Protein AF-A0AAV6RUL5-F1 (afdb_monomer)

Structure (mmCIF, N/CA/C/O backbone):
data_AF-A0AAV6RUL5-F1
#
_entry.id   AF-A0AAV6RUL5-F1
#
loop_
_atom_site.group_PDB
_atom_site.id
_atom_site.type_symbol
_atom_site.label_atom_id
_atom_site.label_alt_id
_atom_site.label_comp_id
_atom_site.label_asym_id
_atom_site.label_entity_id
_atom_site.label_seq_id
_atom_site.pdbx_PDB_ins_code
_atom_site.Cartn_x
_atom_site.Cartn_y
_atom_site.Cartn_z
_atom_site.occupancy
_atom_site.B_iso_or_equiv
_atom_site.auth_seq_id
_atom_site.auth_comp_id
_atom_site.auth_asym_id
_atom_site.auth_atom_id
_atom_site.pdbx_PDB_model_num
ATOM 1 N N . MET A 1 1 ? 2.932 -11.099 20.649 1.00 45.25 1 MET A N 1
ATOM 2 C CA . MET A 1 1 ? 2.915 -11.189 19.176 1.00 45.25 1 MET A CA 1
ATOM 3 C C . MET A 1 1 ? 3.217 -9.806 18.632 1.00 45.25 1 MET A C 1
ATOM 5 O O . MET A 1 1 ? 2.725 -8.839 19.204 1.00 45.25 1 MET A O 1
ATOM 9 N N . SER A 1 2 ? 4.103 -9.696 17.643 1.00 60.34 2 SER A N 1
ATOM 10 C CA . SER A 1 2 ? 4.484 -8.410 17.052 1.00 60.34 2 SER A CA 1
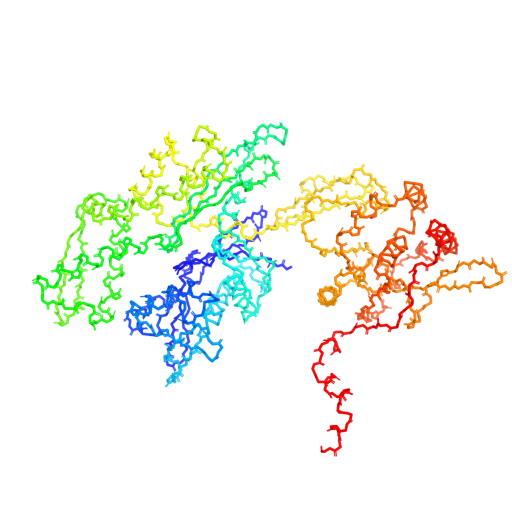ATOM 11 C C . SER A 1 2 ? 3.800 -8.279 15.699 1.00 60.34 2 SER A C 1
ATOM 13 O O . SER A 1 2 ? 4.115 -9.041 14.792 1.00 60.34 2 SER A O 1
ATOM 15 N N . VAL A 1 3 ? 2.865 -7.334 15.589 1.00 73.94 3 VAL A N 1
ATOM 16 C CA . VAL A 1 3 ? 2.258 -6.954 14.308 1.00 73.94 3 VAL A CA 1
ATOM 17 C C . VAL A 1 3 ? 3.235 -6.050 13.564 1.00 73.94 3 VAL A C 1
ATOM 19 O O . VAL A 1 3 ? 3.760 -5.101 14.154 1.00 73.94 3 VAL A O 1
ATOM 22 N N . VAL A 1 4 ? 3.469 -6.336 12.286 1.00 89.44 4 VAL A N 1
ATOM 23 C CA . VAL A 1 4 ? 4.373 -5.557 11.426 1.00 89.44 4 VAL A CA 1
ATOM 24 C C . VAL A 1 4 ? 3.606 -4.861 10.304 1.00 89.44 4 VAL A C 1
ATOM 26 O O . VAL A 1 4 ? 2.610 -5.380 9.800 1.00 89.44 4 VAL A O 1
ATOM 29 N N . GLY A 1 5 ? 4.058 -3.670 9.924 1.00 92.69 5 GLY A N 1
ATOM 30 C CA . GLY A 1 5 ? 3.529 -2.930 8.783 1.00 92.69 5 GLY A CA 1
ATOM 31 C C . GLY A 1 5 ? 4.402 -3.153 7.558 1.00 92.69 5 GLY A C 1
ATOM 32 O O . GLY A 1 5 ? 5.600 -2.876 7.608 1.00 92.69 5 GLY A O 1
ATOM 33 N N . PHE A 1 6 ? 3.817 -3.620 6.461 1.00 95.94 6 PHE A N 1
ATOM 34 C CA . PHE A 1 6 ? 4.504 -3.745 5.181 1.00 95.94 6 PHE A CA 1
ATOM 35 C C . PHE A 1 6 ? 3.978 -2.712 4.201 1.00 95.94 6 PHE A C 1
ATOM 37 O O . PHE A 1 6 ? 2.799 -2.723 3.855 1.00 95.94 6 PHE A O 1
ATOM 44 N N . ASP A 1 7 ? 4.877 -1.857 3.723 1.00 95.56 7 ASP A N 1
ATOM 45 C CA . ASP A 1 7 ? 4.656 -1.142 2.480 1.00 95.56 7 ASP A CA 1
ATOM 46 C C . ASP A 1 7 ? 5.213 -1.962 1.318 1.00 95.56 7 ASP A C 1
ATOM 48 O O . ASP A 1 7 ? 6.429 -2.133 1.207 1.00 95.56 7 ASP A O 1
ATOM 52 N N . VAL A 1 8 ? 4.337 -2.493 0.468 1.00 94.00 8 VAL A N 1
ATOM 53 C CA . VAL A 1 8 ? 4.733 -3.294 -0.698 1.00 94.00 8 VAL A CA 1
ATOM 54 C C . VAL A 1 8 ? 4.629 -2.418 -1.938 1.00 94.00 8 VAL A C 1
ATOM 56 O O . VAL A 1 8 ? 3.669 -2.518 -2.692 1.00 94.00 8 VAL A O 1
ATOM 59 N N . GLY A 1 9 ? 5.583 -1.514 -2.154 1.00 90.62 9 GLY A N 1
ATOM 60 C CA . GLY A 1 9 ? 5.601 -0.641 -3.332 1.00 90.62 9 GLY A CA 1
ATOM 61 C C . GLY A 1 9 ? 5.964 -1.365 -4.639 1.00 90.62 9 GLY A C 1
ATOM 62 O O . GLY A 1 9 ? 6.379 -2.520 -4.656 1.00 90.62 9 GLY A O 1
ATOM 63 N N . PHE A 1 10 ? 5.823 -0.668 -5.774 1.00 89.94 10 PHE A N 1
ATOM 64 C CA . PHE A 1 10 ? 6.104 -1.236 -7.108 1.00 89.94 10 PHE A CA 1
ATOM 65 C C . PHE A 1 10 ? 7.587 -1.543 -7.364 1.00 89.94 10 PHE A C 1
ATOM 67 O O . PHE A 1 10 ? 7.893 -2.460 -8.120 1.00 89.94 10 PHE A O 1
ATOM 74 N N . MET A 1 11 ? 8.486 -0.759 -6.763 1.00 90.50 11 MET A N 1
ATOM 75 C CA . MET A 1 11 ? 9.943 -0.903 -6.909 1.00 90.50 11 MET A CA 1
ATOM 76 C C . MET A 1 11 ? 10.653 -1.160 -5.591 1.00 90.50 11 MET A C 1
ATOM 78 O O . MET A 1 11 ? 11.703 -1.793 -5.577 1.00 90.50 11 MET A O 1
ATOM 82 N N . ASN A 1 12 ? 10.090 -0.654 -4.500 1.00 94.00 12 ASN A N 1
ATOM 83 C CA . ASN A 1 12 ? 10.698 -0.613 -3.184 1.00 94.00 12 ASN A CA 1
ATOM 84 C C . ASN A 1 12 ? 9.645 -1.009 -2.160 1.00 94.00 12 ASN A C 1
ATOM 86 O O . ASN A 1 12 ? 8.477 -0.652 -2.303 1.00 94.00 12 ASN A O 1
ATOM 90 N N . CYS A 1 13 ? 10.080 -1.707 -1.127 1.00 96.31 13 CYS A N 1
ATOM 91 C CA . CYS A 1 13 ? 9.267 -2.103 -0.001 1.00 96.31 13 CYS A CA 1
ATOM 92 C C . CYS A 1 13 ? 9.918 -1.634 1.290 1.00 96.31 13 CYS A C 1
ATOM 94 O O . CYS A 1 13 ? 11.147 -1.620 1.409 1.00 96.31 13 CYS A O 1
ATOM 96 N N . TYR A 1 14 ? 9.081 -1.312 2.265 1.00 96.56 14 TYR A N 1
ATOM 97 C CA . TYR A 1 14 ? 9.510 -0.863 3.580 1.00 96.56 14 TYR A CA 1
ATOM 98 C C . TYR A 1 14 ? 8.801 -1.683 4.645 1.00 96.56 14 TYR A C 1
ATOM 100 O O . TYR A 1 14 ? 7.623 -2.021 4.525 1.00 96.56 14 TYR A O 1
ATOM 108 N N . VAL A 1 15 ? 9.532 -1.998 5.706 1.00 95.81 15 VAL A N 1
ATOM 109 C CA . VAL A 1 15 ? 9.002 -2.729 6.851 1.00 95.81 15 VAL A CA 1
ATOM 110 C C . VAL A 1 15 ? 9.033 -1.803 8.046 1.00 95.81 15 VAL A C 1
ATOM 112 O O . VAL A 1 15 ? 10.095 -1.300 8.404 1.00 95.81 15 VAL A O 1
ATOM 115 N N . ALA A 1 16 ? 7.883 -1.597 8.672 1.00 92.50 16 ALA A N 1
ATOM 116 C CA . ALA A 1 16 ? 7.775 -0.895 9.935 1.00 92.50 16 ALA A CA 1
ATOM 117 C C . ALA A 1 16 ? 7.453 -1.868 11.058 1.00 92.50 16 ALA A C 1
ATOM 119 O O . ALA A 1 16 ? 6.581 -2.734 10.947 1.00 92.50 16 ALA A O 1
ATOM 120 N N . VAL A 1 17 ? 8.149 -1.681 12.168 1.00 87.69 17 VAL A N 1
ATOM 121 C CA . VAL A 1 17 ? 7.896 -2.394 13.402 1.00 87.69 17 VAL A CA 1
ATOM 122 C C . VAL A 1 17 ? 7.606 -1.403 14.506 1.00 87.69 17 VAL A C 1
ATOM 124 O O . VAL A 1 17 ? 8.022 -0.247 14.526 1.00 87.69 17 VAL A O 1
ATOM 127 N N . ALA A 1 18 ? 6.850 -1.913 15.444 1.00 75.62 18 ALA A N 1
ATOM 128 C CA . ALA A 1 18 ? 6.358 -1.211 16.587 1.00 75.62 18 ALA A CA 1
ATOM 129 C C . ALA A 1 18 ? 7.342 -1.573 17.739 1.00 75.62 18 ALA A C 1
ATOM 131 O O . ALA A 1 18 ? 7.456 -2.752 18.097 1.00 75.62 18 ALA A O 1
ATOM 132 N N . ARG A 1 19 ? 8.108 -0.616 18.291 1.00 69.50 19 ARG A N 1
ATOM 133 C CA . ARG A 1 19 ? 9.130 -0.860 19.341 1.00 69.50 19 ARG A CA 1
ATOM 134 C C . ARG A 1 19 ? 9.376 0.389 20.204 1.00 69.50 19 ARG A C 1
ATOM 136 O O . ARG A 1 19 ? 9.326 1.507 19.713 1.00 69.50 19 ARG A O 1
ATOM 143 N N . ALA A 1 20 ? 9.660 0.185 21.498 1.00 62.25 20 ALA A N 1
ATOM 144 C CA . ALA A 1 20 ? 10.117 1.223 22.439 1.00 62.25 20 ALA A CA 1
ATOM 145 C C . ALA A 1 20 ? 9.233 2.492 22.500 1.00 62.25 20 ALA A C 1
ATOM 147 O O . ALA A 1 20 ? 9.738 3.607 22.578 1.00 62.25 20 ALA A O 1
ATOM 148 N N . GLY A 1 21 ? 7.905 2.323 22.464 1.00 59.00 21 GLY A N 1
ATOM 149 C CA . GLY A 1 21 ? 6.952 3.439 22.515 1.00 59.00 21 GLY A CA 1
ATOM 150 C C . GLY A 1 21 ? 6.794 4.219 21.203 1.00 59.00 21 GLY A C 1
ATOM 151 O O . GLY A 1 21 ? 6.170 5.277 21.207 1.00 59.00 21 GLY A O 1
ATOM 152 N N . GLY A 1 22 ? 7.329 3.713 20.085 1.00 66.69 22 GLY A N 1
ATOM 153 C CA . GLY A 1 22 ? 7.189 4.317 18.764 1.00 66.69 22 GLY A CA 1
ATOM 154 C C . GLY A 1 22 ? 7.139 3.299 17.623 1.00 66.69 22 GLY A C 1
ATOM 155 O O . GLY A 1 22 ? 7.131 2.083 17.823 1.00 66.69 22 GLY A O 1
ATOM 156 N N . ILE A 1 23 ? 7.101 3.829 16.402 1.00 83.31 23 ILE A N 1
ATOM 157 C CA . ILE A 1 23 ? 7.154 3.060 15.158 1.00 83.31 23 ILE A CA 1
ATOM 158 C C . ILE A 1 23 ? 8.451 3.416 14.455 1.00 83.31 23 ILE A C 1
ATOM 160 O O . ILE A 1 23 ? 8.739 4.597 14.231 1.00 83.31 23 ILE A O 1
ATOM 164 N N . GLU A 1 24 ? 9.196 2.402 14.052 1.00 85.69 24 GLU A N 1
ATOM 165 C CA . GLU A 1 24 ? 10.420 2.567 13.288 1.00 85.69 24 GLU A CA 1
ATOM 166 C C . GLU A 1 24 ? 10.413 1.650 12.073 1.00 85.69 24 GLU A C 1
ATOM 168 O O . GLU A 1 24 ? 9.888 0.537 12.110 1.00 85.69 24 GLU A O 1
ATOM 173 N N . THR A 1 25 ? 10.999 2.114 10.976 1.00 91.62 25 THR A N 1
ATOM 174 C CA . THR A 1 25 ? 11.289 1.248 9.835 1.00 91.62 25 THR A CA 1
ATOM 175 C C . THR A 1 25 ? 12.598 0.513 10.048 1.00 91.62 25 THR A C 1
ATOM 177 O O . THR A 1 25 ? 13.586 1.114 10.479 1.00 91.62 25 THR A O 1
ATOM 180 N N . VAL A 1 26 ? 12.622 -0.769 9.708 1.00 93.50 26 VAL A N 1
ATOM 181 C CA . VAL A 1 26 ? 13.778 -1.641 9.929 1.00 93.50 26 VAL A CA 1
ATOM 182 C C . VAL A 1 26 ? 14.628 -1.770 8.672 1.00 93.50 26 VAL A C 1
ATOM 184 O O . VAL A 1 26 ? 14.120 -1.729 7.553 1.00 93.50 26 VAL A O 1
ATOM 187 N N . ALA A 1 27 ? 15.936 -1.920 8.870 1.00 94.19 27 ALA A N 1
ATOM 188 C CA . ALA A 1 27 ? 16.874 -2.185 7.791 1.00 94.19 27 ALA A CA 1
ATOM 189 C C . ALA A 1 27 ? 16.899 -3.677 7.422 1.00 94.19 27 ALA A C 1
ATOM 191 O O . ALA A 1 27 ? 16.731 -4.542 8.283 1.00 94.19 27 ALA A O 1
ATOM 192 N N . ASN A 1 28 ? 17.130 -3.964 6.144 1.00 93.12 28 ASN A N 1
ATOM 193 C CA . ASN A 1 28 ? 17.386 -5.300 5.620 1.00 93.12 28 ASN A CA 1
ATOM 194 C C . ASN A 1 28 ? 18.831 -5.754 5.899 1.00 93.12 28 ASN A C 1
ATOM 196 O O . ASN A 1 28 ? 19.616 -5.061 6.547 1.00 93.12 28 ASN A O 1
ATOM 200 N N . GLU A 1 29 ? 19.202 -6.931 5.397 1.00 92.06 29 GLU A N 1
ATOM 201 C CA . GLU A 1 29 ? 20.530 -7.525 5.589 1.00 92.06 29 GLU A CA 1
ATOM 202 C C . GLU A 1 29 ? 21.691 -6.719 4.975 1.00 92.06 29 GLU A C 1
ATOM 204 O O . GLU A 1 29 ? 22.847 -6.981 5.294 1.00 92.06 29 GLU A O 1
ATOM 209 N N . TYR A 1 30 ? 21.395 -5.724 4.134 1.00 91.69 30 TYR A N 1
ATOM 210 C CA . TYR A 1 30 ? 22.367 -4.799 3.546 1.00 91.69 30 TYR A CA 1
ATOM 211 C C . TYR A 1 30 ? 22.425 -3.454 4.286 1.00 91.69 30 TYR A C 1
ATOM 213 O O . TYR A 1 30 ? 23.042 -2.511 3.799 1.00 91.69 30 TYR A O 1
ATOM 221 N N . SER A 1 31 ? 21.802 -3.353 5.466 1.00 93.12 31 SER A N 1
ATOM 222 C CA . SER A 1 31 ? 21.653 -2.110 6.240 1.00 93.12 31 SER A CA 1
ATOM 223 C C . SER A 1 31 ? 20.840 -1.015 5.537 1.00 93.12 31 SER A C 1
ATOM 225 O O . SER A 1 31 ? 20.868 0.139 5.962 1.00 93.12 31 SER A O 1
ATOM 227 N N . ASP A 1 32 ? 20.076 -1.363 4.498 1.00 93.44 32 ASP A N 1
ATOM 228 C CA . ASP A 1 32 ? 19.178 -0.435 3.815 1.00 93.44 32 ASP A CA 1
ATOM 229 C C . ASP A 1 32 ? 17.752 -0.590 4.363 1.00 93.44 32 ASP A C 1
ATOM 231 O O . ASP A 1 32 ? 17.260 -1.702 4.546 1.00 93.44 32 ASP A O 1
ATOM 235 N N . ARG A 1 33 ? 17.057 0.520 4.626 1.00 93.25 33 ARG A N 1
ATOM 236 C CA . ARG A 1 33 ? 15.641 0.500 5.048 1.00 93.25 33 ARG A CA 1
ATOM 237 C C . ARG A 1 33 ? 14.696 0.147 3.906 1.00 93.25 33 ARG A C 1
ATOM 239 O O . ARG A 1 33 ? 13.544 -0.207 4.143 1.00 93.25 33 ARG A O 1
ATOM 246 N N . CYS A 1 34 ? 15.189 0.255 2.679 1.00 94.19 34 CYS A N 1
ATOM 247 C CA . CYS A 1 34 ? 14.477 -0.089 1.468 1.00 94.19 34 CYS A CA 1
ATOM 248 C C . CYS A 1 34 ? 14.844 -1.504 1.008 1.00 94.19 34 CYS A C 1
ATOM 250 O O . CYS A 1 34 ? 16.014 -1.827 0.801 1.00 94.19 34 CYS A O 1
ATOM 252 N N . THR A 1 35 ? 13.837 -2.344 0.774 1.00 96.81 35 THR A N 1
ATOM 253 C CA . THR A 1 35 ? 14.009 -3.640 0.108 1.00 96.81 35 THR A CA 1
ATOM 254 C C . THR A 1 35 ? 13.432 -3.570 -1.305 1.00 96.81 35 THR A C 1
ATOM 256 O O . THR A 1 35 ? 12.230 -3.370 -1.444 1.00 96.81 35 THR A O 1
ATOM 259 N N . PRO A 1 36 ? 14.233 -3.738 -2.371 1.00 96.75 36 PRO A N 1
ATOM 260 C CA . PRO A 1 36 ? 13.713 -3.713 -3.737 1.00 96.75 36 PRO A CA 1
ATOM 261 C C . PRO A 1 36 ? 12.646 -4.792 -3.998 1.00 96.75 36 PRO A C 1
ATOM 263 O O . PRO A 1 36 ? 12.827 -5.949 -3.631 1.00 96.75 36 PRO A O 1
ATOM 266 N N . ALA A 1 37 ? 11.569 -4.451 -4.703 1.00 96.62 37 ALA A N 1
ATOM 267 C CA . ALA A 1 37 ? 10.494 -5.366 -5.095 1.00 96.62 37 ALA A CA 1
ATOM 268 C C . ALA A 1 37 ? 10.888 -6.231 -6.313 1.00 96.62 37 ALA A C 1
ATOM 270 O O . ALA A 1 37 ? 10.292 -6.144 -7.387 1.00 96.62 37 ALA A O 1
ATOM 271 N N . PHE A 1 38 ? 11.944 -7.034 -6.153 1.00 97.19 38 PHE A N 1
ATOM 272 C CA . PHE A 1 38 ? 12.536 -7.864 -7.204 1.00 97.19 38 PHE A CA 1
ATOM 273 C C . PHE A 1 38 ? 12.590 -9.329 -6.775 1.00 97.19 38 PHE A C 1
ATOM 275 O O . PHE A 1 38 ? 12.963 -9.634 -5.638 1.00 97.19 38 PHE A O 1
ATOM 282 N N . VAL A 1 39 ? 12.305 -10.230 -7.715 1.00 97.69 39 VAL A N 1
ATOM 283 C CA . VAL A 1 39 ? 12.488 -11.679 -7.551 1.00 97.69 39 VAL A CA 1
ATOM 284 C C . VAL A 1 39 ? 13.240 -12.220 -8.765 1.00 97.69 39 VAL A C 1
ATOM 286 O O . VAL A 1 39 ? 12.765 -12.103 -9.889 1.00 97.69 39 VAL A O 1
ATOM 289 N N . SER A 1 40 ? 14.425 -12.789 -8.546 1.00 97.75 40 SER A N 1
ATOM 290 C CA . SER A 1 40 ? 15.260 -13.410 -9.581 1.00 97.75 40 SER A CA 1
ATOM 291 C C . SER A 1 40 ? 15.257 -14.922 -9.416 1.00 97.75 40 SER A C 1
ATOM 293 O O . SER A 1 40 ? 15.473 -15.432 -8.314 1.00 97.75 40 SER A O 1
ATOM 295 N N . TYR A 1 41 ? 15.054 -15.640 -10.514 1.00 97.69 41 TYR A N 1
ATOM 296 C CA . TYR A 1 41 ? 15.057 -17.095 -10.565 1.00 97.69 41 TYR A CA 1
ATOM 297 C C . TYR A 1 41 ? 16.331 -17.578 -11.252 1.00 97.69 41 TYR A C 1
ATOM 299 O O . TYR A 1 41 ? 16.603 -17.230 -12.401 1.00 97.69 41 TYR A O 1
ATOM 307 N N . GLY A 1 42 ? 17.137 -18.344 -10.521 1.00 94.12 42 GLY A N 1
ATOM 308 C CA . GLY A 1 42 ? 18.393 -18.901 -11.003 1.00 94.12 42 GLY A CA 1
ATOM 309 C C . GLY A 1 42 ? 18.345 -20.422 -11.190 1.00 94.12 42 GLY A C 1
ATOM 310 O O . GLY A 1 42 ? 17.336 -21.073 -10.900 1.00 94.12 42 GLY A O 1
ATOM 311 N N . PRO A 1 43 ? 19.468 -21.019 -11.624 1.00 93.00 43 PRO A N 1
ATOM 312 C CA . PRO A 1 43 ? 19.572 -22.461 -11.860 1.00 93.00 43 PRO A CA 1
ATOM 313 C C . PRO A 1 43 ? 19.579 -23.293 -10.569 1.00 93.00 43 PRO A C 1
ATOM 315 O O . PRO A 1 43 ? 19.290 -24.480 -10.606 1.00 93.00 43 PRO A O 1
ATOM 318 N N . ARG A 1 44 ? 19.907 -22.699 -9.413 1.00 91.62 44 ARG A N 1
ATOM 319 C CA . ARG A 1 44 ? 19.995 -23.422 -8.125 1.00 91.62 44 ARG A CA 1
ATOM 320 C C . ARG A 1 44 ? 19.106 -22.841 -7.038 1.00 91.62 44 ARG A C 1
ATOM 322 O O . ARG A 1 44 ? 18.608 -23.562 -6.183 1.00 91.62 44 ARG A O 1
ATOM 329 N N . ASN A 1 45 ? 18.928 -21.529 -7.043 1.00 92.94 45 ASN A N 1
ATOM 330 C CA . ASN A 1 45 ? 18.195 -20.806 -6.021 1.00 92.94 45 ASN A CA 1
ATOM 331 C C . ASN A 1 45 ? 17.420 -19.643 -6.640 1.00 92.94 45 ASN A C 1
ATOM 333 O O . ASN A 1 45 ? 17.611 -19.271 -7.797 1.00 92.94 45 ASN A O 1
ATOM 337 N N . ARG A 1 46 ? 16.520 -19.078 -5.841 1.00 94.94 46 ARG A N 1
ATOM 338 C CA . ARG A 1 46 ? 15.905 -17.782 -6.112 1.00 94.94 46 ARG A CA 1
ATOM 339 C C . ARG A 1 46 ? 16.583 -16.728 -5.246 1.00 94.94 46 ARG A C 1
ATOM 341 O O . ARG A 1 46 ? 16.989 -17.021 -4.124 1.00 94.94 46 ARG A O 1
ATOM 348 N N . SER A 1 47 ? 16.701 -15.519 -5.771 1.00 96.75 47 SER A N 1
ATOM 349 C CA . SER A 1 47 ? 17.165 -14.336 -5.045 1.00 96.75 47 SER A CA 1
ATOM 350 C C . SER A 1 47 ? 16.001 -13.356 -4.941 1.00 96.75 47 SER A C 1
ATOM 352 O O . SER A 1 47 ? 15.197 -13.263 -5.865 1.00 96.75 47 SER A O 1
ATOM 354 N N . ILE A 1 48 ? 15.884 -12.636 -3.828 1.00 97.44 48 ILE A N 1
ATOM 355 C CA . ILE A 1 48 ? 14.788 -11.688 -3.568 1.00 97.44 48 ILE A CA 1
ATOM 356 C C . ILE A 1 48 ? 15.405 -10.389 -3.041 1.00 97.44 48 ILE A C 1
ATOM 358 O O . ILE A 1 48 ? 16.455 -10.421 -2.397 1.00 97.44 48 ILE A O 1
ATOM 362 N N . GLY A 1 49 ? 14.792 -9.239 -3.315 1.00 96.38 49 GLY A N 1
ATOM 363 C CA . GLY A 1 49 ? 15.270 -7.971 -2.767 1.00 96.38 49 GLY A CA 1
ATOM 364 C C . GLY A 1 49 ? 16.508 -7.436 -3.485 1.00 96.38 49 GLY A C 1
ATOM 365 O O . GLY A 1 49 ? 16.625 -7.496 -4.712 1.00 96.38 49 GLY A O 1
ATOM 366 N N . ALA A 1 50 ? 17.465 -6.920 -2.714 1.00 95.38 50 ALA A N 1
ATOM 367 C CA . ALA A 1 50 ? 18.701 -6.349 -3.250 1.00 95.38 50 ALA A CA 1
ATOM 368 C C . ALA A 1 50 ? 19.534 -7.375 -4.043 1.00 95.38 50 ALA A C 1
ATOM 370 O O . ALA A 1 50 ? 20.071 -7.040 -5.100 1.00 95.38 50 ALA A O 1
ATOM 371 N N . ALA A 1 51 ? 19.559 -8.637 -3.599 1.00 94.81 51 ALA A N 1
ATOM 372 C CA . ALA A 1 51 ? 20.233 -9.726 -4.307 1.00 94.81 51 ALA A CA 1
ATOM 373 C C . ALA A 1 51 ? 19.596 -10.040 -5.673 1.00 94.81 51 ALA A C 1
ATOM 375 O O . ALA A 1 51 ? 20.295 -10.413 -6.609 1.00 94.81 51 ALA A O 1
ATOM 376 N N . ALA A 1 52 ? 18.276 -9.879 -5.812 1.00 96.56 52 ALA A N 1
ATOM 377 C CA . ALA A 1 52 ? 17.605 -10.012 -7.105 1.00 96.56 52 ALA A CA 1
ATOM 378 C C . ALA A 1 52 ? 17.882 -8.804 -8.005 1.00 96.56 52 ALA A C 1
ATOM 380 O O . ALA A 1 52 ? 18.175 -8.960 -9.189 1.00 96.56 52 ALA A O 1
ATOM 381 N N . LYS A 1 53 ? 17.845 -7.593 -7.436 1.00 95.19 53 LYS A N 1
ATOM 382 C CA . LYS A 1 53 ? 18.108 -6.349 -8.167 1.00 95.19 53 LYS A CA 1
ATOM 383 C C . LYS A 1 53 ? 19.501 -6.328 -8.801 1.00 95.19 53 LYS A C 1
ATOM 385 O O . LYS A 1 53 ? 19.636 -5.841 -9.918 1.00 95.19 53 LYS A O 1
ATOM 390 N N . SER A 1 54 ? 20.527 -6.870 -8.142 1.00 94.25 54 SER A N 1
ATOM 391 C CA . SER A 1 54 ? 21.881 -6.940 -8.717 1.00 94.25 54 SER A CA 1
ATOM 392 C C . SER A 1 54 ? 21.982 -7.870 -9.935 1.00 94.25 54 SER A C 1
ATOM 394 O O . SER A 1 54 ? 22.873 -7.702 -10.763 1.00 94.25 54 SER A O 1
ATOM 396 N N . GLN A 1 55 ? 21.043 -8.810 -10.087 1.00 94.50 55 GLN A N 1
ATOM 397 C CA . GLN A 1 55 ? 21.004 -9.781 -11.183 1.00 94.50 55 GLN A CA 1
ATOM 398 C C . GLN A 1 55 ? 20.145 -9.325 -12.370 1.00 94.50 55 GLN A C 1
ATOM 400 O O . GLN A 1 55 ? 20.157 -9.984 -13.404 1.00 94.50 55 GLN A O 1
ATOM 405 N N . ILE A 1 56 ? 19.433 -8.193 -12.282 1.00 93.44 56 ILE A N 1
ATOM 406 C CA . ILE A 1 56 ? 18.483 -7.755 -13.324 1.00 93.44 56 ILE A CA 1
ATOM 407 C C . ILE A 1 56 ? 19.125 -7.601 -14.711 1.00 93.44 56 ILE A C 1
ATOM 409 O O . ILE A 1 56 ? 18.466 -7.832 -15.715 1.00 93.44 56 ILE A O 1
ATOM 413 N N . VAL A 1 57 ? 20.413 -7.249 -14.796 1.00 91.88 57 VAL A N 1
ATOM 414 C CA . VAL A 1 57 ? 21.121 -7.114 -16.081 1.00 91.88 57 VAL A CA 1
ATOM 415 C C . VAL A 1 57 ? 21.584 -8.473 -16.610 1.00 91.88 57 VAL A C 1
ATOM 417 O O . VAL A 1 57 ? 21.447 -8.757 -17.799 1.00 91.88 57 VAL A O 1
ATOM 420 N N . THR A 1 58 ? 22.156 -9.315 -15.750 1.00 92.56 58 THR A N 1
ATOM 421 C CA . THR A 1 58 ? 22.745 -10.607 -16.142 1.00 92.56 58 THR A CA 1
ATOM 422 C C . THR A 1 58 ? 21.694 -11.700 -16.326 1.00 92.56 58 THR A C 1
ATOM 424 O O . THR A 1 58 ? 21.861 -12.558 -17.186 1.00 92.56 58 THR A O 1
ATOM 427 N N . ASN A 1 59 ? 20.586 -11.629 -15.587 1.00 94.62 59 ASN A N 1
ATOM 428 C CA . ASN A 1 59 ? 19.475 -12.578 -15.584 1.00 94.62 59 ASN A CA 1
ATOM 429 C C . ASN A 1 59 ? 18.134 -11.892 -15.916 1.00 94.62 59 ASN A C 1
ATOM 431 O O . ASN A 1 59 ? 17.109 -12.153 -15.287 1.00 94.62 59 ASN A O 1
ATOM 435 N N . CYS A 1 60 ? 18.135 -10.977 -16.890 1.00 92.19 60 CYS A N 1
ATOM 436 C CA . CYS A 1 60 ? 16.999 -10.092 -17.181 1.00 92.19 60 CYS A CA 1
ATOM 437 C C . CYS A 1 60 ? 15.670 -10.812 -17.468 1.00 92.19 60 CYS A C 1
ATOM 439 O O . CYS A 1 60 ? 14.631 -10.374 -16.984 1.00 92.19 60 CYS A O 1
ATOM 441 N N . LYS A 1 61 ? 15.692 -11.940 -18.189 1.00 93.38 61 LYS A N 1
ATOM 442 C CA . LYS A 1 61 ? 14.480 -12.712 -18.525 1.00 93.38 61 LYS A CA 1
ATOM 443 C C . LYS A 1 61 ? 13.845 -13.420 -17.326 1.00 93.38 61 LYS A C 1
ATOM 445 O O . LYS A 1 61 ? 12.646 -13.660 -17.334 1.00 93.38 61 LYS A O 1
ATOM 450 N N . ASN A 1 62 ? 14.640 -13.740 -16.305 1.00 96.38 62 ASN A N 1
ATOM 451 C CA . ASN A 1 62 ? 14.180 -14.451 -15.110 1.00 96.38 62 ASN A CA 1
ATOM 452 C C . ASN A 1 62 ? 14.258 -13.574 -13.854 1.00 96.38 62 ASN A C 1
ATOM 454 O O . ASN A 1 62 ? 14.179 -14.090 -12.744 1.00 96.38 62 ASN A O 1
ATOM 458 N N . THR A 1 63 ? 14.434 -12.259 -14.005 1.00 96.25 63 THR A N 1
ATOM 459 C CA . THR A 1 63 ? 14.373 -11.307 -12.895 1.00 96.25 63 THR A CA 1
ATOM 460 C C . THR A 1 63 ? 13.153 -10.424 -13.071 1.00 96.25 63 THR A C 1
ATOM 462 O O . THR A 1 63 ? 13.062 -9.617 -13.993 1.00 96.25 63 THR A O 1
ATOM 465 N N . VAL A 1 64 ? 12.204 -10.593 -12.164 1.00 95.12 64 VAL A N 1
ATOM 466 C CA . VAL A 1 64 ? 10.870 -10.019 -12.240 1.00 95.12 64 VAL A CA 1
ATOM 467 C C . VAL A 1 64 ? 10.792 -8.792 -11.335 1.00 95.12 64 VAL A C 1
ATOM 469 O O . VAL A 1 64 ? 11.165 -8.844 -10.163 1.00 95.12 64 VAL A O 1
ATOM 472 N N . GLN A 1 65 ? 10.267 -7.701 -11.888 1.00 93.38 65 GLN A N 1
ATOM 473 C CA . GLN A 1 65 ? 9.939 -6.445 -11.205 1.00 93.38 65 GLN A CA 1
ATOM 474 C C . GLN A 1 65 ? 8.593 -5.915 -11.717 1.00 93.38 65 GLN A C 1
ATOM 476 O O . GLN A 1 65 ? 8.112 -6.361 -12.761 1.00 93.38 65 GLN A O 1
ATOM 481 N N . GLY A 1 66 ? 7.979 -4.959 -11.016 1.00 90.69 66 GLY A N 1
ATOM 482 C CA . GLY A 1 66 ? 6.739 -4.312 -11.475 1.00 90.69 66 GLY A CA 1
ATOM 483 C C . GLY A 1 66 ? 5.507 -5.228 -11.504 1.00 90.69 66 GLY A C 1
ATOM 484 O O . GLY A 1 66 ? 4.460 -4.843 -12.018 1.00 90.69 66 GLY A O 1
ATOM 485 N N . PHE A 1 67 ? 5.598 -6.426 -10.919 1.00 92.94 67 PHE A N 1
ATOM 486 C CA . PHE A 1 67 ? 4.540 -7.438 -10.959 1.00 92.94 67 PHE A CA 1
ATOM 487 C C . PHE A 1 67 ? 3.300 -7.070 -10.131 1.00 92.94 67 PHE A C 1
ATOM 489 O O . PHE A 1 67 ? 2.218 -7.598 -10.377 1.00 92.94 67 PHE A O 1
ATOM 496 N N . LYS A 1 68 ? 3.420 -6.106 -9.206 1.00 92.56 68 LYS A N 1
ATOM 497 C CA . LYS A 1 68 ? 2.313 -5.601 -8.375 1.00 92.56 68 LYS A CA 1
ATOM 498 C C . LYS A 1 68 ? 1.097 -5.145 -9.207 1.00 92.56 68 LYS A C 1
ATOM 500 O O . LYS A 1 68 ? -0.030 -5.234 -8.734 1.00 92.56 68 LYS A O 1
ATOM 505 N N . ARG A 1 69 ? 1.269 -4.688 -10.457 1.00 90.81 69 ARG A N 1
ATOM 506 C CA . ARG A 1 69 ? 0.139 -4.271 -11.322 1.00 90.81 69 ARG A CA 1
ATOM 507 C C . ARG A 1 69 ? -0.721 -5.436 -11.826 1.00 90.81 69 ARG A C 1
ATOM 509 O O . ARG A 1 69 ? -1.816 -5.185 -12.320 1.00 90.81 69 ARG A O 1
ATOM 516 N N . PHE A 1 70 ? -0.244 -6.674 -11.718 1.00 95.06 70 PHE A N 1
ATOM 517 C CA . PHE A 1 70 ? -0.916 -7.857 -12.262 1.00 95.06 70 PHE A CA 1
ATOM 518 C C . PHE A 1 70 ? -1.754 -8.625 -11.231 1.00 95.06 70 PHE A C 1
ATOM 520 O O . PHE A 1 70 ? -2.409 -9.596 -11.603 1.00 95.06 70 PHE A O 1
ATOM 527 N N . HIS A 1 71 ? -1.763 -8.197 -9.961 1.00 95.44 71 HIS A N 1
ATOM 528 C CA . HIS A 1 71 ? -2.576 -8.817 -8.909 1.00 95.44 71 HIS A CA 1
ATOM 529 C C . HIS A 1 71 ? -4.039 -8.955 -9.342 1.00 95.44 71 HIS A C 1
ATOM 531 O O . HIS A 1 71 ? -4.612 -8.012 -9.874 1.00 95.44 71 HIS A O 1
ATOM 537 N N . GLY A 1 72 ? -4.644 -10.127 -9.137 1.00 91.44 72 GLY A N 1
ATOM 538 C CA . GLY A 1 72 ? -6.066 -10.374 -9.404 1.00 91.44 72 GLY A CA 1
ATOM 539 C C . GLY A 1 72 ? -6.542 -10.158 -10.851 1.00 91.44 72 GLY A C 1
ATOM 540 O O . GLY A 1 72 ? -7.745 -10.240 -11.099 1.00 91.44 72 GLY A O 1
ATOM 541 N N . ARG A 1 73 ? -5.647 -9.880 -11.813 1.00 94.81 73 ARG A N 1
ATOM 542 C CA . ARG A 1 73 ? -6.023 -9.608 -13.206 1.00 94.81 73 ARG A CA 1
ATOM 543 C C . ARG A 1 73 ? -6.116 -10.890 -14.021 1.00 94.81 73 ARG A C 1
ATOM 545 O O . ARG A 1 73 ? -5.253 -11.771 -13.964 1.00 94.81 73 ARG A O 1
ATOM 552 N N . ALA A 1 74 ? -7.152 -10.955 -14.851 1.00 95.44 74 ALA A N 1
ATOM 553 C CA . ALA A 1 74 ? -7.235 -11.946 -15.911 1.00 95.44 74 ALA A CA 1
ATOM 554 C C . ALA A 1 74 ? -6.119 -11.706 -16.935 1.00 95.44 74 ALA A C 1
ATOM 556 O O . ALA A 1 74 ? -5.753 -10.562 -17.206 1.00 95.44 74 ALA A O 1
ATOM 557 N N . PHE A 1 75 ? -5.618 -12.766 -17.568 1.00 96.69 75 PHE A N 1
ATOM 558 C CA . PHE A 1 75 ? -4.659 -12.602 -18.661 1.00 96.69 75 PHE A CA 1
ATOM 559 C C . PHE A 1 75 ? -5.251 -11.762 -19.802 1.00 96.69 75 PHE A C 1
ATOM 561 O O . PHE A 1 75 ? -4.544 -10.969 -20.413 1.00 96.69 75 PHE A O 1
ATOM 568 N N . SER A 1 76 ? -6.557 -11.876 -20.052 1.00 96.38 76 SER A N 1
ATOM 569 C CA . SER A 1 76 ? -7.290 -11.118 -21.072 1.00 96.38 76 SER A CA 1
ATOM 570 C C . SER A 1 76 ? -7.529 -9.639 -20.737 1.00 96.38 76 SER A C 1
ATOM 572 O O . SER A 1 76 ? -8.116 -8.933 -21.553 1.00 96.38 76 SER A O 1
ATOM 574 N N . ASP A 1 77 ? -7.121 -9.157 -19.559 1.00 95.31 77 ASP A N 1
ATOM 575 C CA . ASP A 1 77 ? -7.290 -7.757 -19.165 1.00 95.31 77 ASP A CA 1
ATOM 576 C C . ASP A 1 77 ? -6.587 -6.815 -20.177 1.00 95.31 77 ASP A C 1
ATOM 578 O O . ASP A 1 77 ? -5.420 -7.048 -20.519 1.00 95.31 77 ASP A O 1
ATOM 582 N N . PRO A 1 78 ? -7.250 -5.741 -20.661 1.00 94.38 78 PRO A N 1
ATOM 583 C CA . PRO A 1 78 ? -6.663 -4.807 -21.625 1.00 94.38 78 PRO A CA 1
ATOM 584 C C . PRO A 1 78 ? -5.328 -4.198 -21.180 1.00 94.38 78 PRO A C 1
ATOM 586 O O . PRO A 1 78 ? -4.455 -3.940 -22.011 1.00 94.38 78 PRO A O 1
ATOM 589 N N . TYR A 1 79 ? -5.147 -3.976 -19.877 1.00 91.50 79 TYR A N 1
ATOM 590 C CA . TYR A 1 79 ? -3.889 -3.511 -19.303 1.00 91.50 79 TYR A CA 1
ATOM 591 C C . TYR A 1 79 ? -2.784 -4.563 -19.473 1.00 91.50 79 TYR A C 1
ATOM 593 O O . TYR A 1 79 ? -1.698 -4.244 -19.959 1.00 91.50 79 TYR A O 1
ATOM 601 N N . VAL A 1 80 ? -3.072 -5.827 -19.140 1.00 94.88 80 VAL A N 1
ATOM 602 C CA . VAL A 1 80 ? -2.117 -6.943 -19.277 1.00 94.88 80 VAL A CA 1
ATOM 603 C C . VAL A 1 80 ? -1.719 -7.121 -20.740 1.00 94.88 80 VAL A C 1
ATOM 605 O O . VAL A 1 80 ? -0.532 -7.192 -21.052 1.00 94.88 80 VAL A O 1
ATOM 608 N N . GLN A 1 81 ? -2.692 -7.119 -21.654 1.00 95.81 81 GLN A N 1
ATOM 609 C CA . GLN A 1 81 ? -2.433 -7.284 -23.087 1.00 95.81 81 GLN A CA 1
ATOM 610 C C . GLN A 1 81 ? -1.600 -6.143 -23.681 1.00 95.81 81 GLN A C 1
ATOM 612 O O . GLN A 1 81 ? -0.763 -6.394 -24.547 1.00 95.81 81 GLN A O 1
ATOM 617 N N . ARG A 1 82 ? -1.790 -4.908 -23.201 1.00 93.56 82 ARG A N 1
ATOM 618 C CA . ARG A 1 82 ? -1.011 -3.743 -23.639 1.00 93.56 82 ARG A CA 1
ATOM 619 C C . ARG A 1 82 ? 0.439 -3.799 -23.155 1.00 93.56 82 ARG A C 1
ATOM 621 O O . ARG A 1 82 ? 1.343 -3.478 -23.920 1.00 93.56 82 ARG A O 1
ATOM 628 N N . VAL A 1 83 ? 0.661 -4.201 -21.902 1.00 90.19 83 VAL A N 1
ATOM 629 C CA . VAL A 1 83 ? 1.983 -4.137 -21.253 1.00 90.19 83 VAL A CA 1
ATOM 630 C C . VAL A 1 83 ? 2.826 -5.393 -21.493 1.00 90.19 83 VAL A C 1
ATOM 632 O O . VAL A 1 83 ? 4.046 -5.299 -21.501 1.00 90.19 83 VAL A O 1
ATOM 635 N N . LYS A 1 84 ? 2.233 -6.567 -21.753 1.00 90.69 84 LYS A N 1
ATOM 636 C CA . LYS A 1 84 ? 2.996 -7.830 -21.865 1.00 90.69 84 LYS A CA 1
ATOM 637 C C . LYS A 1 84 ? 4.161 -7.780 -22.868 1.00 90.69 84 LYS A C 1
ATOM 639 O O . LYS A 1 84 ? 5.185 -8.399 -22.624 1.00 90.69 84 LYS A O 1
ATOM 644 N N . ASN A 1 85 ? 4.023 -7.024 -23.963 1.00 87.00 85 ASN A N 1
ATOM 645 C CA . ASN A 1 85 ? 5.040 -6.931 -25.018 1.00 87.00 85 ASN A CA 1
ATOM 646 C C . ASN A 1 85 ? 6.181 -5.955 -24.685 1.00 87.00 85 ASN A C 1
ATOM 648 O O . ASN A 1 85 ? 7.198 -5.963 -25.373 1.00 87.00 85 ASN A O 1
ATOM 652 N N . SER A 1 86 ? 6.015 -5.088 -23.680 1.00 85.12 86 SER A N 1
ATOM 653 C CA . SER A 1 86 ? 7.071 -4.172 -23.228 1.00 85.12 86 SER A CA 1
ATOM 654 C C . SER A 1 86 ? 7.897 -4.736 -22.070 1.00 85.12 86 SER A C 1
ATOM 656 O O . SER A 1 86 ? 8.931 -4.165 -21.720 1.00 85.12 86 SER A O 1
ATOM 658 N N . LEU A 1 87 ? 7.469 -5.854 -21.477 1.00 89.62 87 LEU A N 1
ATOM 659 C CA . LEU A 1 87 ? 8.195 -6.533 -20.410 1.00 89.62 87 LEU A CA 1
ATOM 660 C C . LEU A 1 87 ? 9.346 -7.370 -20.970 1.00 89.62 87 LEU A C 1
ATOM 662 O O . LEU A 1 87 ? 9.297 -7.889 -22.081 1.00 89.62 87 LEU A O 1
ATOM 666 N N . VAL A 1 88 ? 10.389 -7.523 -20.158 1.00 90.00 88 VAL A N 1
ATOM 667 C CA . VAL A 1 88 ? 11.544 -8.372 -20.489 1.00 90.00 88 VAL A CA 1
ATOM 668 C C . VAL A 1 88 ? 11.286 -9.848 -20.165 1.00 90.00 88 VAL A C 1
ATOM 670 O O . VAL A 1 88 ? 11.897 -10.727 -20.772 1.00 90.00 88 VAL A O 1
ATOM 673 N N . TYR A 1 89 ? 10.404 -10.110 -19.201 1.00 92.12 89 TYR A N 1
ATOM 674 C CA . TYR A 1 89 ? 9.965 -11.445 -18.806 1.00 92.12 89 TYR A CA 1
ATOM 675 C C . TYR A 1 89 ? 8.586 -11.759 -19.395 1.00 92.12 89 TYR A C 1
ATOM 677 O O . TYR A 1 89 ? 7.804 -10.855 -19.695 1.00 92.12 89 TYR A O 1
ATOM 685 N N . ASP A 1 90 ? 8.273 -13.047 -19.505 1.00 93.88 90 ASP A N 1
ATOM 686 C CA . ASP A 1 90 ? 7.055 -13.517 -20.157 1.00 93.88 90 ASP A CA 1
ATOM 687 C C . ASP A 1 90 ? 5.867 -13.546 -19.182 1.00 93.88 90 ASP A C 1
ATOM 689 O O . ASP A 1 90 ? 5.902 -14.210 -18.142 1.00 93.88 90 ASP A O 1
ATOM 693 N N . ILE A 1 91 ? 4.777 -12.868 -19.553 1.00 95.88 91 ILE A N 1
ATOM 694 C CA . ILE A 1 91 ? 3.460 -13.021 -18.921 1.00 95.88 91 ILE A CA 1
ATOM 695 C C . ILE A 1 91 ? 2.638 -14.014 -19.747 1.00 95.88 91 ILE A C 1
ATOM 697 O O . ILE A 1 91 ? 2.496 -13.855 -20.960 1.00 95.88 91 ILE A O 1
ATOM 701 N N . VAL A 1 92 ? 2.058 -15.016 -19.088 1.00 96.62 92 VAL A N 1
ATOM 702 C CA . VAL A 1 92 ? 1.270 -16.088 -19.711 1.00 96.62 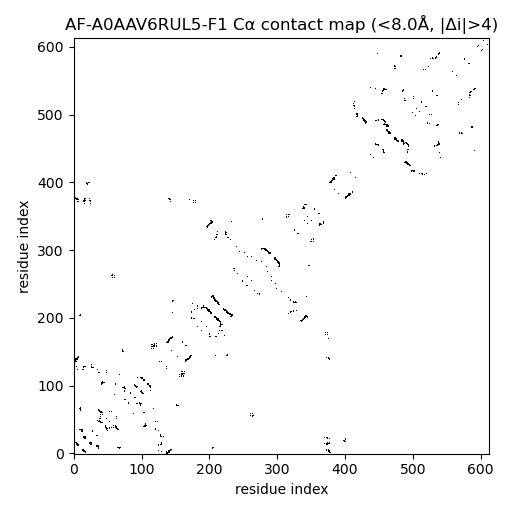92 VAL A CA 1
ATOM 703 C C . VAL A 1 92 ? -0.082 -16.274 -19.031 1.00 96.62 92 VAL A C 1
ATOM 705 O O . VAL A 1 92 ? -0.294 -15.841 -17.899 1.00 96.62 92 VAL A O 1
ATOM 708 N N . GLN A 1 93 ? -1.011 -16.925 -19.728 1.00 97.38 93 GLN A N 1
ATOM 709 C CA . GLN A 1 93 ? -2.298 -17.309 -19.161 1.00 97.38 93 GLN A CA 1
ATOM 710 C C . GLN A 1 93 ? -2.143 -18.560 -18.299 1.00 97.38 93 GLN A C 1
ATOM 712 O O . GLN A 1 93 ? -1.662 -19.590 -18.768 1.00 97.38 93 GLN A O 1
ATOM 717 N N . MET A 1 94 ? -2.577 -18.483 -17.045 1.00 95.06 94 MET A N 1
ATOM 718 C CA . MET A 1 94 ? -2.677 -19.650 -16.173 1.00 95.06 94 MET A CA 1
ATOM 719 C C . MET A 1 94 ? -3.926 -20.483 -16.508 1.00 95.06 94 MET A C 1
ATOM 721 O O . MET A 1 94 ? -4.878 -19.946 -17.078 1.00 95.06 94 MET A O 1
ATOM 725 N N . PRO A 1 95 ? -3.995 -21.766 -16.097 1.00 92.81 95 PRO A N 1
ATOM 726 C CA . PRO A 1 95 ? -5.198 -22.592 -16.270 1.00 92.81 95 PRO A CA 1
ATOM 727 C C . PRO A 1 95 ? -6.467 -21.976 -15.661 1.00 92.81 95 PRO A C 1
ATOM 729 O O . PRO A 1 95 ? -7.572 -22.200 -16.142 1.00 92.81 95 PRO A O 1
ATOM 732 N N . THR A 1 96 ? -6.301 -21.158 -14.624 1.00 89.81 96 THR A N 1
ATOM 733 C CA . THR A 1 96 ? -7.347 -20.370 -13.957 1.00 89.81 96 THR A CA 1
ATOM 734 C C . THR A 1 96 ? -7.853 -19.180 -14.784 1.00 89.81 96 THR A C 1
ATOM 736 O O . THR A 1 96 ? -8.817 -18.534 -14.389 1.00 89.81 96 THR A O 1
ATOM 739 N N . GLY A 1 97 ? -7.199 -18.844 -15.900 1.00 92.88 97 GLY A N 1
ATOM 740 C CA . GLY A 1 97 ? -7.466 -17.649 -16.709 1.00 92.88 97 GLY A CA 1
ATOM 741 C C . GLY A 1 97 ? -6.782 -16.368 -16.211 1.00 92.88 97 GLY A C 1
ATOM 742 O O . GLY A 1 97 ? -6.817 -15.347 -16.903 1.00 92.88 97 GLY A O 1
ATOM 743 N N . THR A 1 98 ? -6.128 -16.406 -15.048 1.00 94.56 98 THR A N 1
ATOM 744 C CA . THR A 1 98 ? -5.363 -15.280 -14.490 1.00 94.56 98 THR A CA 1
ATOM 745 C C . THR A 1 98 ? -4.004 -15.116 -15.170 1.00 94.56 98 THR A C 1
ATOM 747 O O . THR A 1 98 ? -3.516 -16.022 -15.853 1.00 94.56 98 THR A O 1
ATOM 750 N N . ALA A 1 99 ? -3.394 -13.940 -15.021 1.00 95.88 99 ALA A N 1
ATOM 751 C CA . ALA A 1 99 ? -2.026 -13.709 -15.475 1.00 95.88 99 ALA A CA 1
ATOM 752 C C . ALA A 1 99 ? -1.016 -14.444 -14.573 1.00 95.88 99 ALA A C 1
ATOM 754 O O . ALA A 1 99 ? -1.112 -14.396 -13.348 1.00 95.88 99 ALA A O 1
ATOM 755 N N . GLY A 1 100 ? -0.032 -15.099 -15.184 1.00 96.75 100 GLY A N 1
ATOM 756 C CA . GLY A 1 100 ? 1.107 -15.726 -14.517 1.00 96.75 100 GLY A CA 1
ATOM 757 C C . GLY A 1 100 ? 2.422 -15.305 -15.163 1.00 96.75 100 GLY A C 1
ATOM 758 O O . GLY A 1 100 ? 2.443 -14.811 -16.289 1.00 96.75 100 GLY A O 1
ATOM 759 N N . ILE A 1 101 ? 3.526 -15.493 -14.449 1.00 97.31 101 ILE A N 1
ATOM 760 C CA . ILE A 1 101 ? 4.871 -15.121 -14.887 1.00 97.31 101 ILE A CA 1
ATOM 761 C C . ILE A 1 101 ? 5.659 -16.390 -15.175 1.00 97.31 101 ILE A C 1
ATOM 763 O O . ILE A 1 101 ? 5.813 -17.242 -14.298 1.00 97.31 101 ILE A O 1
ATOM 767 N N . LYS A 1 102 ? 6.149 -16.509 -16.407 1.00 97.19 102 LYS A N 1
ATOM 768 C CA . LYS A 1 102 ? 6.919 -17.656 -16.880 1.00 97.19 102 LYS A CA 1
ATOM 769 C C . LYS A 1 102 ? 8.411 -17.351 -16.812 1.00 97.19 102 LYS A C 1
ATOM 771 O O . LYS A 1 102 ? 8.870 -16.352 -17.358 1.00 97.19 102 LYS A O 1
ATOM 776 N N . VAL A 1 103 ? 9.159 -18.216 -16.138 1.00 97.06 103 VAL A N 1
ATOM 777 C CA . VAL A 1 103 ? 10.602 -18.072 -15.900 1.00 97.06 103 VAL A CA 1
ATOM 778 C C . VAL A 1 103 ? 11.297 -19.426 -15.983 1.00 97.06 103 VAL A C 1
ATOM 780 O O . VAL A 1 103 ? 10.686 -20.463 -15.732 1.00 97.06 103 VAL A O 1
ATOM 783 N N . MET A 1 104 ? 12.594 -19.418 -16.278 1.00 97.00 104 MET A N 1
ATOM 784 C CA . MET A 1 104 ? 13.451 -20.587 -16.094 1.00 97.00 104 MET A CA 1
ATOM 785 C C . MET A 1 104 ? 13.921 -20.635 -14.641 1.00 97.00 104 MET A C 1
ATOM 787 O O . MET A 1 104 ? 14.677 -19.770 -14.195 1.00 97.00 104 MET A O 1
ATOM 791 N N . TYR A 1 105 ? 13.484 -21.645 -13.894 1.00 96.62 105 TYR A N 1
ATOM 792 C CA . TYR A 1 105 ? 13.854 -21.840 -12.497 1.00 96.62 105 TYR A CA 1
ATOM 793 C C . TYR A 1 105 ? 14.240 -23.293 -12.245 1.00 96.62 105 TYR A C 1
ATOM 795 O O . TYR A 1 105 ? 13.463 -24.201 -12.528 1.00 96.62 105 TYR A O 1
ATOM 803 N N . MET A 1 106 ? 15.427 -23.506 -11.667 1.00 94.44 106 MET A N 1
ATOM 804 C CA . MET A 1 106 ? 16.006 -24.847 -11.501 1.00 94.44 106 MET A CA 1
ATOM 805 C C . MET A 1 106 ? 16.127 -25.610 -12.827 1.00 94.44 106 MET A C 1
ATOM 807 O O . MET A 1 106 ? 15.798 -26.785 -12.896 1.00 94.44 106 MET A O 1
ATOM 811 N N . GLU A 1 107 ? 16.558 -24.908 -13.880 1.00 92.94 107 GLU A N 1
ATOM 812 C CA . GLU A 1 107 ? 16.735 -25.452 -15.241 1.00 92.94 107 GLU A CA 1
ATOM 813 C C . GLU A 1 107 ? 15.437 -25.931 -15.921 1.00 92.94 107 GLU A C 1
ATOM 815 O O . GLU A 1 107 ? 15.473 -26.454 -17.031 1.00 92.94 107 GLU A O 1
ATOM 820 N N . GLU A 1 108 ? 14.280 -25.648 -15.321 1.00 95.88 108 GLU A N 1
ATOM 821 C CA . GLU A 1 108 ? 12.957 -25.984 -15.843 1.00 95.88 108 GLU A CA 1
ATOM 822 C C . GLU A 1 108 ? 12.124 -24.722 -16.091 1.00 95.88 108 GLU A C 1
ATOM 824 O O . GLU A 1 108 ? 12.221 -23.733 -15.357 1.00 95.88 108 GLU A O 1
ATOM 829 N N . GLU A 1 109 ? 11.261 -24.761 -17.106 1.00 96.75 109 GLU A N 1
ATOM 830 C CA . GLU A 1 109 ? 10.267 -23.711 -17.317 1.00 96.75 109 GLU A CA 1
ATOM 831 C C . GLU A 1 109 ? 9.175 -23.818 -16.244 1.00 96.75 109 GLU A C 1
ATOM 833 O O . GLU A 1 109 ? 8.517 -24.850 -16.102 1.00 96.75 109 GLU A O 1
ATOM 838 N N . LYS A 1 110 ? 8.982 -22.746 -15.469 1.00 96.81 110 LYS A N 1
ATOM 839 C CA . LYS A 1 110 ? 7.968 -22.671 -14.413 1.00 96.81 110 LYS A CA 1
ATOM 840 C C . LYS A 1 110 ? 7.119 -21.426 -14.572 1.00 96.81 110 LYS A C 1
ATOM 842 O O . LYS A 1 110 ? 7.612 -20.352 -14.911 1.00 96.81 110 LYS A O 1
ATOM 847 N N . VAL A 1 111 ? 5.831 -21.584 -14.289 1.00 97.38 111 VAL A N 1
ATOM 848 C CA . VAL A 1 111 ? 4.859 -20.493 -14.270 1.00 97.38 111 VAL A CA 1
ATOM 849 C C . VAL A 1 111 ? 4.445 -20.251 -12.828 1.00 97.38 111 VAL A C 1
ATOM 851 O O . VAL A 1 111 ? 3.932 -21.152 -12.167 1.00 97.38 111 VAL A O 1
ATOM 854 N N . PHE A 1 112 ? 4.665 -19.032 -12.350 1.00 97.50 112 PHE A N 1
ATOM 855 C CA . PHE A 1 112 ? 4.238 -18.591 -11.028 1.00 97.50 112 PHE A CA 1
ATOM 856 C C . PHE A 1 112 ? 3.062 -17.630 -11.149 1.00 97.50 112 PHE A C 1
ATOM 858 O O . PHE A 1 112 ? 3.065 -16.723 -11.980 1.00 97.50 112 PHE A O 1
ATOM 865 N N . SER A 1 113 ? 2.066 -17.810 -10.290 1.00 97.31 113 SER A N 1
ATOM 866 C CA . SER A 1 113 ? 1.021 -16.804 -10.080 1.00 97.31 113 SER A CA 1
ATOM 867 C C . SER A 1 113 ? 1.608 -15.523 -9.484 1.00 97.31 113 SER A C 1
ATOM 869 O O . SER A 1 113 ? 2.659 -15.551 -8.835 1.00 97.31 113 SER A O 1
ATOM 871 N N . ILE A 1 114 ? 0.925 -14.393 -9.671 1.00 97.19 114 ILE A N 1
ATOM 872 C CA . ILE A 1 114 ? 1.358 -13.111 -9.097 1.00 97.19 114 ILE A CA 1
ATOM 873 C C . ILE A 1 114 ? 1.376 -13.190 -7.569 1.00 97.19 114 ILE A C 1
ATOM 875 O O . ILE A 1 114 ? 2.299 -12.692 -6.931 1.00 97.19 114 ILE A O 1
ATOM 879 N N . GLU A 1 115 ? 0.411 -13.902 -6.994 1.00 97.31 115 GLU A N 1
ATOM 880 C CA . GLU A 1 115 ? 0.300 -14.203 -5.573 1.00 97.31 115 GLU A CA 1
ATOM 881 C C . GLU A 1 115 ? 1.547 -14.927 -5.060 1.00 97.31 115 GLU A C 1
ATOM 883 O O . GLU A 1 115 ? 2.109 -14.529 -4.043 1.00 97.31 115 GLU A O 1
ATOM 888 N N . GLN A 1 116 ? 2.039 -15.938 -5.786 1.00 97.81 116 GLN A N 1
ATOM 889 C CA . GLN A 1 116 ? 3.271 -16.646 -5.425 1.00 97.81 116 GLN A CA 1
ATOM 890 C C . GLN A 1 116 ? 4.506 -15.742 -5.508 1.00 97.81 116 GLN A C 1
ATOM 892 O O . GLN A 1 116 ? 5.347 -15.797 -4.611 1.00 97.81 116 GLN A O 1
ATOM 897 N N . VAL A 1 117 ? 4.630 -14.900 -6.541 1.00 97.81 117 VAL A N 1
ATOM 898 C CA . VAL A 1 117 ? 5.770 -13.969 -6.661 1.00 97.81 117 VAL A CA 1
ATOM 899 C C . VAL A 1 117 ? 5.751 -12.937 -5.528 1.00 97.81 117 VAL A C 1
ATOM 901 O O . VAL A 1 117 ? 6.774 -12.709 -4.878 1.00 97.81 117 VAL A O 1
ATOM 904 N N . THR A 1 118 ? 4.585 -12.369 -5.220 1.00 97.62 118 THR A N 1
ATOM 905 C CA . THR A 1 118 ? 4.412 -11.451 -4.087 1.00 97.62 118 THR A CA 1
ATOM 906 C C . THR A 1 118 ? 4.648 -12.155 -2.750 1.00 97.62 118 THR A C 1
ATOM 908 O O . THR A 1 118 ? 5.280 -11.576 -1.871 1.00 97.62 118 THR A O 1
ATOM 911 N N . ALA A 1 119 ? 4.244 -13.417 -2.592 1.00 97.94 119 ALA A N 1
ATOM 912 C CA . ALA A 1 119 ? 4.506 -14.197 -1.384 1.00 97.94 119 ALA A CA 1
ATOM 913 C C . ALA A 1 119 ? 6.005 -14.430 -1.147 1.00 97.94 119 ALA A C 1
ATOM 915 O O . ALA A 1 119 ? 6.467 -14.379 -0.005 1.00 97.94 119 ALA A O 1
ATOM 916 N N . MET A 1 120 ? 6.794 -14.631 -2.210 1.00 97.88 120 MET A N 1
ATOM 917 C CA . MET A 1 120 ? 8.256 -14.696 -2.098 1.00 97.88 120 MET A CA 1
ATOM 918 C C . MET A 1 120 ? 8.819 -13.379 -1.553 1.00 97.88 120 MET A C 1
ATOM 920 O O . MET A 1 120 ? 9.637 -13.393 -0.634 1.00 97.88 120 MET A O 1
ATOM 924 N N . LEU A 1 121 ? 8.338 -12.240 -2.060 1.00 97.75 121 LEU A N 1
ATOM 925 C CA . LEU A 1 121 ? 8.726 -10.923 -1.555 1.00 97.75 121 LEU A CA 1
ATOM 926 C C . LEU A 1 121 ? 8.295 -10.716 -0.093 1.00 97.75 121 LEU A C 1
ATOM 928 O O . LEU A 1 121 ? 9.114 -10.313 0.728 1.00 97.75 121 LEU A O 1
ATOM 932 N N . LEU A 1 122 ? 7.055 -11.056 0.266 1.00 97.56 122 LEU A N 1
ATOM 933 C CA . LEU A 1 122 ? 6.546 -10.961 1.639 1.00 97.56 122 LEU A CA 1
ATOM 934 C C . LEU A 1 122 ? 7.314 -11.859 2.614 1.00 97.56 122 LEU A C 1
ATOM 936 O O . LEU A 1 122 ? 7.568 -11.446 3.742 1.00 97.56 122 LEU A O 1
ATOM 940 N N . THR A 1 123 ? 7.744 -13.046 2.176 1.00 97.06 123 THR A N 1
ATOM 941 C CA . THR A 1 123 ? 8.614 -13.929 2.969 1.00 97.06 123 THR A CA 1
ATOM 942 C C . THR A 1 123 ? 9.927 -13.222 3.300 1.00 97.06 123 THR A C 1
ATOM 944 O O . THR A 1 123 ? 10.362 -13.234 4.447 1.00 97.06 123 THR A O 1
ATOM 947 N N . LYS A 1 124 ? 10.516 -12.511 2.331 1.00 96.88 124 LYS A N 1
ATOM 948 C CA . LYS A 1 124 ? 11.726 -11.721 2.570 1.00 96.88 124 LYS A CA 1
ATOM 949 C C . LYS A 1 124 ? 11.490 -10.569 3.553 1.00 96.88 124 LYS A C 1
ATOM 951 O O . LYS A 1 124 ? 12.297 -10.362 4.454 1.00 96.88 124 LYS A O 1
ATOM 956 N N . LEU A 1 125 ? 10.377 -9.845 3.421 1.00 97.00 125 LEU A N 1
ATOM 957 C CA . LEU A 1 125 ? 10.023 -8.764 4.353 1.00 97.00 125 LEU A CA 1
ATOM 958 C C . LEU A 1 125 ? 9.762 -9.289 5.773 1.00 97.00 125 LEU A C 1
ATOM 960 O O . LEU A 1 125 ? 10.160 -8.653 6.751 1.00 97.00 125 LEU A O 1
ATOM 964 N N . LYS A 1 126 ? 9.148 -10.472 5.888 1.00 96.00 126 LYS A N 1
ATOM 965 C CA . LYS A 1 126 ? 8.980 -11.203 7.147 1.00 96.00 126 LYS A CA 1
ATOM 966 C C . LYS A 1 126 ? 10.329 -11.541 7.773 1.00 96.00 126 LYS A C 1
ATOM 968 O O . LYS A 1 126 ? 10.541 -11.177 8.923 1.00 96.00 126 LYS A O 1
ATOM 973 N N . GLU A 1 127 ? 11.257 -12.142 7.029 1.00 95.38 127 GLU A N 1
ATOM 974 C CA . GLU A 1 127 ? 12.612 -12.451 7.518 1.00 95.38 127 GLU A CA 1
ATOM 975 C C . GLU A 1 127 ? 13.342 -11.193 8.018 1.00 95.38 127 GLU A C 1
ATOM 977 O O . GLU A 1 127 ? 13.975 -11.208 9.077 1.00 95.38 127 GLU A O 1
ATOM 982 N N . THR A 1 128 ? 13.227 -10.075 7.289 1.00 95.44 128 THR A N 1
ATOM 983 C CA . THR A 1 128 ? 13.779 -8.781 7.713 1.00 95.44 128 THR A CA 1
ATOM 984 C C . THR A 1 128 ? 13.174 -8.323 9.042 1.00 95.44 128 THR A C 1
ATOM 986 O O . THR A 1 128 ? 13.906 -7.934 9.957 1.00 95.44 128 THR A O 1
ATOM 989 N N . ALA A 1 129 ? 11.850 -8.415 9.189 1.00 93.94 129 ALA A N 1
ATOM 990 C CA . ALA A 1 129 ? 11.163 -8.062 10.425 1.00 93.94 129 ALA A CA 1
ATOM 991 C C . ALA A 1 129 ? 11.561 -8.973 11.599 1.00 93.94 129 ALA A C 1
ATOM 993 O O . ALA A 1 129 ? 11.846 -8.484 12.693 1.00 93.94 129 ALA A O 1
ATOM 994 N N . GLU A 1 130 ? 11.628 -10.287 11.375 1.00 93.19 130 GLU A N 1
ATOM 995 C CA . GLU A 1 130 ? 12.020 -11.288 12.374 1.00 93.19 130 GLU A CA 1
ATOM 996 C C . GLU A 1 130 ? 13.463 -11.082 12.835 1.00 93.19 130 GLU A C 1
ATOM 998 O O . GLU A 1 130 ? 13.749 -11.123 14.035 1.00 93.19 130 GLU A O 1
ATOM 1003 N N . SER A 1 131 ? 14.370 -10.771 11.905 1.00 93.00 131 SER A N 1
ATOM 1004 C CA . SER A 1 131 ? 15.761 -10.451 12.222 1.00 93.00 131 SER A CA 1
ATOM 1005 C C . SER A 1 131 ? 15.882 -9.178 13.061 1.00 93.00 131 SER A C 1
ATOM 1007 O O . SER A 1 131 ? 16.669 -9.149 14.012 1.00 93.00 131 SER A O 1
ATOM 1009 N N . ALA A 1 132 ? 15.091 -8.142 12.769 1.00 90.25 132 ALA A N 1
ATOM 1010 C CA . ALA A 1 132 ? 15.093 -6.900 13.539 1.00 90.25 132 ALA A CA 1
ATOM 1011 C C . ALA A 1 132 ? 14.464 -7.071 14.936 1.00 90.25 132 ALA A C 1
ATOM 1013 O O . ALA A 1 132 ? 14.965 -6.533 15.933 1.00 90.25 132 ALA A O 1
ATOM 1014 N N . LEU A 1 133 ? 13.379 -7.846 15.031 1.00 86.81 133 LEU A N 1
ATOM 1015 C CA . LEU A 1 133 ? 12.634 -8.079 16.270 1.00 86.81 133 LEU A CA 1
ATOM 1016 C C . LEU A 1 133 ? 13.236 -9.174 17.157 1.00 86.81 133 LEU A C 1
ATOM 1018 O O . LEU A 1 133 ? 12.948 -9.185 18.356 1.00 86.81 133 LEU A O 1
ATOM 1022 N N . LYS A 1 134 ? 14.066 -10.059 16.587 1.00 89.19 134 LYS A N 1
ATOM 1023 C CA . LYS A 1 134 ? 14.580 -11.294 17.211 1.00 89.19 134 LYS A CA 1
ATOM 1024 C C . LYS A 1 134 ? 13.454 -12.198 17.730 1.00 89.19 134 LYS A C 1
ATOM 1026 O O . LYS A 1 134 ? 13.590 -12.850 18.763 1.00 89.19 134 LYS A O 1
ATOM 1031 N N . LYS A 1 135 ? 12.314 -12.186 17.034 1.00 83.81 135 LYS A N 1
ATOM 1032 C CA . LYS A 1 135 ? 11.077 -12.905 17.373 1.00 83.81 135 LYS A CA 1
ATOM 1033 C C . LYS A 1 135 ? 10.348 -13.303 16.089 1.00 83.81 135 LYS A C 1
ATOM 1035 O O . LYS A 1 135 ? 10.458 -12.557 15.118 1.00 83.81 135 LYS A O 1
ATOM 1040 N N . PRO A 1 136 ? 9.583 -14.408 16.093 1.00 83.12 136 PRO A N 1
ATOM 1041 C CA . PRO A 1 136 ? 8.769 -14.788 14.945 1.00 83.12 136 PRO A CA 1
ATOM 1042 C C . PRO A 1 136 ? 7.677 -13.747 14.673 1.00 83.12 136 PRO A C 1
ATOM 1044 O O . PRO A 1 136 ? 7.108 -13.167 15.608 1.00 83.12 136 PRO A O 1
ATOM 1047 N N . VAL A 1 137 ? 7.371 -13.541 13.394 1.00 85.69 137 VAL A N 1
ATOM 1048 C CA . VAL A 1 137 ? 6.342 -12.609 12.921 1.00 85.69 137 VAL A CA 1
ATOM 1049 C C . VAL A 1 137 ? 5.244 -13.408 12.233 1.00 85.69 137 VAL A C 1
ATOM 1051 O O . VAL A 1 137 ? 5.459 -14.029 11.195 1.00 85.69 137 VAL A O 1
ATOM 1054 N N . ALA A 1 138 ? 4.056 -13.397 12.832 1.00 80.94 138 ALA A N 1
ATOM 1055 C CA . ALA A 1 138 ? 2.882 -14.082 12.297 1.00 80.94 138 ALA A CA 1
ATOM 1056 C C . ALA A 1 138 ? 1.883 -13.106 11.671 1.00 80.94 138 ALA A C 1
ATOM 1058 O O . ALA A 1 138 ? 1.282 -13.431 10.657 1.00 80.94 138 ALA A O 1
ATOM 1059 N N . ASP A 1 139 ? 1.742 -11.905 12.235 1.00 82.06 139 ASP A N 1
ATOM 1060 C CA . ASP A 1 139 ? 0.693 -10.959 11.865 1.00 82.06 139 ASP A CA 1
ATOM 1061 C C . ASP A 1 139 ? 1.254 -9.744 11.127 1.00 82.06 139 ASP A C 1
ATOM 1063 O O . ASP A 1 139 ? 2.244 -9.139 11.553 1.00 82.06 139 ASP A O 1
ATOM 1067 N N . CYS A 1 140 ? 0.578 -9.335 10.055 1.00 87.81 140 CYS A N 1
ATOM 1068 C CA . CYS A 1 140 ? 0.953 -8.152 9.291 1.00 87.81 140 CYS A CA 1
ATOM 1069 C C . CYS A 1 140 ? -0.248 -7.313 8.851 1.00 87.81 140 CYS A C 1
ATOM 1071 O O . CYS A 1 140 ? -1.374 -7.795 8.713 1.00 87.81 140 CYS A O 1
ATOM 1073 N N . VAL A 1 141 ? 0.025 -6.040 8.593 1.00 88.69 141 VAL A N 1
ATOM 1074 C CA . VAL A 1 141 ? -0.839 -5.139 7.831 1.00 88.69 141 VAL A CA 1
ATOM 1075 C C . VAL A 1 141 ? -0.091 -4.785 6.557 1.00 88.69 141 VAL A C 1
ATOM 1077 O O . VAL A 1 141 ? 1.073 -4.385 6.622 1.00 88.69 141 VAL A O 1
ATOM 1080 N N . VAL A 1 142 ? -0.745 -4.934 5.410 1.00 94.56 142 VAL A N 1
ATOM 1081 C CA . VAL A 1 142 ? -0.119 -4.731 4.096 1.00 94.56 142 VAL A CA 1
ATOM 1082 C C . VAL A 1 142 ? -0.737 -3.512 3.418 1.00 94.56 142 VAL A C 1
ATOM 1084 O O . VAL A 1 142 ? -1.964 -3.386 3.361 1.00 94.56 142 VAL A O 1
ATOM 1087 N N . SER A 1 143 ? 0.104 -2.606 2.918 1.00 93.06 143 SER A N 1
ATOM 1088 C CA . SER A 1 143 ? -0.339 -1.458 2.128 1.00 93.06 143 SER A CA 1
ATOM 1089 C C . SER A 1 143 ? -0.815 -1.896 0.737 1.00 93.06 143 SER A C 1
ATOM 1091 O O . SER A 1 143 ? -0.250 -2.797 0.114 1.00 93.06 143 SER A O 1
ATOM 1093 N N . VAL A 1 144 ? -1.866 -1.253 0.235 1.00 92.31 144 VAL A N 1
ATOM 1094 C CA . VAL A 1 144 ? -2.346 -1.404 -1.143 1.00 92.31 144 VAL A CA 1
ATOM 1095 C C . VAL A 1 144 ? -2.756 -0.045 -1.716 1.00 92.31 144 VAL A C 1
ATOM 1097 O O . VAL A 1 144 ? -3.217 0.819 -0.962 1.00 92.31 144 VAL A O 1
ATOM 1100 N N . PRO A 1 145 ? -2.655 0.165 -3.038 1.00 91.31 145 PRO A N 1
ATOM 1101 C CA . PRO A 1 145 ? -3.142 1.387 -3.661 1.00 91.31 145 PRO A CA 1
ATOM 1102 C C . PRO A 1 145 ? -4.637 1.581 -3.412 1.00 91.31 145 PRO A C 1
ATOM 1104 O O . PRO A 1 145 ? -5.414 0.621 -3.389 1.00 91.31 145 PRO A O 1
ATOM 1107 N N . CYS A 1 146 ? -5.072 2.831 -3.258 1.00 85.56 146 CYS A N 1
ATOM 1108 C CA . CYS A 1 146 ? -6.476 3.125 -2.963 1.00 85.56 146 CYS A CA 1
ATOM 1109 C C . CYS A 1 146 ? -7.450 2.614 -4.044 1.00 85.56 146 CYS A C 1
ATOM 1111 O O . CYS A 1 146 ? -8.578 2.243 -3.720 1.00 85.56 146 CYS A O 1
ATOM 1113 N N . TYR A 1 147 ? -6.993 2.537 -5.295 1.00 86.75 147 TYR A N 1
ATOM 1114 C CA . TYR A 1 147 ? -7.763 2.117 -6.468 1.00 86.75 147 TYR A CA 1
ATOM 1115 C C . TYR A 1 147 ? -7.799 0.602 -6.701 1.00 86.75 147 TYR A C 1
ATOM 1117 O O . TYR A 1 147 ? -8.387 0.163 -7.687 1.00 86.75 147 TYR A O 1
ATOM 1125 N N . TYR A 1 148 ? -7.172 -0.204 -5.838 1.00 88.62 148 TYR A N 1
ATOM 1126 C CA . TYR A 1 148 ? -7.259 -1.657 -5.957 1.00 88.62 148 TYR A CA 1
ATOM 1127 C C . TYR A 1 148 ? -8.700 -2.150 -5.806 1.00 88.62 148 TYR A C 1
ATOM 1129 O O . TYR A 1 148 ? -9.376 -1.856 -4.811 1.00 88.62 148 TYR A O 1
ATOM 1137 N N . THR A 1 149 ? -9.118 -2.957 -6.776 1.00 84.81 149 THR A N 1
ATOM 1138 C CA . THR A 1 149 ? -10.376 -3.702 -6.813 1.00 84.81 149 THR A CA 1
ATOM 1139 C C . THR A 1 149 ? -10.414 -4.805 -5.753 1.00 84.81 149 THR A C 1
ATOM 1141 O O . THR A 1 149 ? -9.400 -5.168 -5.157 1.00 84.81 149 THR A O 1
ATOM 1144 N N . ASP A 1 150 ? -11.595 -5.375 -5.516 1.00 77.06 150 ASP A N 1
ATOM 1145 C CA . ASP A 1 150 ? -11.758 -6.512 -4.602 1.00 77.06 150 ASP A CA 1
ATOM 1146 C C . ASP A 1 150 ? -10.918 -7.732 -5.032 1.00 77.06 150 ASP A C 1
ATOM 1148 O O . ASP A 1 150 ? -10.262 -8.342 -4.191 1.00 77.06 150 ASP A O 1
ATOM 1152 N N . ALA A 1 151 ? -10.833 -8.02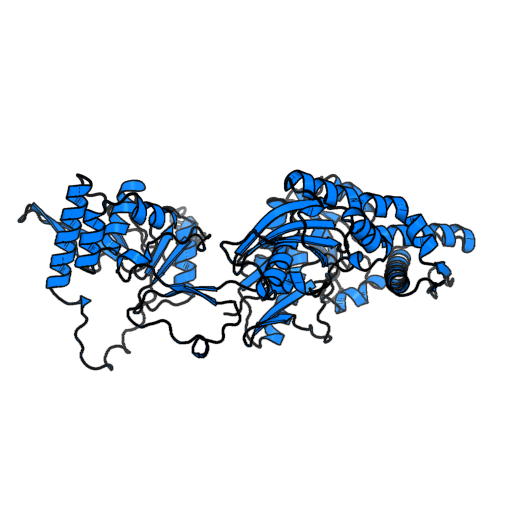3 -6.336 1.00 85.44 151 ALA A N 1
ATOM 1153 C CA . ALA A 1 151 ? -9.993 -9.103 -6.860 1.00 85.44 151 ALA A CA 1
ATOM 1154 C C . ALA A 1 151 ? -8.494 -8.855 -6.605 1.00 85.44 151 ALA A C 1
ATOM 1156 O O . ALA A 1 151 ? -7.796 -9.739 -6.106 1.00 85.44 151 ALA A O 1
ATOM 1157 N N . GLU A 1 152 ? -8.004 -7.640 -6.878 1.00 92.69 152 GLU A N 1
ATOM 1158 C CA . GLU A 1 152 ? -6.620 -7.235 -6.585 1.00 92.69 152 GLU A CA 1
ATOM 1159 C C . GLU A 1 152 ? -6.311 -7.319 -5.080 1.00 92.69 152 GLU A C 1
ATOM 1161 O O . GLU A 1 152 ? -5.241 -7.777 -4.687 1.00 92.69 152 GLU A O 1
ATOM 1166 N N . ARG A 1 153 ? -7.257 -6.927 -4.218 1.00 87.38 153 ARG A N 1
ATOM 1167 C CA . ARG A 1 153 ? -7.111 -7.012 -2.756 1.00 87.38 153 ARG A CA 1
ATOM 1168 C C . ARG A 1 153 ? -7.046 -8.455 -2.266 1.00 87.38 153 ARG A C 1
ATOM 1170 O O . ARG A 1 153 ? -6.141 -8.782 -1.505 1.00 87.38 153 ARG A O 1
ATOM 1177 N N . ARG A 1 154 ? -7.954 -9.326 -2.713 1.00 88.25 154 ARG A N 1
ATOM 1178 C CA . ARG A 1 154 ? -7.939 -10.755 -2.343 1.00 88.25 154 ARG A CA 1
ATOM 1179 C C . ARG A 1 154 ? -6.631 -11.423 -2.749 1.00 88.25 154 ARG A C 1
ATOM 1181 O O . ARG A 1 154 ? -6.015 -12.078 -1.922 1.00 88.25 154 ARG A O 1
ATOM 1188 N N . SER A 1 155 ? -6.144 -11.118 -3.949 1.00 95.94 155 SER A N 1
ATOM 1189 C CA . SER A 1 155 ? -4.846 -11.577 -4.450 1.00 95.94 155 SER A CA 1
ATOM 1190 C C . SER A 1 155 ? -3.674 -11.209 -3.512 1.00 95.94 155 SER A C 1
ATOM 1192 O O . SER A 1 155 ? -2.771 -12.014 -3.286 1.00 95.94 155 SER A O 1
ATOM 1194 N N . VAL A 1 156 ? -3.685 -10.026 -2.881 1.00 95.75 156 VAL A N 1
ATOM 1195 C CA . VAL A 1 156 ? -2.665 -9.650 -1.876 1.00 95.75 156 VAL A CA 1
ATOM 1196 C C . VAL A 1 156 ? -2.831 -10.425 -0.560 1.00 95.75 156 VAL A C 1
ATOM 1198 O O . VAL A 1 156 ? -1.830 -10.806 0.048 1.00 95.75 156 VAL A O 1
ATOM 1201 N N . VAL A 1 157 ? -4.067 -10.689 -0.118 1.00 91.69 157 VAL A N 1
ATOM 1202 C CA . VAL A 1 157 ? -4.329 -11.524 1.073 1.00 91.69 157 VAL A CA 1
ATOM 1203 C C . VAL A 1 157 ? -3.852 -12.957 0.843 1.00 91.69 157 VAL A C 1
ATOM 1205 O O . VAL A 1 157 ? -3.166 -13.510 1.701 1.00 91.69 157 VAL A O 1
ATOM 1208 N N . ASP A 1 158 ? -4.132 -13.522 -0.331 1.00 94.75 158 ASP A N 1
ATOM 1209 C CA . ASP A 1 158 ? -3.679 -14.857 -0.723 1.00 94.75 158 ASP A CA 1
ATOM 1210 C C . ASP A 1 158 ? -2.143 -14.924 -0.751 1.00 94.75 158 ASP A C 1
ATOM 1212 O O . ASP A 1 158 ? -1.546 -15.865 -0.227 1.00 94.75 158 ASP A O 1
ATOM 1216 N N . ALA A 1 159 ? -1.475 -13.884 -1.269 1.00 97.50 159 ALA A N 1
ATOM 1217 C CA . ALA A 1 159 ? -0.016 -13.777 -1.227 1.00 97.50 159 ALA A CA 1
ATOM 1218 C C . ALA A 1 159 ? 0.535 -13.766 0.213 1.00 97.50 159 ALA A C 1
ATOM 1220 O O . ALA A 1 159 ? 1.533 -14.432 0.503 1.00 97.50 159 ALA A O 1
ATOM 1221 N N . ALA A 1 160 ? -0.112 -13.040 1.131 1.00 94.25 160 ALA A N 1
ATOM 1222 C CA . ALA A 1 160 ? 0.264 -13.038 2.545 1.00 94.25 160 ALA A CA 1
ATOM 1223 C C . ALA A 1 160 ? 0.073 -14.423 3.183 1.00 94.25 160 ALA A C 1
ATOM 1225 O O . ALA A 1 160 ? 0.967 -14.906 3.882 1.00 94.25 160 ALA A O 1
ATOM 1226 N N . GLN A 1 161 ? -1.029 -15.105 2.866 1.00 93.38 161 GLN A N 1
ATOM 1227 C CA . GLN A 1 161 ? -1.294 -16.457 3.346 1.00 93.38 161 GLN A CA 1
ATOM 1228 C C . GLN A 1 161 ? -0.240 -17.460 2.851 1.00 93.38 161 GLN A C 1
ATOM 1230 O O . GLN A 1 161 ? 0.269 -18.248 3.650 1.00 93.38 161 GLN A O 1
ATOM 1235 N N . ILE A 1 162 ? 0.148 -17.403 1.570 1.00 97.19 162 ILE A N 1
ATOM 1236 C CA . ILE A 1 162 ? 1.219 -18.243 1.000 1.00 97.19 162 ILE A CA 1
ATOM 1237 C C . ILE A 1 162 ? 2.559 -17.988 1.712 1.00 97.19 162 ILE A C 1
ATOM 1239 O O . ILE A 1 162 ? 3.320 -18.926 1.942 1.00 97.19 162 ILE A O 1
ATOM 1243 N N . ALA A 1 163 ? 2.841 -16.743 2.109 1.00 95.88 163 ALA A N 1
ATOM 1244 C CA . ALA A 1 163 ? 4.041 -16.373 2.868 1.00 95.88 163 ALA A CA 1
ATOM 1245 C C . ALA A 1 163 ? 3.993 -16.778 4.361 1.00 95.88 163 ALA A C 1
ATOM 1247 O O . ALA A 1 163 ? 4.927 -16.495 5.120 1.00 95.88 163 ALA A O 1
ATOM 1248 N N . GLY A 1 164 ? 2.913 -17.426 4.815 1.00 91.06 164 GLY A N 1
ATOM 1249 C CA . GLY A 1 164 ? 2.721 -17.785 6.219 1.00 91.06 164 GLY A CA 1
ATOM 1250 C C . GLY A 1 164 ? 2.568 -16.557 7.118 1.00 91.06 164 GLY A C 1
ATOM 1251 O O . GLY A 1 164 ? 3.123 -16.529 8.222 1.00 91.06 164 GLY A O 1
ATOM 1252 N N . LEU A 1 165 ? 1.885 -15.528 6.611 1.00 88.81 165 LEU A N 1
ATOM 1253 C CA . LEU A 1 165 ? 1.516 -14.315 7.326 1.00 88.81 165 LEU A CA 1
ATOM 1254 C C . LEU A 1 165 ? -0.008 -14.214 7.412 1.00 88.81 165 LEU A C 1
ATOM 1256 O O . LEU A 1 165 ? -0.721 -14.335 6.418 1.00 88.81 165 LEU A O 1
ATOM 1260 N N . ASN A 1 166 ? -0.504 -13.922 8.603 1.00 81.94 166 ASN A N 1
ATOM 1261 C CA . ASN A 1 166 ? -1.879 -13.527 8.830 1.00 81.94 166 ASN A CA 1
ATOM 1262 C C . ASN A 1 166 ? -2.034 -12.040 8.478 1.00 81.94 166 ASN A C 1
ATOM 1264 O O . ASN A 1 166 ? -1.504 -11.159 9.164 1.00 81.94 166 ASN A O 1
ATOM 1268 N N . CYS A 1 167 ? -2.721 -11.749 7.373 1.00 84.94 167 CYS A N 1
ATOM 1269 C CA . CYS A 1 167 ? -3.012 -10.378 6.967 1.00 84.94 167 CYS A CA 1
ATOM 1270 C C . CYS A 1 167 ? -4.191 -9.840 7.788 1.00 84.94 167 CYS A C 1
ATOM 1272 O O . CYS A 1 167 ? -5.352 -10.053 7.443 1.00 84.94 167 CYS A O 1
ATOM 1274 N N . LEU A 1 168 ? -3.896 -9.121 8.873 1.00 78.44 168 LEU A N 1
ATOM 1275 C CA . LEU A 1 168 ? -4.915 -8.549 9.760 1.00 78.44 168 LEU A CA 1
ATOM 1276 C C . LEU A 1 168 ? -5.770 -7.496 9.051 1.00 78.44 168 LEU A C 1
ATOM 1278 O O . LEU A 1 168 ? -6.946 -7.310 9.369 1.00 78.44 168 LEU A O 1
ATOM 1282 N N . ARG A 1 169 ? -5.153 -6.749 8.130 1.00 78.38 169 ARG A N 1
ATOM 1283 C CA . ARG A 1 169 ? -5.801 -5.682 7.372 1.00 78.38 169 ARG A CA 1
ATOM 1284 C C . ARG A 1 169 ? -4.992 -5.345 6.124 1.00 78.38 169 ARG A C 1
ATOM 1286 O O . ARG A 1 169 ? -3.773 -5.210 6.185 1.00 78.38 169 ARG A O 1
ATOM 1293 N N . LEU A 1 170 ? -5.698 -5.104 5.023 1.00 81.88 170 LEU A N 1
ATOM 1294 C CA . LEU A 1 170 ? -5.169 -4.323 3.910 1.00 81.88 170 LEU A CA 1
ATOM 1295 C C . LEU A 1 170 ? -5.459 -2.850 4.153 1.00 81.88 170 LEU A C 1
ATOM 1297 O O . LEU A 1 170 ? -6.604 -2.485 4.433 1.00 81.88 170 LEU A O 1
ATOM 1301 N N . MET A 1 171 ? -4.445 -2.004 4.031 1.00 82.88 171 MET A N 1
ATOM 1302 C CA . MET A 1 171 ? -4.606 -0.573 4.232 1.00 82.88 171 MET A CA 1
ATOM 1303 C C . MET A 1 171 ? -4.294 0.211 2.972 1.00 82.88 171 MET A C 1
ATOM 1305 O O . MET A 1 171 ? -3.278 -0.010 2.327 1.00 82.88 171 MET A O 1
ATOM 1309 N N . ASN A 1 172 ? -5.154 1.171 2.649 1.00 85.56 172 ASN A N 1
ATOM 1310 C CA . ASN A 1 172 ? -4.876 2.100 1.564 1.00 85.56 172 ASN A CA 1
ATOM 1311 C C . ASN A 1 172 ? -3.619 2.917 1.887 1.00 85.56 172 ASN A C 1
ATOM 1313 O O . ASN A 1 172 ? -3.532 3.498 2.970 1.00 85.56 172 ASN A O 1
ATOM 1317 N N . GLU A 1 173 ? -2.690 2.998 0.939 1.00 89.75 173 GLU A N 1
ATOM 1318 C CA . GLU A 1 173 ? -1.404 3.698 1.080 1.00 89.75 173 GLU A CA 1
ATOM 1319 C C . GLU A 1 173 ? -1.590 5.148 1.567 1.00 89.75 173 GLU A C 1
ATOM 1321 O O . GLU A 1 173 ? -1.028 5.539 2.590 1.00 89.75 173 GLU A O 1
ATOM 1326 N N . THR A 1 174 ? -2.491 5.916 0.943 1.00 86.56 174 THR A N 1
ATOM 1327 C CA . THR A 1 174 ? -2.809 7.295 1.367 1.00 86.56 174 THR A CA 1
ATOM 1328 C C . THR A 1 174 ? -3.415 7.387 2.768 1.00 86.56 174 THR A C 1
ATOM 1330 O O . THR A 1 174 ? -3.156 8.342 3.497 1.00 86.56 174 THR A O 1
ATOM 1333 N N . THR A 1 175 ? -4.195 6.384 3.183 1.00 82.94 175 THR A N 1
ATOM 1334 C CA . THR A 1 175 ? -4.753 6.322 4.543 1.00 82.94 175 THR A CA 1
ATOM 1335 C C . THR A 1 175 ? -3.666 6.008 5.566 1.00 82.94 175 THR A C 1
ATOM 1337 O O . THR A 1 175 ? -3.666 6.603 6.639 1.00 82.94 175 THR A O 1
ATOM 1340 N N . ALA A 1 176 ? -2.711 5.135 5.233 1.00 86.06 176 ALA A N 1
ATOM 1341 C CA . ALA A 1 176 ? -1.558 4.860 6.083 1.00 86.06 176 ALA A CA 1
ATOM 1342 C C . ALA A 1 176 ? -0.707 6.124 6.295 1.00 86.06 176 ALA A C 1
ATOM 1344 O O . ALA A 1 176 ? -0.361 6.455 7.427 1.00 86.06 176 ALA A O 1
ATOM 1345 N N . VAL A 1 177 ? -0.456 6.887 5.228 1.00 89.88 177 VAL A N 1
ATOM 1346 C CA . VAL A 1 177 ? 0.258 8.176 5.292 1.00 89.88 177 VAL A CA 1
ATOM 1347 C C . VAL A 1 177 ? -0.492 9.178 6.172 1.00 89.88 177 VAL A C 1
ATOM 1349 O O . VAL A 1 177 ? 0.103 9.804 7.050 1.00 89.88 177 VAL A O 1
ATOM 1352 N N . ALA A 1 178 ? -1.808 9.293 5.990 1.00 87.88 178 ALA A N 1
ATOM 1353 C CA . ALA A 1 178 ? -2.641 10.185 6.787 1.00 87.88 178 ALA A CA 1
ATOM 1354 C C . ALA A 1 178 ? -2.674 9.786 8.276 1.00 87.88 178 ALA A C 1
ATOM 1356 O O . ALA A 1 178 ? -2.651 10.652 9.152 1.00 87.88 178 ALA A O 1
ATOM 1357 N N . LEU A 1 179 ? -2.674 8.485 8.582 1.00 81.31 179 LEU A N 1
ATOM 1358 C CA . LEU A 1 179 ? -2.552 7.983 9.953 1.00 81.31 179 LEU A CA 1
ATOM 1359 C C . LEU A 1 179 ? -1.188 8.319 10.557 1.00 81.31 179 LEU A C 1
ATOM 1361 O O . LEU A 1 179 ? -1.140 8.827 11.677 1.00 81.31 179 LEU A O 1
ATOM 1365 N N . ALA A 1 180 ? -0.099 8.108 9.812 1.00 86.44 180 ALA A N 1
ATOM 1366 C CA . ALA A 1 180 ? 1.238 8.492 10.254 1.00 86.44 180 ALA A CA 1
ATOM 1367 C C . ALA A 1 180 ? 1.298 9.996 10.581 1.00 86.44 180 ALA A C 1
ATOM 1369 O O . ALA A 1 180 ? 1.794 10.376 11.639 1.00 86.44 180 ALA A O 1
ATOM 1370 N N . TYR A 1 181 ? 0.704 10.850 9.743 1.00 89.06 181 TYR A N 1
ATOM 1371 C CA . TYR A 1 181 ? 0.580 12.284 10.017 1.00 89.06 181 TYR A CA 1
ATOM 1372 C C . TYR A 1 181 ? -0.198 12.586 11.298 1.00 89.06 181 TYR A C 1
ATOM 1374 O O . TYR A 1 181 ? 0.296 13.304 12.167 1.00 89.06 181 TYR A O 1
ATOM 1382 N N . GLY A 1 182 ? -1.399 12.022 11.433 1.00 84.50 182 GLY A N 1
ATOM 1383 C CA . GLY A 1 182 ? -2.287 12.302 12.560 1.00 84.50 182 GLY A CA 1
ATOM 1384 C C . GLY A 1 182 ? -1.725 11.875 13.916 1.00 84.50 182 GLY A C 1
ATOM 1385 O O . GLY A 1 182 ? -2.008 12.524 14.917 1.00 84.50 182 GLY A O 1
ATOM 1386 N N . ILE A 1 183 ? -0.925 10.805 13.952 1.00 75.38 183 ILE A N 1
ATOM 1387 C CA . ILE A 1 183 ? -0.305 10.294 15.183 1.00 75.38 183 ILE A CA 1
ATOM 1388 C C . ILE A 1 183 ? 0.814 11.220 15.670 1.00 75.38 183 ILE A C 1
ATOM 1390 O O . ILE A 1 183 ? 0.921 11.473 16.869 1.00 75.38 183 ILE A O 1
ATOM 1394 N N . TYR A 1 184 ? 1.657 11.711 14.758 1.00 82.38 184 TYR A N 1
ATOM 1395 C CA . TYR A 1 184 ? 2.839 12.494 15.127 1.00 82.38 184 TYR A CA 1
ATOM 1396 C C . TYR A 1 184 ? 2.576 14.000 15.222 1.00 82.38 184 TYR A C 1
ATOM 1398 O O . TYR A 1 184 ? 3.363 14.715 15.847 1.00 82.38 184 TYR A O 1
ATOM 1406 N N . LYS A 1 185 ? 1.477 14.506 14.649 1.00 86.00 185 LYS A N 1
ATOM 1407 C CA . LYS A 1 185 ? 1.114 15.922 14.765 1.00 86.00 185 LYS A CA 1
ATOM 1408 C C . LYS A 1 185 ? 0.495 16.248 16.120 1.00 86.00 185 LYS A C 1
ATOM 1410 O O . LYS A 1 185 ? -0.564 15.745 16.482 1.00 86.00 185 LYS A O 1
ATOM 1415 N N . GLN A 1 186 ? 1.162 17.136 16.857 1.00 85.06 186 GLN A N 1
ATOM 1416 C CA . GLN A 1 186 ? 0.771 17.520 18.217 1.00 85.06 186 GLN A CA 1
ATOM 1417 C C . GLN A 1 186 ? -0.204 18.703 18.269 1.00 85.06 186 GLN A C 1
ATOM 1419 O O . GLN A 1 186 ? -0.932 18.853 19.245 1.00 85.06 186 GLN A O 1
ATOM 1424 N N . ASP A 1 187 ? -0.243 19.519 17.219 1.00 91.06 187 ASP A N 1
ATOM 1425 C CA . ASP A 1 187 ? -0.989 20.776 17.134 1.00 91.06 187 ASP A CA 1
ATOM 1426 C C . ASP A 1 187 ? -2.348 20.626 16.422 1.00 91.06 187 ASP A C 1
ATOM 1428 O O . ASP A 1 187 ? -2.861 21.582 15.841 1.00 91.06 187 ASP A O 1
ATOM 1432 N N . LEU A 1 188 ? -2.923 19.418 16.410 1.00 88.94 188 LEU A N 1
ATOM 1433 C CA . LEU A 1 188 ? -4.222 19.171 15.778 1.00 88.94 188 LEU A CA 1
ATOM 1434 C C . LEU A 1 188 ? -5.371 19.833 16.568 1.00 88.94 188 LEU A C 1
ATOM 1436 O O . LEU A 1 188 ? -5.345 19.776 17.801 1.00 88.94 188 LEU A O 1
ATOM 1440 N N . PRO A 1 189 ? -6.399 20.384 15.883 1.00 89.94 189 PRO A N 1
ATOM 1441 C CA . PRO A 1 189 ? -7.545 21.032 16.531 1.00 89.94 189 PRO A CA 1
ATOM 1442 C C . PRO A 1 189 ? -8.262 20.114 17.521 1.00 89.94 189 PRO A C 1
ATOM 1444 O O . PRO A 1 189 ? -8.313 18.898 17.307 1.00 89.94 189 PRO A O 1
ATOM 1447 N N . ALA A 1 190 ? -8.866 20.671 18.568 1.00 84.50 190 ALA A N 1
ATOM 1448 C CA . ALA A 1 190 ? -9.681 19.890 19.503 1.00 84.50 190 ALA A CA 1
ATOM 1449 C C . ALA A 1 190 ? -10.890 19.231 18.789 1.00 84.50 190 ALA A C 1
ATOM 1451 O O . ALA A 1 190 ? -11.258 19.661 17.692 1.00 84.50 190 ALA A O 1
ATOM 1452 N N . PRO A 1 191 ? -11.510 18.168 19.342 1.00 78.25 191 PRO A N 1
ATOM 1453 C CA . PRO A 1 191 ? -12.638 17.475 18.698 1.00 78.25 191 PRO A CA 1
ATOM 1454 C C . PRO A 1 191 ? -13.837 18.378 18.354 1.00 78.25 191 PRO A C 1
ATOM 1456 O O . PRO A 1 191 ? -14.522 18.133 17.362 1.00 78.25 191 PRO A O 1
ATOM 1459 N N . GLU A 1 192 ? -14.055 19.413 19.158 1.00 82.31 192 GLU A N 1
ATOM 1460 C CA . GLU A 1 192 ? -15.098 20.438 19.041 1.00 82.31 192 GLU A CA 1
ATOM 1461 C C . GLU A 1 192 ? -14.752 21.590 18.078 1.00 82.31 192 GLU A C 1
ATOM 1463 O O . GLU A 1 192 ? -15.637 22.343 17.670 1.00 82.31 192 GLU A O 1
ATOM 1468 N N . GLU A 1 193 ? -13.489 21.724 17.671 1.00 90.81 193 GLU A N 1
ATOM 1469 C CA . GLU A 1 193 ? -13.044 22.757 16.734 1.00 90.81 193 GLU A CA 1
ATOM 1470 C C . GLU A 1 193 ? -13.224 22.331 15.270 1.00 90.81 193 GLU A C 1
ATOM 1472 O O . GLU A 1 193 ? -13.325 21.146 14.928 1.00 90.81 193 GLU A O 1
ATOM 1477 N N . LYS A 1 194 ? -13.217 23.317 14.361 1.00 91.69 194 LYS A N 1
ATOM 1478 C CA . LYS A 1 194 ? -13.256 23.051 12.919 1.00 91.69 194 LYS A CA 1
ATOM 1479 C C . LYS A 1 194 ? -12.067 22.167 12.533 1.00 91.69 194 LYS A C 1
ATOM 1481 O O . LYS A 1 194 ? -10.912 22.517 12.770 1.00 91.69 194 LYS A O 1
ATOM 1486 N N . ALA A 1 195 ? -12.369 21.033 11.905 1.00 90.44 195 ALA A N 1
ATOM 1487 C CA . ALA A 1 195 ? -11.356 20.078 11.488 1.00 90.44 195 ALA A CA 1
ATOM 1488 C C . ALA A 1 195 ? -10.357 20.700 10.502 1.00 90.44 195 ALA A C 1
ATOM 1490 O O . ALA A 1 195 ? -10.715 21.495 9.628 1.00 90.44 195 ALA A O 1
ATOM 1491 N N . ARG A 1 196 ? -9.096 20.287 10.622 1.00 95.69 196 ARG A N 1
ATOM 1492 C CA . ARG A 1 196 ? -8.013 20.686 9.723 1.00 95.69 196 ARG A CA 1
ATOM 1493 C C . ARG A 1 196 ? -7.996 19.764 8.508 1.00 95.69 196 ARG A C 1
ATOM 1495 O O . ARG A 1 196 ? -7.738 18.571 8.655 1.00 95.69 196 ARG A O 1
ATOM 1502 N N . ASN A 1 197 ? -8.242 20.308 7.319 1.00 97.06 197 ASN A N 1
ATOM 1503 C CA . ASN A 1 197 ? -8.200 19.537 6.077 1.00 97.06 197 ASN A CA 1
ATOM 1504 C C . ASN A 1 197 ? -6.776 19.504 5.519 1.00 97.06 197 ASN A C 1
ATOM 1506 O O . ASN A 1 197 ? -6.223 20.547 5.170 1.00 97.06 197 ASN A O 1
ATOM 1510 N N . VAL A 1 198 ? -6.194 18.314 5.410 1.00 97.69 198 VAL A N 1
ATOM 1511 C CA . VAL A 1 198 ? -4.856 18.102 4.845 1.00 97.69 198 VAL A CA 1
ATOM 1512 C C . VAL A 1 198 ? -4.973 17.189 3.633 1.00 97.69 198 VAL A C 1
ATOM 1514 O O . VAL A 1 198 ? -5.625 16.143 3.697 1.00 97.69 198 VAL A O 1
ATOM 1517 N N . VAL A 1 199 ? -4.363 17.599 2.525 1.00 98.19 199 VAL A N 1
ATOM 1518 C CA . VAL A 1 199 ? -4.245 16.787 1.311 1.00 98.19 199 VAL A CA 1
ATOM 1519 C C . VAL A 1 199 ? -2.937 16.011 1.376 1.00 98.19 199 VAL A C 1
ATOM 1521 O O . VAL A 1 199 ? -1.891 16.590 1.641 1.00 98.19 199 VAL A O 1
ATOM 1524 N N . PHE A 1 200 ? -2.991 14.715 1.096 1.00 97.38 200 PHE A N 1
ATOM 1525 C CA . PHE A 1 200 ? -1.822 13.868 0.892 1.00 97.38 200 PHE A CA 1
ATOM 1526 C C . PHE A 1 200 ? -1.714 13.538 -0.590 1.00 97.38 200 PHE A C 1
ATOM 1528 O O . PHE A 1 200 ? -2.693 13.075 -1.182 1.00 97.38 200 PHE A O 1
ATOM 1535 N N . VAL A 1 201 ? -0.551 13.776 -1.187 1.00 97.81 201 VAL A N 1
ATOM 1536 C CA . VAL A 1 201 ? -0.250 13.421 -2.579 1.00 97.81 201 VAL A CA 1
ATOM 1537 C C . VAL A 1 201 ? 0.889 12.413 -2.580 1.00 97.81 201 VAL A C 1
ATOM 1539 O O . VAL A 1 201 ? 1.994 12.729 -2.152 1.00 97.81 201 VAL A O 1
ATOM 1542 N N . ASP A 1 202 ? 0.618 11.206 -3.059 1.00 96.06 202 ASP A N 1
ATOM 1543 C CA . ASP A 1 202 ? 1.601 10.140 -3.211 1.00 96.06 202 ASP A CA 1
ATOM 1544 C C . ASP A 1 202 ? 1.872 9.898 -4.696 1.00 96.06 202 ASP A C 1
ATOM 1546 O O . ASP A 1 202 ? 0.989 9.468 -5.446 1.00 96.06 202 ASP A O 1
ATOM 1550 N N . VAL A 1 203 ? 3.105 10.197 -5.113 1.00 96.12 203 VAL A N 1
ATOM 1551 C CA . VAL A 1 203 ? 3.587 9.931 -6.471 1.00 96.12 203 VAL A CA 1
ATOM 1552 C C . VAL A 1 203 ? 4.676 8.865 -6.400 1.00 96.12 203 VAL A C 1
ATOM 1554 O O . VAL A 1 203 ? 5.862 9.145 -6.184 1.00 96.12 203 VAL A O 1
ATOM 1557 N N . GLY A 1 204 ? 4.251 7.616 -6.570 1.00 93.56 204 GLY A N 1
ATOM 1558 C CA . GLY A 1 204 ? 5.110 6.442 -6.534 1.00 93.56 204 GLY A CA 1
ATOM 1559 C C . GLY A 1 204 ? 5.806 6.162 -7.868 1.00 93.56 204 GLY A C 1
ATOM 1560 O O . GLY A 1 204 ? 5.890 7.000 -8.766 1.00 93.56 204 GLY A O 1
ATOM 1561 N N . HIS A 1 205 ? 6.313 4.938 -8.028 1.00 94.31 205 HIS A N 1
ATOM 1562 C CA . HIS A 1 205 ? 6.951 4.522 -9.282 1.00 94.31 205 HIS A CA 1
ATOM 1563 C C . HIS A 1 205 ? 5.947 4.299 -10.424 1.00 94.31 205 HIS A C 1
ATOM 1565 O O . HIS A 1 205 ? 6.249 4.636 -11.558 1.00 94.31 205 HIS A O 1
ATOM 1571 N N . SER A 1 206 ? 4.760 3.756 -10.144 1.00 91.44 206 SER A N 1
ATOM 1572 C CA . SER A 1 206 ? 3.783 3.379 -11.182 1.00 91.44 206 SER A CA 1
ATOM 1573 C C . SER A 1 206 ? 2.357 3.851 -10.880 1.00 91.44 206 SER A C 1
ATOM 1575 O O . SER A 1 206 ? 1.425 3.390 -11.532 1.00 91.44 206 SER A O 1
ATOM 1577 N N . GLY A 1 207 ? 2.163 4.698 -9.870 1.00 92.31 207 GLY A N 1
ATOM 1578 C CA . GLY A 1 207 ? 0.836 5.171 -9.496 1.00 92.31 207 GLY A CA 1
ATOM 1579 C C . GLY A 1 207 ? 0.881 6.529 -8.812 1.00 92.31 207 GLY A C 1
ATOM 1580 O O . GLY A 1 207 ? 1.784 6.800 -8.015 1.00 92.31 207 GLY A O 1
ATOM 1581 N N . PHE A 1 208 ? -0.124 7.339 -9.131 1.00 96.38 208 PHE A N 1
ATOM 1582 C CA . PHE A 1 2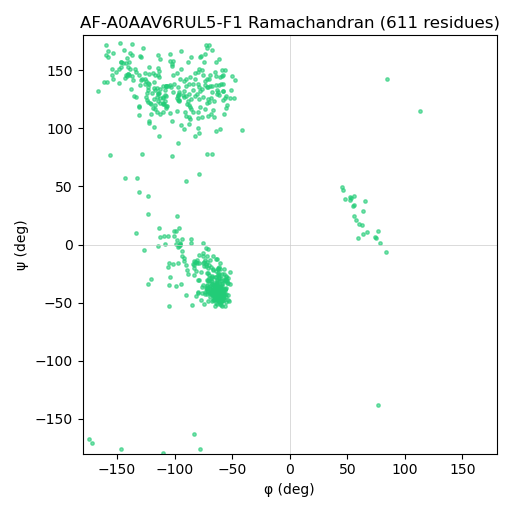08 ? -0.406 8.627 -8.529 1.00 96.38 208 PHE A CA 1
ATOM 1583 C C . PHE A 1 208 ? -1.708 8.488 -7.752 1.00 96.38 208 PHE A C 1
ATOM 1585 O O . PHE A 1 208 ? -2.735 8.090 -8.304 1.00 96.38 208 PHE A O 1
ATOM 1592 N N . GLN A 1 209 ? -1.700 8.836 -6.475 1.00 95.50 209 GLN A N 1
ATOM 1593 C CA . GLN A 1 209 ? -2.902 8.822 -5.652 1.00 95.50 209 GLN A CA 1
ATOM 1594 C C . GLN A 1 209 ? -2.897 10.003 -4.698 1.00 95.50 209 GLN A C 1
ATOM 1596 O O . GLN A 1 209 ? -1.863 10.444 -4.205 1.00 95.50 209 GLN A O 1
ATOM 1601 N N . THR A 1 210 ? -4.081 10.522 -4.427 1.00 97.19 210 THR A N 1
ATOM 1602 C CA . THR A 1 210 ? -4.249 11.642 -3.521 1.00 97.19 210 THR A CA 1
ATOM 1603 C C . THR A 1 210 ? -5.496 11.465 -2.676 1.00 97.19 210 THR A C 1
ATOM 1605 O O . THR A 1 210 ? -6.497 10.904 -3.121 1.00 97.19 210 THR A O 1
ATOM 1608 N N . SER A 1 211 ? -5.433 11.911 -1.427 1.00 95.19 211 SER A N 1
ATOM 1609 C CA . SER A 1 211 ? -6.572 11.892 -0.513 1.00 95.19 211 SER A CA 1
ATOM 1610 C C . SER A 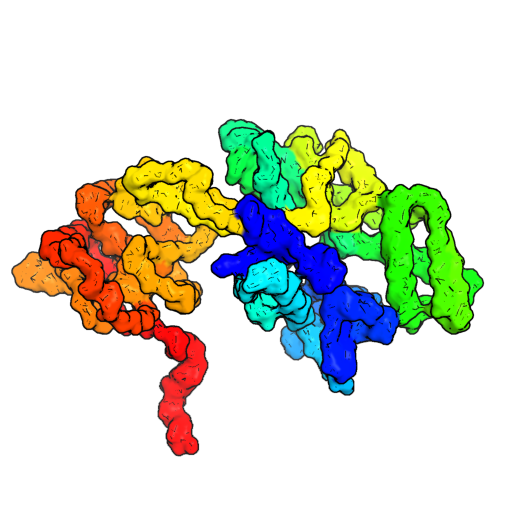1 211 ? -6.613 13.170 0.298 1.00 95.19 211 SER A C 1
ATOM 1612 O O . SER A 1 211 ? -5.564 13.682 0.682 1.00 95.19 211 SER A O 1
ATOM 1614 N N . VAL A 1 212 ? -7.809 13.648 0.614 1.00 96.50 212 VAL A N 1
ATOM 1615 C CA . VAL A 1 212 ? -7.997 14.740 1.568 1.00 96.50 212 VAL A CA 1
ATOM 1616 C C . VAL A 1 212 ? -8.605 14.182 2.844 1.00 96.50 212 VAL A C 1
ATOM 1618 O O . VAL A 1 212 ? -9.596 13.450 2.807 1.00 96.50 212 VAL A O 1
ATOM 1621 N N . CYS A 1 213 ? -7.988 14.503 3.976 1.00 91.00 213 CYS A N 1
ATOM 1622 C CA . CYS A 1 213 ? -8.407 14.038 5.290 1.00 91.00 213 CYS A CA 1
ATOM 1623 C C . CYS A 1 213 ? -8.691 15.221 6.212 1.00 91.00 213 CYS A C 1
ATOM 1625 O O . CYS A 1 213 ? -7.921 16.178 6.264 1.00 91.00 213 CYS A O 1
ATOM 1627 N N . ALA A 1 214 ? -9.775 15.115 6.972 1.00 88.56 214 ALA A N 1
ATOM 1628 C CA . ALA A 1 214 ? -10.105 16.016 8.062 1.00 88.56 214 ALA A CA 1
ATOM 1629 C C . ALA A 1 214 ? -9.531 15.472 9.376 1.00 88.56 214 ALA A C 1
ATOM 1631 O O . ALA A 1 214 ? -9.799 14.320 9.741 1.00 88.56 214 ALA A O 1
ATOM 1632 N N . PHE A 1 215 ? -8.772 16.310 10.081 1.00 87.06 215 PHE A N 1
ATOM 1633 C CA . PHE A 1 215 ? -8.146 15.983 11.357 1.00 87.06 215 PHE A CA 1
ATOM 1634 C C . PHE A 1 215 ? -8.694 16.821 12.510 1.00 87.06 215 PHE A C 1
ATOM 1636 O O . PHE A 1 215 ? -8.748 18.050 12.434 1.00 87.06 215 PHE A O 1
ATOM 1643 N N . ASN A 1 216 ? -8.976 16.131 13.610 1.00 86.50 216 ASN A N 1
ATOM 1644 C CA . ASN A 1 216 ? -9.027 16.674 14.962 1.00 86.50 216 ASN A CA 1
ATOM 1645 C C . ASN A 1 216 ? -8.131 15.792 15.850 1.00 86.50 216 ASN A C 1
ATOM 1647 O O . ASN A 1 216 ? -7.711 14.701 15.454 1.00 86.50 216 ASN A O 1
ATOM 1651 N N . LYS A 1 217 ? -7.842 16.224 17.072 1.00 77.31 217 LYS A N 1
ATOM 1652 C CA . LYS A 1 217 ? -7.040 15.467 18.031 1.00 77.31 217 LYS A CA 1
ATOM 1653 C C . LYS A 1 217 ? -7.646 14.077 18.258 1.00 77.31 217 LYS A C 1
ATOM 1655 O O . LYS A 1 217 ? -8.780 13.948 18.709 1.00 77.31 217 LYS A O 1
ATOM 1660 N N . GLY A 1 218 ? -6.887 13.033 17.913 1.00 69.56 218 GLY A N 1
ATOM 1661 C CA . GLY A 1 218 ? -7.317 11.633 18.030 1.00 69.56 218 GLY A CA 1
ATOM 1662 C C . GLY A 1 218 ? -8.349 11.167 16.992 1.00 69.56 218 GLY A C 1
ATOM 1663 O O . GLY A 1 218 ? -8.836 10.043 17.098 1.00 69.56 218 GLY A O 1
ATOM 1664 N N . LYS A 1 219 ? -8.688 11.987 15.985 1.00 73.75 219 LYS A N 1
ATOM 1665 C CA . LYS A 1 219 ? -9.696 11.662 14.967 1.00 73.75 219 LYS A CA 1
ATOM 1666 C C . LYS A 1 219 ? -9.216 12.021 13.564 1.00 73.75 219 LYS A C 1
ATOM 1668 O O . LYS A 1 219 ? -8.869 13.163 13.280 1.00 73.75 219 LYS A O 1
ATOM 1673 N N . LEU A 1 220 ? -9.291 11.043 12.668 1.00 76.56 220 LEU A N 1
ATOM 1674 C CA . LEU A 1 220 ? -9.056 11.200 11.235 1.00 76.56 220 LEU A CA 1
ATOM 1675 C C . LEU A 1 220 ? -10.290 10.725 10.466 1.00 76.56 220 LEU A C 1
ATOM 1677 O O . LEU A 1 220 ? -10.843 9.658 10.753 1.00 76.56 220 LEU A O 1
ATOM 1681 N N . LYS A 1 221 ? -10.706 11.507 9.469 1.00 77.06 221 LYS A N 1
ATOM 1682 C CA . LYS A 1 221 ? -11.725 11.122 8.488 1.00 77.06 221 LYS A CA 1
ATOM 1683 C C . LYS A 1 221 ? -11.210 11.412 7.083 1.00 77.06 221 LYS A C 1
ATOM 1685 O O . LYS A 1 221 ? -10.972 12.567 6.747 1.00 77.06 221 LYS A O 1
ATOM 1690 N N . VAL A 1 222 ? -11.092 10.380 6.252 1.00 79.88 222 VAL A N 1
ATOM 1691 C CA . VAL A 1 222 ? -10.858 10.554 4.812 1.00 79.88 222 VAL A CA 1
ATOM 1692 C C . VAL A 1 222 ? -12.138 11.124 4.196 1.00 79.88 222 VAL A C 1
ATOM 1694 O O . VAL A 1 222 ? -13.209 10.542 4.368 1.00 79.88 222 VAL A O 1
ATOM 1697 N N . LEU A 1 223 ? -12.049 12.281 3.542 1.00 84.94 223 LEU A N 1
ATOM 1698 C CA . LEU A 1 223 ? -13.195 12.944 2.912 1.00 84.94 223 LEU A CA 1
ATOM 1699 C C . LEU A 1 223 ? -13.364 12.501 1.459 1.00 84.94 223 LEU A C 1
ATOM 1701 O O . LEU A 1 223 ? -14.479 12.217 1.035 1.00 84.94 223 LEU A O 1
ATOM 1705 N N . ALA A 1 224 ? -12.259 12.417 0.718 1.00 88.38 224 ALA A N 1
ATOM 1706 C CA . ALA A 1 224 ? -12.245 11.949 -0.661 1.00 88.38 224 ALA A CA 1
ATOM 1707 C C . ALA A 1 224 ? -10.882 11.363 -1.030 1.00 88.38 224 ALA A C 1
ATOM 1709 O O . ALA A 1 224 ? -9.876 11.561 -0.341 1.00 88.38 224 ALA A O 1
ATOM 1710 N N . THR A 1 225 ? -10.853 10.630 -2.135 1.00 91.06 225 THR A N 1
ATOM 1711 C CA . THR A 1 225 ? -9.642 10.084 -2.746 1.00 91.06 225 THR A CA 1
ATOM 1712 C C . THR A 1 225 ? -9.792 10.148 -4.259 1.00 91.06 225 THR A C 1
ATOM 1714 O O . THR A 1 225 ? -10.884 9.939 -4.779 1.00 91.06 225 THR A O 1
ATOM 1717 N N . ALA A 1 226 ? -8.700 10.439 -4.952 1.00 94.38 226 ALA A N 1
ATOM 1718 C CA . ALA A 1 226 ? -8.603 10.426 -6.403 1.00 94.38 226 ALA A CA 1
ATOM 1719 C C . ALA A 1 226 ? -7.237 9.860 -6.806 1.00 94.38 226 ALA A C 1
ATOM 1721 O O . ALA A 1 226 ? -6.316 9.791 -5.988 1.00 94.38 226 ALA A O 1
ATOM 1722 N N . CYS A 1 227 ? -7.097 9.408 -8.047 1.00 96.06 227 CYS A N 1
ATOM 1723 C CA . CYS A 1 227 ? -5.869 8.765 -8.501 1.00 96.06 227 CYS A CA 1
ATOM 1724 C C . CYS A 1 227 ? -5.723 8.814 -10.022 1.00 96.06 227 CYS A C 1
ATOM 1726 O O . CYS A 1 227 ? -6.707 8.976 -10.738 1.00 96.06 227 CYS A O 1
ATOM 1728 N N . ASP A 1 228 ? -4.492 8.610 -10.479 1.00 96.38 228 ASP A N 1
ATOM 1729 C CA . ASP A 1 228 ? -4.173 8.135 -11.820 1.00 96.38 228 ASP A CA 1
ATOM 1730 C C . ASP A 1 228 ? -3.344 6.837 -11.661 1.00 96.38 228 ASP A C 1
ATOM 1732 O O . ASP A 1 228 ? -2.169 6.882 -11.271 1.00 96.38 228 ASP A O 1
ATOM 1736 N N . PRO A 1 229 ? -3.950 5.655 -11.901 1.00 91.62 229 PRO A N 1
ATOM 1737 C CA . PRO A 1 229 ? -3.288 4.363 -11.721 1.00 91.62 229 PRO A CA 1
ATOM 1738 C C . PRO A 1 229 ? -2.139 4.089 -12.700 1.00 91.62 229 PRO A C 1
ATOM 1740 O O . PRO A 1 229 ? -1.458 3.077 -12.539 1.00 91.62 229 PRO A O 1
ATOM 1743 N N . GLU A 1 230 ? -1.970 4.917 -13.733 1.00 91.81 230 GLU A N 1
ATOM 1744 C CA . GLU A 1 230 ? -0.979 4.752 -14.801 1.00 91.81 230 GLU A CA 1
ATOM 1745 C C . GLU A 1 230 ? -0.056 5.976 -14.919 1.00 91.81 230 GLU A C 1
ATOM 1747 O O . GLU A 1 230 ? 0.439 6.273 -16.006 1.00 91.81 230 GLU A O 1
ATOM 1752 N N . LEU A 1 231 ? 0.122 6.721 -13.827 1.00 95.19 231 LEU A N 1
ATOM 1753 C CA . LEU A 1 231 ? 1.047 7.847 -13.733 1.00 95.19 231 LEU A CA 1
ATOM 1754 C C . LEU A 1 231 ? 2.019 7.621 -12.577 1.00 95.19 231 LEU A C 1
ATOM 1756 O O . LEU A 1 231 ? 1.605 7.461 -11.435 1.00 95.19 231 LEU A O 1
ATOM 1760 N N . GLY A 1 232 ? 3.319 7.650 -12.837 1.00 94.88 232 GLY A N 1
ATOM 1761 C CA . GLY A 1 232 ? 4.339 7.564 -11.803 1.00 94.88 232 GLY A CA 1
ATOM 1762 C C . GLY A 1 232 ? 5.745 7.824 -12.327 1.00 94.88 232 GLY A C 1
ATOM 1763 O O . GLY A 1 232 ? 5.965 8.226 -13.465 1.00 94.88 232 GLY A O 1
ATOM 1764 N N . GLY A 1 233 ? 6.735 7.574 -11.472 1.00 95.56 233 GLY A N 1
ATOM 1765 C CA . GLY A 1 233 ? 8.148 7.743 -11.805 1.00 95.56 233 GLY A CA 1
ATOM 1766 C C . GLY A 1 233 ? 8.619 6.975 -13.045 1.00 95.56 233 GLY A C 1
ATOM 1767 O O . GLY A 1 233 ? 9.577 7.433 -13.666 1.00 95.56 233 GLY A O 1
ATOM 1768 N N . LYS A 1 234 ? 7.973 5.856 -13.398 1.00 93.69 234 LYS A N 1
ATOM 1769 C CA . LYS A 1 234 ? 8.304 5.035 -14.568 1.00 93.69 234 LYS A CA 1
ATOM 1770 C C . LYS A 1 234 ? 8.021 5.758 -15.879 1.00 93.69 234 LYS A C 1
ATOM 1772 O O . LYS A 1 234 ? 8.771 5.576 -16.822 1.00 93.69 234 LYS A O 1
ATOM 1777 N N . ASP A 1 235 ? 6.985 6.591 -15.942 1.00 95.56 235 ASP A N 1
ATOM 1778 C CA . ASP A 1 235 ? 6.588 7.253 -17.189 1.00 95.56 235 ASP A CA 1
ATOM 1779 C C . ASP A 1 235 ? 7.631 8.314 -17.583 1.00 95.56 235 ASP A C 1
ATOM 1781 O O . ASP A 1 235 ? 7.948 8.495 -18.757 1.00 95.56 235 ASP A O 1
ATOM 1785 N N . PHE A 1 236 ? 8.273 8.926 -16.582 1.00 97.12 236 PHE A N 1
ATOM 1786 C CA . PHE A 1 236 ? 9.456 9.769 -16.768 1.00 97.12 236 PHE A CA 1
ATOM 1787 C C . PHE A 1 236 ? 10.697 8.969 -17.198 1.00 97.12 236 PHE A C 1
ATOM 1789 O O . PHE A 1 236 ? 11.484 9.447 -18.015 1.00 97.12 236 PHE A O 1
ATOM 1796 N N . ASP A 1 237 ? 10.884 7.755 -16.663 1.00 96.31 237 ASP A N 1
ATOM 1797 C CA . ASP A 1 237 ? 11.972 6.865 -17.093 1.00 96.31 237 ASP A CA 1
ATOM 1798 C C . ASP A 1 237 ? 11.765 6.424 -18.552 1.00 96.31 237 ASP A C 1
ATOM 1800 O O . ASP A 1 237 ? 12.701 6.450 -19.346 1.00 96.31 237 ASP A O 1
ATOM 1804 N N . GLU A 1 238 ? 10.532 6.079 -18.931 1.00 94.88 238 GLU A N 1
ATOM 1805 C CA . GLU A 1 238 ? 10.145 5.700 -20.293 1.00 94.88 238 GLU A CA 1
ATOM 1806 C C . GLU A 1 238 ? 10.387 6.837 -21.298 1.00 94.88 238 GLU A C 1
ATOM 1808 O O . GLU A 1 238 ? 10.898 6.577 -22.390 1.00 94.88 238 GLU A O 1
ATOM 1813 N N . ALA A 1 239 ? 10.096 8.091 -20.929 1.00 96.69 239 ALA A N 1
ATOM 1814 C CA . ALA A 1 239 ? 10.381 9.256 -21.768 1.00 96.69 239 ALA A CA 1
ATOM 1815 C C . ALA A 1 239 ? 11.887 9.409 -22.058 1.00 96.69 239 ALA A C 1
ATOM 1817 O O . ALA A 1 239 ? 12.284 9.571 -23.215 1.00 96.69 239 ALA A O 1
ATOM 1818 N N . LEU A 1 240 ? 12.733 9.272 -21.029 1.00 97.06 240 LEU A N 1
ATOM 1819 C CA . LEU A 1 240 ? 14.193 9.311 -21.181 1.00 97.06 240 LEU A CA 1
ATOM 1820 C C . LEU A 1 240 ? 14.716 8.144 -22.023 1.00 97.06 240 LEU A C 1
ATOM 1822 O O . LEU A 1 240 ? 15.512 8.344 -22.940 1.00 97.06 240 LEU A O 1
ATOM 1826 N N . VAL A 1 241 ? 14.247 6.924 -21.754 1.00 96.56 241 VAL A N 1
ATOM 1827 C CA . VAL A 1 241 ? 14.656 5.734 -22.512 1.00 96.56 241 VAL A CA 1
ATOM 1828 C C . VAL A 1 241 ? 14.273 5.868 -23.980 1.00 96.56 241 VAL A C 1
ATOM 1830 O O . VAL A 1 241 ? 15.079 5.531 -24.849 1.00 96.56 241 VAL A O 1
ATOM 1833 N N . LYS A 1 242 ? 13.074 6.381 -24.280 1.00 95.75 242 LYS A N 1
ATOM 1834 C CA . LYS A 1 242 ? 12.637 6.637 -25.655 1.00 95.75 242 LYS A CA 1
ATOM 1835 C C . LYS A 1 242 ? 13.578 7.622 -26.352 1.00 95.75 242 LYS A C 1
ATOM 1837 O O . LYS A 1 242 ? 14.053 7.304 -27.441 1.00 95.75 242 LYS A O 1
ATOM 1842 N N . HIS A 1 243 ? 13.894 8.745 -25.705 1.00 96.69 243 HIS A N 1
ATOM 1843 C CA . HIS A 1 243 ? 14.820 9.748 -26.233 1.00 96.69 243 HIS A CA 1
ATOM 1844 C C . HIS A 1 243 ? 16.191 9.143 -26.567 1.00 96.69 243 HIS A C 1
ATOM 1846 O O . HIS A 1 243 ? 16.646 9.232 -27.707 1.00 96.69 243 HIS A O 1
ATOM 1852 N N . PHE A 1 244 ? 16.818 8.445 -25.615 1.00 97.25 244 PHE A N 1
ATOM 1853 C CA . PHE A 1 244 ? 18.146 7.865 -25.834 1.00 97.25 244 PHE A CA 1
ATOM 1854 C C . PHE A 1 244 ? 18.141 6.688 -26.815 1.00 97.25 244 PHE A C 1
ATOM 1856 O O . PHE A 1 244 ? 19.120 6.489 -27.527 1.00 97.25 244 PHE A O 1
ATOM 1863 N N . CYS A 1 245 ? 17.048 5.929 -26.931 1.00 96.00 245 CYS A N 1
ATOM 1864 C CA . CYS A 1 245 ? 16.926 4.920 -27.987 1.00 96.00 245 CYS A CA 1
ATOM 1865 C C . CYS A 1 245 ? 16.928 5.564 -29.383 1.00 96.00 245 CYS A C 1
ATOM 1867 O O . CYS A 1 245 ? 17.574 5.047 -30.293 1.00 96.00 245 CYS A O 1
ATOM 1869 N N . GLU A 1 246 ? 16.226 6.686 -29.562 1.00 96.44 246 GLU A N 1
ATOM 1870 C CA . GLU A 1 246 ? 16.211 7.432 -30.825 1.00 96.44 246 GLU A CA 1
ATOM 1871 C C . GLU A 1 246 ? 17.568 8.093 -31.109 1.00 96.44 246 GLU A C 1
ATOM 1873 O O . GLU A 1 246 ? 18.060 8.027 -32.239 1.00 96.44 246 GLU A O 1
ATOM 1878 N N . GLU A 1 247 ? 18.204 8.681 -30.093 1.00 96.00 247 GLU A N 1
ATOM 1879 C CA . GLU A 1 247 ? 19.544 9.263 -30.212 1.00 96.00 247 GLU A CA 1
ATOM 1880 C C . GLU A 1 247 ? 20.579 8.196 -30.590 1.00 96.00 247 GLU A C 1
ATOM 1882 O O . GLU A 1 247 ? 21.329 8.374 -31.551 1.00 96.00 247 GLU A O 1
ATOM 1887 N N . PHE A 1 248 ? 20.598 7.055 -29.896 1.00 96.62 248 PHE A N 1
ATOM 1888 C CA . PHE A 1 248 ? 21.572 5.994 -30.154 1.00 96.62 248 PHE A CA 1
ATOM 1889 C C . PHE A 1 248 ? 21.321 5.273 -31.478 1.00 96.62 248 PHE A C 1
ATOM 1891 O O . PHE A 1 248 ? 22.279 4.876 -32.148 1.00 96.62 248 PHE A O 1
ATOM 1898 N N . GLY A 1 249 ? 20.062 5.183 -31.910 1.00 94.88 249 GLY A N 1
ATOM 1899 C CA . GLY A 1 249 ? 19.710 4.726 -33.251 1.00 94.88 249 GLY A CA 1
ATOM 1900 C C . GLY A 1 249 ? 20.273 5.638 -34.345 1.00 94.88 249 GLY A C 1
ATOM 1901 O O . GLY A 1 249 ? 20.790 5.148 -35.345 1.00 94.88 249 GLY A O 1
ATOM 1902 N N . LYS A 1 250 ? 20.251 6.962 -34.147 1.00 95.88 250 LYS A N 1
ATOM 1903 C CA . LYS A 1 250 ? 20.802 7.930 -35.114 1.00 95.88 250 LYS A CA 1
ATOM 1904 C C . LYS A 1 250 ? 22.331 8.007 -35.070 1.00 95.88 250 LYS A C 1
ATOM 1906 O O . LYS A 1 250 ? 22.974 7.963 -36.114 1.00 95.88 250 LYS A O 1
ATOM 1911 N N . LYS A 1 251 ? 22.910 8.123 -33.871 1.00 95.88 251 LYS A N 1
ATOM 1912 C CA . LYS A 1 251 ? 24.341 8.391 -33.647 1.00 95.88 251 LYS A CA 1
ATOM 1913 C C . LYS A 1 251 ? 25.212 7.144 -33.790 1.00 95.88 251 LYS A C 1
ATOM 1915 O O . LYS A 1 251 ? 26.270 7.210 -34.404 1.00 95.88 251 LYS A O 1
ATOM 1920 N N . TYR A 1 252 ? 24.754 6.013 -33.254 1.00 94.19 252 TYR A N 1
ATOM 1921 C CA . TYR A 1 252 ? 25.528 4.768 -33.188 1.00 94.19 252 TYR A CA 1
ATOM 1922 C C . TYR A 1 252 ? 24.932 3.637 -34.039 1.00 94.19 252 TYR A C 1
ATOM 1924 O O . TYR A 1 252 ? 25.511 2.556 -34.095 1.00 94.19 252 TYR A O 1
ATOM 1932 N N . LYS A 1 253 ? 23.792 3.866 -34.715 1.00 94.25 253 LYS A N 1
ATOM 1933 C CA . LYS A 1 253 ? 23.062 2.849 -35.501 1.00 94.25 253 LYS A CA 1
ATOM 1934 C C . LYS A 1 253 ? 22.688 1.610 -34.673 1.00 94.25 253 LYS A C 1
ATOM 1936 O O . LYS A 1 253 ? 22.674 0.492 -35.186 1.00 94.25 253 LYS A O 1
ATOM 1941 N N . LEU A 1 254 ? 22.394 1.809 -33.385 1.00 93.31 254 LEU A N 1
ATOM 1942 C CA . LEU A 1 254 ? 22.038 0.742 -32.448 1.00 93.31 254 LEU A CA 1
ATOM 1943 C C . LEU A 1 254 ? 20.520 0.598 -32.311 1.00 93.31 254 LEU A C 1
ATOM 1945 O O . LEU A 1 254 ? 19.824 1.570 -32.028 1.00 93.31 254 LEU A O 1
ATOM 1949 N N . ASP A 1 255 ? 20.019 -0.634 -32.414 1.00 92.69 255 ASP A N 1
ATOM 1950 C CA . ASP A 1 255 ? 18.641 -0.971 -32.041 1.00 92.69 255 ASP A CA 1
ATOM 1951 C C . ASP A 1 255 ? 18.594 -1.557 -30.625 1.00 92.69 255 ASP A C 1
ATOM 1953 O O . ASP A 1 255 ? 18.649 -2.773 -30.414 1.00 92.69 255 ASP A O 1
ATOM 1957 N N . VAL A 1 256 ? 18.479 -0.666 -29.641 1.00 91.38 256 VAL A N 1
ATOM 1958 C CA . VAL A 1 256 ? 18.453 -1.013 -28.213 1.00 91.38 256 VAL A CA 1
ATOM 1959 C C . VAL A 1 256 ? 17.243 -1.877 -27.851 1.00 91.38 256 VAL A C 1
ATOM 1961 O O . VAL A 1 256 ? 17.353 -2.772 -27.012 1.00 91.38 256 VAL A O 1
ATOM 1964 N N . LYS A 1 257 ? 16.089 -1.647 -28.491 1.00 89.00 257 LYS A N 1
ATOM 1965 C CA . LYS A 1 257 ? 14.831 -2.333 -28.156 1.00 89.00 257 LYS A CA 1
ATOM 1966 C C . LYS A 1 257 ? 14.881 -3.818 -28.509 1.00 89.00 257 LYS A C 1
ATOM 1968 O O . LYS A 1 257 ? 14.265 -4.624 -27.819 1.00 89.00 257 LYS A O 1
ATOM 1973 N N . SER A 1 258 ? 15.668 -4.190 -29.520 1.00 89.25 258 SER A N 1
ATOM 1974 C CA . SER A 1 258 ? 15.882 -5.593 -29.895 1.00 89.25 258 SER A CA 1
ATOM 1975 C C . SER A 1 258 ? 16.679 -6.410 -28.866 1.00 89.25 258 SER A C 1
ATOM 1977 O O . SER A 1 258 ? 16.640 -7.644 -28.893 1.00 89.25 258 SER A O 1
ATOM 1979 N N . LYS A 1 259 ? 17.427 -5.760 -27.959 1.00 91.06 259 LYS A N 1
ATOM 1980 C CA . LYS A 1 259 ? 18.323 -6.419 -26.995 1.00 91.06 259 LYS A CA 1
ATOM 1981 C C . LYS A 1 259 ? 17.884 -6.133 -25.552 1.00 91.06 259 LYS A C 1
ATOM 1983 O O . LYS A 1 259 ? 18.271 -5.110 -24.987 1.00 91.06 259 LYS A O 1
ATOM 1988 N N . PRO A 1 260 ? 17.190 -7.075 -24.881 1.00 90.12 260 PRO A N 1
ATOM 1989 C CA . PRO A 1 260 ? 16.642 -6.846 -23.541 1.00 90.12 260 PRO A CA 1
ATOM 1990 C C . PRO A 1 260 ? 17.677 -6.426 -22.491 1.00 90.12 260 PRO A C 1
ATOM 1992 O O . PRO A 1 260 ? 17.418 -5.545 -21.677 1.00 90.12 260 PRO A O 1
ATOM 1995 N N . ARG A 1 261 ? 18.887 -7.000 -22.534 1.00 91.50 261 ARG A N 1
ATOM 1996 C CA . ARG A 1 261 ? 19.974 -6.637 -21.611 1.00 91.50 261 ARG A CA 1
ATOM 1997 C C . ARG A 1 261 ? 20.430 -5.184 -21.784 1.00 91.50 261 ARG A C 1
ATOM 1999 O O . ARG A 1 261 ? 20.682 -4.517 -20.785 1.00 91.50 261 ARG A O 1
ATOM 2006 N N . ALA A 1 262 ? 20.532 -4.699 -23.022 1.00 92.81 262 ALA A N 1
ATOM 2007 C CA . ALA A 1 262 ? 20.888 -3.307 -23.300 1.00 92.81 262 ALA A CA 1
ATOM 2008 C C . ALA A 1 262 ? 19.764 -2.368 -22.842 1.00 92.81 262 ALA A C 1
ATOM 2010 O O . ALA A 1 262 ? 20.026 -1.386 -22.152 1.00 92.81 262 ALA A O 1
ATOM 2011 N N . LEU A 1 263 ? 18.509 -2.731 -23.123 1.00 92.94 263 LEU A N 1
ATOM 2012 C CA . LEU A 1 263 ? 17.342 -1.969 -22.689 1.00 92.94 263 LEU A CA 1
ATOM 2013 C C . LEU A 1 263 ? 17.278 -1.823 -21.160 1.00 92.94 263 LEU A C 1
ATOM 2015 O O . LEU A 1 263 ? 17.136 -0.712 -20.660 1.00 92.94 263 LEU A O 1
ATOM 2019 N N . VAL A 1 264 ? 17.455 -2.911 -20.403 1.00 92.69 264 VAL A N 1
ATOM 2020 C CA . VAL A 1 264 ? 17.478 -2.872 -18.928 1.00 92.69 264 VAL A CA 1
ATOM 2021 C C . VAL A 1 264 ? 18.597 -1.974 -18.400 1.00 92.69 264 VAL A C 1
ATOM 2023 O O . VAL A 1 264 ? 18.364 -1.193 -17.478 1.00 92.69 264 VAL A O 1
ATOM 2026 N N . ARG A 1 265 ? 19.803 -2.052 -18.981 1.00 94.06 265 ARG A N 1
ATOM 2027 C CA . ARG A 1 265 ? 20.918 -1.165 -18.605 1.00 94.06 265 ARG A CA 1
ATOM 2028 C C . ARG A 1 265 ? 20.563 0.297 -18.860 1.00 94.06 265 ARG A C 1
ATOM 2030 O O . ARG A 1 265 ? 20.792 1.128 -17.991 1.00 94.06 265 ARG A O 1
ATOM 2037 N N . LEU A 1 266 ? 19.953 0.597 -20.007 1.00 95.81 266 LEU A N 1
ATOM 2038 C CA . LEU A 1 266 ? 19.519 1.953 -20.329 1.00 95.81 266 LEU A CA 1
ATOM 2039 C C . LEU A 1 266 ? 18.463 2.463 -19.341 1.00 95.81 266 LEU A C 1
ATOM 2041 O O . LEU A 1 266 ? 18.586 3.590 -18.875 1.00 95.81 266 LEU A O 1
ATOM 2045 N N . TYR A 1 267 ? 17.485 1.636 -18.957 1.00 94.62 267 TYR A N 1
ATOM 2046 C CA . TYR A 1 267 ? 16.512 1.988 -17.915 1.00 94.62 267 TYR A CA 1
ATOM 2047 C C . TYR A 1 267 ? 17.187 2.327 -16.580 1.00 94.62 267 TYR A C 1
ATOM 2049 O O . TYR A 1 267 ? 16.826 3.324 -15.959 1.00 94.62 267 TYR A O 1
ATOM 2057 N N . GLN A 1 268 ? 18.180 1.542 -16.142 1.00 93.94 268 GLN A N 1
ATOM 2058 C CA . GLN A 1 268 ? 18.905 1.817 -14.895 1.00 93.94 268 GLN A CA 1
ATOM 2059 C C . GLN A 1 268 ? 19.656 3.152 -14.941 1.00 93.94 268 GLN A C 1
ATOM 2061 O O . GLN A 1 268 ? 19.621 3.909 -13.970 1.00 93.94 268 GLN A O 1
ATOM 2066 N N . GLU A 1 269 ? 20.318 3.456 -16.058 1.00 96.25 269 GLU A N 1
ATOM 2067 C CA . GLU A 1 269 ? 21.042 4.719 -16.217 1.00 96.25 269 GLU A CA 1
ATOM 2068 C C . GLU A 1 269 ? 20.094 5.914 -16.385 1.00 96.25 269 GLU A C 1
ATOM 2070 O O . GLU A 1 269 ? 20.343 6.969 -15.805 1.00 96.25 269 GLU A O 1
ATOM 2075 N N . CYS A 1 270 ? 18.953 5.744 -17.061 1.00 96.88 270 CYS A N 1
ATOM 2076 C CA . CYS A 1 270 ? 17.914 6.773 -17.147 1.00 96.88 270 CYS A CA 1
ATOM 2077 C C . CYS A 1 270 ? 17.279 7.064 -15.778 1.00 96.88 270 CYS A C 1
ATOM 2079 O O . CYS A 1 270 ? 17.105 8.229 -15.423 1.00 96.88 270 CYS A O 1
ATOM 2081 N N . GLU A 1 271 ? 16.999 6.037 -14.966 1.00 95.56 271 GLU A N 1
ATOM 2082 C CA . GLU A 1 271 ? 16.467 6.222 -13.609 1.00 95.56 271 GLU A CA 1
ATOM 2083 C C . GLU A 1 271 ? 17.466 6.987 -12.720 1.00 95.56 271 GLU A C 1
ATOM 2085 O O . GLU A 1 271 ? 17.079 7.885 -11.961 1.00 95.56 271 GLU A O 1
ATOM 2090 N N . LYS A 1 272 ? 18.764 6.661 -12.815 1.00 95.56 272 LYS A N 1
ATOM 2091 C CA . LYS A 1 272 ? 19.836 7.397 -12.123 1.00 95.56 272 LYS A CA 1
ATOM 2092 C C . LYS A 1 272 ? 19.906 8.845 -12.599 1.00 95.56 272 LYS A C 1
ATOM 2094 O O . LYS A 1 272 ? 19.911 9.750 -11.766 1.00 95.56 272 LYS A O 1
ATOM 2099 N N . LEU A 1 273 ? 19.900 9.068 -13.912 1.00 96.69 273 LEU A N 1
ATOM 2100 C CA . LEU A 1 273 ? 19.951 10.397 -14.515 1.00 96.69 273 LEU A CA 1
ATOM 2101 C C . LEU A 1 273 ? 18.761 11.260 -14.074 1.00 96.69 273 LEU A C 1
ATOM 2103 O O . LEU A 1 273 ? 18.960 12.385 -13.623 1.00 96.69 273 LEU A O 1
ATOM 2107 N N . LYS A 1 274 ? 17.538 10.714 -14.080 1.00 96.69 274 LYS A N 1
ATOM 2108 C CA . LYS A 1 274 ? 16.325 11.371 -13.556 1.00 96.69 274 LYS A CA 1
ATOM 2109 C C . LYS A 1 274 ? 16.480 11.815 -12.100 1.00 96.69 274 LYS A C 1
ATOM 2111 O O . LYS A 1 274 ? 16.108 12.934 -11.734 1.00 96.69 274 LYS A O 1
ATOM 2116 N N . LYS A 1 275 ? 17.031 10.946 -11.246 1.00 95.56 275 LYS A N 1
ATOM 2117 C CA . LYS A 1 275 ? 17.279 11.270 -9.831 1.00 95.56 275 LYS A CA 1
ATOM 2118 C C . LYS A 1 275 ? 18.322 12.377 -9.689 1.00 95.56 275 LYS A C 1
ATOM 2120 O O . LYS A 1 275 ? 18.098 13.308 -8.920 1.00 95.56 275 LYS A O 1
ATOM 2125 N N . LEU A 1 276 ? 19.411 12.321 -10.458 1.00 95.81 276 LEU A N 1
ATOM 2126 C CA . LEU A 1 276 ? 20.438 13.367 -10.467 1.00 95.81 276 LEU A CA 1
ATOM 2127 C C . LEU A 1 276 ? 19.866 14.712 -10.932 1.00 95.81 276 LEU A C 1
ATOM 2129 O O . LEU A 1 276 ? 20.100 15.726 -10.275 1.00 95.81 276 LEU A O 1
ATOM 2133 N N . MET A 1 277 ? 19.038 14.719 -11.981 1.00 95.88 277 MET A N 1
ATOM 2134 C CA . MET A 1 277 ? 18.350 15.921 -12.465 1.00 95.88 277 MET A CA 1
ATOM 2135 C C . MET A 1 277 ? 17.383 16.514 -11.437 1.00 95.88 277 MET A C 1
ATOM 2137 O O . MET A 1 277 ? 17.148 17.718 -11.439 1.00 95.88 277 MET A O 1
ATOM 2141 N N . SER A 1 278 ? 16.844 15.713 -10.514 1.00 94.75 278 SER A N 1
ATOM 2142 C CA . SER A 1 278 ? 16.008 16.245 -9.428 1.00 94.75 278 SER A CA 1
ATOM 2143 C C . SER A 1 278 ? 16.819 17.096 -8.437 1.00 94.75 278 SER A C 1
ATOM 2145 O O . SER A 1 278 ? 16.279 18.035 -7.859 1.00 94.75 278 SER A O 1
ATOM 2147 N N . ALA A 1 279 ? 18.120 16.823 -8.280 1.00 93.19 279 ALA A N 1
ATOM 2148 C CA . ALA A 1 279 ? 19.024 17.602 -7.429 1.00 93.19 279 ALA A CA 1
ATOM 2149 C C . ALA A 1 279 ? 19.779 18.699 -8.200 1.00 93.19 279 ALA A C 1
ATOM 2151 O O . ALA A 1 279 ? 20.010 19.778 -7.664 1.00 93.19 279 ALA A O 1
ATOM 2152 N N . ASN A 1 280 ? 20.124 18.459 -9.467 1.00 92.62 280 ASN A N 1
ATOM 2153 C CA . ASN A 1 280 ? 20.963 19.341 -10.276 1.00 92.62 280 ASN A CA 1
ATOM 2154 C C . ASN A 1 280 ? 20.242 19.777 -11.566 1.00 92.62 280 ASN A C 1
ATOM 2156 O O . ASN A 1 280 ? 19.631 18.953 -12.236 1.00 92.62 280 ASN A O 1
ATOM 2160 N N . SER A 1 281 ? 20.268 21.070 -11.901 1.00 90.38 281 SER A N 1
ATOM 2161 C CA . SER A 1 281 ? 19.654 21.615 -13.123 1.00 90.38 281 SER A CA 1
ATOM 2162 C C . SER A 1 281 ? 20.606 21.688 -14.321 1.00 90.38 281 SER A C 1
ATOM 2164 O O . SER A 1 281 ? 20.142 21.890 -15.442 1.00 90.38 281 SER A O 1
ATOM 2166 N N . SER A 1 282 ? 21.914 21.541 -14.093 1.00 92.88 282 SER A N 1
ATOM 2167 C CA . SER A 1 282 ? 22.946 21.593 -15.134 1.00 92.88 282 SER A CA 1
ATOM 2168 C C . SER A 1 282 ? 22.919 20.377 -16.065 1.00 92.88 282 SER A C 1
ATOM 2170 O O . SER A 1 282 ? 22.181 19.415 -15.853 1.00 92.88 282 SER A O 1
ATOM 2172 N N . ASP A 1 283 ? 23.722 20.446 -17.125 1.00 94.00 283 ASP A N 1
ATOM 2173 C CA . ASP A 1 283 ? 23.813 19.412 -18.150 1.00 94.00 283 ASP A CA 1
ATOM 2174 C C . ASP A 1 283 ? 24.614 18.191 -17.667 1.00 94.00 283 ASP A C 1
ATOM 2176 O O . ASP A 1 283 ? 25.838 18.253 -17.495 1.00 94.00 283 ASP A O 1
ATOM 2180 N N . LEU A 1 284 ? 23.917 17.075 -17.454 1.00 96.06 284 LEU A N 1
ATOM 2181 C CA . LEU A 1 284 ? 24.443 15.848 -16.865 1.00 96.06 284 LEU A CA 1
ATOM 2182 C C . LEU A 1 284 ? 24.761 14.801 -17.943 1.00 96.06 284 LEU A C 1
ATOM 2184 O O . LEU A 1 284 ? 23.967 14.606 -18.865 1.00 96.06 284 LEU A O 1
ATOM 2188 N N . PRO A 1 285 ? 25.898 14.093 -17.838 1.00 95.69 285 PRO A N 1
ATOM 2189 C CA . PRO A 1 285 ? 26.255 13.051 -18.790 1.00 95.69 285 PRO A CA 1
ATOM 2190 C C . PRO A 1 285 ? 25.519 11.734 -18.508 1.00 95.69 285 PRO A C 1
ATOM 2192 O O . PRO A 1 285 ? 25.291 11.363 -17.356 1.00 95.69 285 PRO A O 1
ATOM 2195 N N . LEU A 1 286 ? 25.239 10.985 -19.573 1.00 96.31 286 LEU A N 1
ATOM 2196 C CA . LEU A 1 286 ? 24.887 9.569 -19.543 1.00 96.31 286 LEU A CA 1
ATOM 2197 C C . LEU A 1 286 ? 25.924 8.820 -20.373 1.00 96.31 286 LEU A C 1
ATOM 2199 O O . LEU A 1 286 ? 25.983 8.990 -21.588 1.00 96.31 286 LEU A O 1
ATOM 2203 N N . ASN A 1 287 ? 26.740 8.005 -19.711 1.00 95.19 287 ASN A N 1
ATOM 2204 C CA . ASN A 1 287 ? 27.793 7.220 -20.348 1.00 95.19 287 ASN A CA 1
ATOM 2205 C C . ASN A 1 287 ? 27.607 5.750 -19.983 1.00 95.19 287 ASN A C 1
ATOM 2207 O O . ASN A 1 287 ? 27.515 5.417 -18.801 1.00 95.19 287 ASN A O 1
ATOM 2211 N N . ILE A 1 288 ? 27.551 4.877 -20.988 1.00 94.38 288 ILE A N 1
ATOM 2212 C CA . ILE A 1 288 ? 27.427 3.432 -20.795 1.00 94.38 288 ILE A CA 1
ATOM 2213 C C . ILE A 1 288 ? 28.478 2.725 -21.642 1.00 94.38 288 ILE A C 1
ATOM 2215 O O . ILE A 1 288 ? 28.391 2.700 -22.869 1.00 94.38 288 ILE A O 1
ATOM 2219 N N . GLU A 1 289 ? 29.454 2.129 -20.967 1.00 93.12 289 GLU A N 1
ATOM 2220 C CA . GLU A 1 289 ? 30.531 1.365 -21.599 1.00 93.12 289 GLU A CA 1
ATOM 2221 C C . GLU A 1 289 ? 30.044 -0.002 -22.083 1.00 93.12 289 GLU A C 1
ATOM 2223 O O . GLU A 1 289 ? 29.196 -0.640 -21.440 1.00 93.12 289 GLU A O 1
ATOM 2228 N N . CYS A 1 290 ? 30.598 -0.475 -23.200 1.00 89.12 290 CYS A N 1
ATOM 2229 C CA . CYS A 1 290 ? 30.305 -1.766 -23.816 1.00 89.12 290 CYS A CA 1
ATOM 2230 C C . CYS A 1 290 ? 28.791 -2.017 -23.863 1.00 89.12 290 CYS A C 1
ATOM 2232 O O . CYS A 1 290 ? 28.282 -3.022 -23.349 1.00 89.12 290 CYS A O 1
ATOM 2234 N N . PHE A 1 291 ? 28.037 -1.033 -24.353 1.00 91.69 291 PHE A N 1
ATOM 2235 C CA . PHE A 1 291 ? 26.585 -1.014 -24.232 1.00 91.69 291 PHE A CA 1
ATOM 2236 C C . PHE A 1 291 ? 25.937 -2.075 -25.121 1.00 91.69 291 PHE A C 1
ATOM 2238 O O . PHE A 1 291 ? 25.112 -2.864 -24.648 1.00 91.69 291 PHE A O 1
ATOM 2245 N N . MET A 1 292 ? 26.350 -2.119 -26.389 1.00 89.75 292 MET A N 1
ATOM 2246 C CA . MET A 1 292 ? 25.917 -3.096 -27.385 1.00 89.75 292 MET A CA 1
ATOM 2247 C C . MET A 1 292 ? 26.950 -3.171 -28.514 1.00 89.75 292 MET A C 1
ATOM 2249 O O . MET A 1 292 ? 27.451 -2.137 -28.939 1.00 89.75 292 MET A O 1
ATOM 2253 N N . ASN A 1 293 ? 27.245 -4.377 -29.014 1.00 89.38 293 ASN A N 1
ATOM 2254 C CA . ASN A 1 293 ? 28.223 -4.616 -30.090 1.00 89.38 293 ASN A CA 1
ATOM 2255 C C . ASN A 1 293 ? 29.607 -3.989 -29.813 1.00 89.38 293 ASN A C 1
ATOM 2257 O O . ASN A 1 293 ? 30.205 -3.421 -30.719 1.00 89.38 293 ASN A O 1
ATOM 2261 N N . ASP A 1 294 ? 30.060 -4.036 -28.555 1.00 89.56 294 ASP A N 1
ATOM 2262 C CA . ASP A 1 294 ? 31.316 -3.427 -28.082 1.00 89.56 294 ASP A CA 1
ATOM 2263 C C . ASP A 1 294 ? 31.425 -1.908 -28.330 1.00 89.56 294 ASP A C 1
ATOM 2265 O O . ASP A 1 294 ? 32.514 -1.342 -28.335 1.00 89.56 294 ASP A O 1
ATOM 2269 N N . ILE A 1 295 ? 30.283 -1.231 -28.512 1.00 91.88 295 ILE A N 1
ATOM 2270 C CA . ILE A 1 295 ? 30.200 0.223 -28.663 1.00 91.88 295 ILE A CA 1
ATOM 2271 C C . ILE A 1 295 ? 29.857 0.862 -27.317 1.00 91.88 295 ILE A C 1
ATOM 2273 O O . ILE A 1 295 ? 28.863 0.502 -26.672 1.00 91.88 295 ILE A O 1
ATOM 2277 N N . ASP A 1 296 ? 30.653 1.855 -26.936 1.00 94.88 296 ASP A N 1
ATOM 2278 C CA . ASP A 1 296 ? 30.350 2.772 -25.842 1.00 94.88 296 ASP A CA 1
ATOM 2279 C C . ASP A 1 296 ? 29.356 3.833 -26.316 1.00 94.88 296 ASP A C 1
ATOM 2281 O O . ASP A 1 296 ? 29.505 4.413 -27.396 1.00 94.88 296 ASP A O 1
ATOM 2285 N N . VAL A 1 297 ? 28.347 4.122 -25.496 1.00 95.94 297 VAL A N 1
ATOM 2286 C CA . VAL A 1 297 ? 27.385 5.189 -25.786 1.00 95.94 297 VAL A CA 1
ATOM 2287 C C . VAL A 1 297 ? 27.529 6.325 -24.789 1.00 95.94 297 VAL A C 1
ATOM 2289 O O . VAL A 1 297 ? 27.599 6.119 -23.579 1.00 95.94 297 VAL A O 1
ATOM 2292 N N . SER A 1 298 ? 27.551 7.540 -25.323 1.00 95.31 298 SER A N 1
ATOM 2293 C CA . SER A 1 298 ? 27.500 8.789 -24.567 1.00 95.31 298 SER A CA 1
ATOM 2294 C C . SER A 1 298 ? 26.368 9.684 -25.066 1.00 95.31 298 SER A C 1
ATOM 2296 O O . SER A 1 298 ? 26.169 9.822 -26.284 1.00 95.31 298 SER A O 1
ATOM 2298 N N . GLY A 1 299 ? 25.675 10.298 -24.111 1.00 95.31 299 GLY A N 1
ATOM 2299 C CA . GLY A 1 299 ? 24.626 11.299 -24.284 1.00 95.31 299 GLY A CA 1
ATOM 2300 C C . GLY A 1 299 ? 24.637 12.298 -23.123 1.00 95.31 299 GLY A C 1
ATOM 2301 O O . GLY A 1 299 ? 25.399 12.147 -22.162 1.00 95.31 299 GLY A O 1
ATOM 2302 N N . ARG A 1 300 ? 23.820 13.349 -23.209 1.00 95.50 300 ARG A N 1
ATOM 2303 C CA . ARG A 1 300 ? 23.681 14.360 -22.148 1.00 95.50 300 ARG A CA 1
ATOM 2304 C C . ARG A 1 300 ? 22.224 14.768 -21.995 1.00 95.50 300 ARG A C 1
ATOM 2306 O O . ARG A 1 300 ? 21.455 14.677 -22.945 1.00 95.50 300 ARG A O 1
ATOM 2313 N N . MET A 1 301 ? 21.850 15.192 -20.796 1.00 96.31 301 MET A N 1
ATOM 2314 C CA . MET A 1 301 ? 20.513 15.691 -20.504 1.00 96.31 301 MET A CA 1
ATOM 2315 C C . MET A 1 301 ? 20.578 16.759 -19.419 1.00 96.31 301 MET A C 1
ATOM 2317 O O . MET A 1 301 ? 21.265 16.593 -18.410 1.00 96.31 301 MET A O 1
ATOM 2321 N N . ASN A 1 302 ? 19.793 17.818 -19.587 1.00 96.06 302 ASN A N 1
ATOM 2322 C CA . ASN A 1 302 ? 19.558 18.814 -18.549 1.00 96.06 302 ASN A CA 1
ATOM 2323 C C . ASN A 1 302 ? 18.089 18.797 -18.108 1.00 96.06 302 ASN A C 1
ATOM 2325 O O . ASN A 1 302 ? 17.215 18.279 -18.809 1.00 96.06 302 ASN A O 1
ATOM 2329 N N . ARG A 1 303 ? 17.816 19.392 -16.941 1.00 95.94 303 ARG A N 1
ATOM 2330 C CA . ARG A 1 303 ? 16.473 19.387 -16.344 1.00 95.94 303 ARG A CA 1
ATOM 2331 C C . ARG A 1 303 ? 15.423 20.044 -17.242 1.00 95.94 303 ARG A C 1
ATOM 2333 O O . ARG A 1 303 ? 14.342 19.488 -17.374 1.00 95.94 303 ARG A O 1
ATOM 2340 N N . GLY A 1 304 ? 15.735 21.185 -17.858 1.00 95.69 304 GLY A N 1
ATOM 2341 C CA . GLY A 1 304 ? 14.771 21.927 -18.677 1.00 95.69 304 GLY A CA 1
ATOM 2342 C C . GLY A 1 304 ? 14.294 21.122 -19.886 1.00 95.69 304 GLY A C 1
ATOM 2343 O O . GLY A 1 304 ? 13.093 20.992 -20.102 1.00 95.69 304 GLY A O 1
ATOM 2344 N N . HIS A 1 305 ? 15.223 20.499 -20.615 1.00 95.62 305 HIS A N 1
ATOM 2345 C CA . HIS A 1 305 ? 14.880 19.639 -21.750 1.00 95.62 305 HIS A CA 1
ATOM 2346 C C . HIS A 1 305 ? 14.129 18.377 -21.306 1.00 95.62 305 HIS A C 1
ATOM 2348 O O . HIS A 1 305 ? 13.164 17.964 -21.943 1.00 95.62 305 HIS A O 1
ATOM 2354 N N . PHE A 1 306 ? 14.523 17.779 -20.177 1.00 96.94 306 PHE A N 1
ATOM 2355 C CA . PHE A 1 306 ? 13.799 16.650 -19.595 1.00 96.94 306 PHE A CA 1
ATOM 2356 C C . PHE A 1 306 ? 12.346 16.997 -19.240 1.00 96.94 306 PHE A C 1
ATOM 2358 O O . PHE A 1 306 ? 11.439 16.220 -19.540 1.00 96.94 306 PHE A O 1
ATOM 2365 N N . GLU A 1 307 ? 12.113 18.159 -18.630 1.00 95.81 307 GLU A N 1
ATOM 2366 C CA . GLU A 1 307 ? 10.773 18.628 -18.270 1.00 95.81 307 GLU A CA 1
ATOM 2367 C C . GLU A 1 307 ? 9.923 18.942 -19.510 1.00 95.81 307 GLU A C 1
ATOM 2369 O O . GLU A 1 307 ? 8.746 18.584 -19.535 1.00 95.81 307 GLU A O 1
ATOM 2374 N N . GLU A 1 308 ? 10.520 19.517 -20.559 1.00 95.88 308 GLU A N 1
ATOM 2375 C CA . GLU A 1 308 ? 9.866 19.746 -21.854 1.00 95.88 308 GLU A CA 1
ATOM 2376 C C . GLU A 1 308 ? 9.426 18.428 -22.511 1.00 95.88 308 GLU A C 1
ATOM 2378 O O . GLU A 1 308 ? 8.268 18.282 -22.899 1.00 95.88 308 GLU A O 1
ATOM 2383 N N . MET A 1 309 ? 10.308 17.423 -22.550 1.00 96.19 309 MET A N 1
ATOM 2384 C CA . MET A 1 309 ? 9.972 16.090 -23.071 1.00 96.19 309 MET A CA 1
ATOM 2385 C C . MET A 1 309 ? 8.861 15.396 -22.277 1.00 96.19 309 MET A C 1
ATOM 2387 O O . MET A 1 309 ? 8.138 14.561 -22.820 1.00 96.19 309 MET A O 1
ATOM 2391 N N . CYS A 1 310 ? 8.732 15.714 -20.988 1.00 96.69 310 CYS A N 1
ATOM 2392 C CA . CYS A 1 310 ? 7.738 15.119 -20.099 1.00 96.69 310 CYS A CA 1
ATOM 2393 C C . CYS A 1 310 ? 6.468 15.972 -19.958 1.00 96.69 310 CYS A C 1
ATOM 2395 O O . CYS A 1 310 ? 5.675 15.706 -19.053 1.00 96.69 310 CYS A O 1
ATOM 2397 N N . ALA A 1 311 ? 6.247 16.972 -20.820 1.00 96.19 311 ALA A N 1
ATOM 2398 C CA . ALA A 1 311 ? 5.106 17.884 -20.724 1.00 96.19 311 ALA A CA 1
ATOM 2399 C C . ALA A 1 311 ? 3.751 17.152 -20.647 1.00 96.19 311 ALA A C 1
ATOM 2401 O O . ALA A 1 311 ? 2.932 17.475 -19.784 1.00 96.19 311 ALA A O 1
ATOM 2402 N N . ASP A 1 312 ? 3.552 16.113 -21.464 1.00 95.31 312 ASP A N 1
ATOM 2403 C CA . ASP A 1 312 ? 2.323 15.306 -21.468 1.00 95.31 312 ASP A CA 1
ATOM 2404 C C . ASP A 1 312 ? 2.136 14.516 -20.163 1.00 95.31 312 ASP A C 1
ATOM 2406 O O . ASP A 1 312 ? 1.029 14.412 -19.632 1.00 95.31 312 ASP A O 1
ATOM 2410 N N . VAL A 1 313 ? 3.228 13.984 -19.603 1.00 96.19 313 VAL A N 1
ATOM 2411 C CA . VAL A 1 313 ? 3.213 13.263 -18.318 1.00 96.19 313 VAL A CA 1
ATOM 2412 C C . VAL A 1 313 ? 2.904 14.234 -17.176 1.00 96.19 313 VAL A C 1
ATOM 2414 O O . VAL A 1 313 ? 2.101 13.927 -16.296 1.00 96.19 313 VAL A O 1
ATOM 2417 N N . LEU A 1 314 ? 3.489 15.433 -17.209 1.00 96.50 314 LEU A N 1
ATOM 2418 C CA . LEU A 1 314 ? 3.261 16.486 -16.219 1.00 96.50 314 LEU A CA 1
ATOM 2419 C C . LEU A 1 314 ? 1.828 17.029 -16.265 1.00 96.50 314 LEU A C 1
ATOM 2421 O O . LEU A 1 314 ? 1.268 17.336 -15.214 1.00 96.50 314 LEU A O 1
ATOM 2425 N N . ALA A 1 315 ? 1.209 17.107 -17.446 1.00 96.12 315 ALA A N 1
ATOM 2426 C CA . ALA A 1 315 ? -0.181 17.538 -17.591 1.00 96.12 315 ALA A CA 1
ATOM 2427 C C . ALA A 1 315 ? -1.170 16.605 -16.863 1.00 96.12 315 ALA A C 1
ATOM 2429 O O . ALA A 1 315 ? -2.202 17.059 -16.373 1.00 96.12 315 ALA A O 1
ATOM 2430 N N . ARG A 1 316 ? -0.834 15.315 -16.714 1.00 97.25 316 ARG A N 1
ATOM 2431 C CA . ARG A 1 316 ? -1.656 14.322 -15.998 1.00 97.25 316 ARG A CA 1
ATOM 2432 C C . ARG A 1 316 ? -1.616 14.450 -14.469 1.00 97.25 316 ARG A C 1
ATOM 2434 O O . ARG A 1 316 ? -2.387 13.777 -13.792 1.00 97.25 316 ARG A O 1
ATOM 2441 N N . VAL A 1 317 ? -0.766 15.316 -13.910 1.00 97.19 317 VAL A N 1
ATOM 2442 C CA . VAL A 1 317 ? -0.679 15.545 -12.454 1.00 97.19 317 VAL A CA 1
ATOM 2443 C C . VAL A 1 317 ? -1.891 16.316 -11.916 1.00 97.19 317 VAL A C 1
ATOM 2445 O O . VAL A 1 317 ? -2.329 16.068 -10.795 1.00 97.19 317 VAL A O 1
ATOM 2448 N N . GLU A 1 318 ? -2.445 17.251 -12.692 1.00 96.75 318 GLU A N 1
ATOM 2449 C CA . GLU A 1 318 ? -3.523 18.146 -12.239 1.00 96.75 318 GLU A CA 1
ATOM 2450 C C . GLU A 1 318 ? -4.921 17.479 -12.157 1.00 96.75 318 GLU A C 1
ATOM 2452 O O . GLU A 1 318 ? -5.613 17.702 -11.157 1.00 96.75 318 GLU A O 1
ATOM 2457 N N . PRO A 1 319 ? -5.361 16.628 -13.113 1.00 97.56 319 PRO A N 1
ATOM 2458 C CA . PRO A 1 319 ? -6.715 16.061 -13.110 1.00 97.56 319 PRO A CA 1
ATOM 2459 C C . PRO A 1 319 ? -7.113 15.279 -11.841 1.00 97.56 319 PRO A C 1
ATOM 2461 O O . PRO A 1 319 ? -8.234 15.476 -11.354 1.00 97.56 319 PRO A O 1
ATOM 2464 N N . PRO A 1 320 ? -6.245 14.440 -11.233 1.00 97.38 320 PRO A N 1
ATOM 2465 C CA . PRO A 1 320 ? -6.580 13.792 -9.967 1.00 97.38 320 PRO A CA 1
ATOM 2466 C C . PRO A 1 320 ? -6.768 14.786 -8.811 1.00 97.38 320 PRO A C 1
ATOM 2468 O O . PRO A 1 320 ? -7.622 14.568 -7.955 1.00 97.38 320 PRO A O 1
ATOM 2471 N N . LEU A 1 321 ? -6.010 15.890 -8.781 1.00 97.81 321 LEU A N 1
ATOM 2472 C CA . LEU A 1 321 ? -6.146 16.927 -7.749 1.00 97.81 321 LEU A CA 1
ATOM 2473 C C . LEU A 1 321 ? -7.470 17.688 -7.892 1.00 97.81 321 LEU A C 1
ATOM 2475 O O . LEU A 1 321 ? -8.120 17.996 -6.893 1.00 97.81 321 LEU A O 1
ATOM 2479 N N . GLN A 1 322 ? -7.889 17.955 -9.130 1.00 97.88 322 GLN A N 1
ATOM 2480 C CA . GLN A 1 322 ? -9.190 18.553 -9.416 1.00 97.88 322 GLN A CA 1
ATOM 2481 C C . GLN A 1 322 ? -10.334 17.632 -8.980 1.00 97.88 322 GLN A C 1
ATOM 2483 O O . GLN A 1 322 ? -11.188 18.044 -8.194 1.00 97.88 322 GLN A O 1
ATOM 2488 N N . SER A 1 323 ? -10.287 16.365 -9.400 1.00 97.38 323 SER A N 1
ATOM 2489 C CA . SER A 1 323 ? -11.282 15.351 -9.024 1.00 97.38 323 SER A CA 1
ATOM 2490 C C . SER A 1 323 ? -11.391 15.206 -7.502 1.00 97.38 323 SER A C 1
ATOM 2492 O O . SER A 1 323 ? -12.485 15.071 -6.958 1.00 97.38 323 SER A O 1
ATOM 2494 N N . LEU A 1 324 ? -10.261 15.288 -6.787 1.00 97.50 324 LEU A N 1
ATOM 2495 C CA . LEU A 1 324 ? -10.232 15.216 -5.328 1.00 97.50 324 LEU A CA 1
ATOM 2496 C C . LEU A 1 324 ? -11.069 16.321 -4.670 1.00 97.50 324 LEU A C 1
ATOM 2498 O O . LEU A 1 324 ? -11.855 16.032 -3.765 1.00 97.50 324 LEU A O 1
ATOM 2502 N N . LEU A 1 325 ? -10.882 17.573 -5.095 1.00 97.12 325 LEU A N 1
ATOM 2503 C CA . LEU A 1 325 ? -11.603 18.721 -4.540 1.00 97.12 325 LEU A CA 1
ATOM 2504 C C . LEU A 1 325 ? -13.094 18.665 -4.879 1.00 97.12 325 LEU A C 1
ATOM 2506 O O . LEU A 1 325 ? -13.927 18.934 -4.011 1.00 97.12 325 LEU A O 1
ATOM 2510 N N . GLU A 1 326 ? -13.430 18.242 -6.099 1.00 96.69 326 GLU A N 1
ATOM 2511 C CA . GLU A 1 326 ? -14.812 18.041 -6.541 1.00 96.69 326 GLU A CA 1
ATOM 2512 C C . GLU A 1 326 ? -15.526 16.976 -5.694 1.00 96.69 326 GLU A C 1
ATOM 2514 O O . GLU A 1 326 ? -16.606 17.231 -5.157 1.00 96.69 326 GLU A O 1
ATOM 2519 N N . TYR A 1 327 ? -14.900 15.812 -5.484 1.00 91.69 327 TYR A N 1
ATOM 2520 C CA . TYR A 1 327 ? -15.459 14.736 -4.657 1.00 91.69 327 TYR A CA 1
ATOM 2521 C C . TYR A 1 327 ? -15.581 15.129 -3.184 1.00 91.69 327 TYR A C 1
ATOM 2523 O O . TYR A 1 327 ? -16.567 14.786 -2.529 1.00 91.69 327 TYR A O 1
ATOM 2531 N N . ALA A 1 328 ? -14.604 15.873 -2.660 1.00 92.44 328 ALA A N 1
ATOM 2532 C CA . ALA A 1 328 ? -14.634 16.369 -1.287 1.00 92.44 328 ALA A CA 1
ATOM 2533 C C . ALA A 1 328 ? -15.612 17.534 -1.086 1.00 92.44 328 ALA A C 1
ATOM 2535 O O . ALA A 1 328 ? -15.935 17.853 0.059 1.00 92.44 328 ALA A O 1
ATOM 2536 N N . LYS A 1 329 ? -16.071 18.168 -2.176 1.00 96.25 329 LYS A N 1
ATOM 2537 C CA . LYS A 1 329 ? -16.830 19.426 -2.166 1.00 96.25 329 LYS A CA 1
ATOM 2538 C C . LYS A 1 329 ? -16.106 20.527 -1.379 1.00 96.25 329 LYS A C 1
ATOM 2540 O O . LYS A 1 329 ? -16.731 21.273 -0.628 1.00 96.25 329 LYS A O 1
ATOM 2545 N N . LEU A 1 330 ? -14.784 20.597 -1.535 1.00 95.44 330 LEU A N 1
ATOM 2546 C CA . LEU A 1 330 ? -13.917 21.578 -0.881 1.00 95.44 330 LEU A CA 1
ATOM 2547 C C . LEU A 1 330 ? -13.313 22.525 -1.910 1.00 95.44 330 LEU A C 1
ATOM 2549 O O . LEU A 1 330 ? -13.044 22.134 -3.045 1.00 95.44 330 LEU A O 1
ATOM 2553 N N . LYS A 1 331 ? -13.048 23.762 -1.495 1.00 96.31 331 LYS A N 1
ATOM 2554 C CA . LYS A 1 331 ? -12.272 24.708 -2.295 1.00 96.31 331 LYS A CA 1
ATOM 2555 C C . LYS A 1 331 ? -10.796 24.660 -1.899 1.00 96.31 331 LYS A C 1
ATOM 2557 O O . LYS A 1 331 ? -10.433 24.111 -0.859 1.00 96.31 331 LYS A O 1
ATOM 2562 N N . LYS A 1 332 ? -9.925 25.254 -2.718 1.00 96.06 332 LYS A N 1
ATOM 2563 C CA . LYS A 1 332 ? -8.473 25.303 -2.452 1.00 96.06 332 LYS A CA 1
ATOM 2564 C C . LYS A 1 332 ? -8.162 26.042 -1.146 1.00 96.06 332 LYS A C 1
ATOM 2566 O O . LYS A 1 332 ? -7.218 25.688 -0.442 1.00 96.06 332 LYS A O 1
ATOM 2571 N N . GLU A 1 333 ? -8.986 27.025 -0.794 1.00 95.75 333 GLU A N 1
ATOM 2572 C CA . GLU A 1 333 ? -8.848 27.835 0.418 1.00 95.75 333 GLU A CA 1
ATOM 2573 C C . GLU A 1 333 ? -9.188 27.044 1.689 1.00 95.75 333 GLU A C 1
ATOM 2575 O O . GLU A 1 333 ? -8.659 27.349 2.757 1.00 95.75 333 GLU A O 1
ATOM 2580 N N . ASP A 1 334 ? -10.009 25.992 1.576 1.00 96.00 334 ASP A N 1
ATOM 2581 C CA . ASP A 1 334 ? -10.371 25.111 2.693 1.00 96.00 334 ASP A CA 1
ATOM 2582 C C . ASP A 1 334 ? -9.248 24.135 3.075 1.00 96.00 334 ASP A C 1
ATOM 2584 O O . ASP A 1 334 ? -9.350 23.444 4.094 1.00 96.00 334 ASP A O 1
ATOM 2588 N N . ILE A 1 335 ? -8.193 24.046 2.256 1.00 97.88 335 ILE A N 1
ATOM 2589 C CA . ILE A 1 335 ? -7.052 23.161 2.476 1.00 97.88 335 ILE A CA 1
ATOM 2590 C C . ILE A 1 335 ? -6.013 23.866 3.346 1.00 97.88 335 ILE A C 1
ATOM 2592 O O . ILE A 1 335 ? -5.457 24.908 2.985 1.00 97.88 335 ILE A O 1
ATOM 2596 N N . TYR A 1 336 ? -5.720 23.268 4.497 1.00 96.94 336 TYR A N 1
ATOM 2597 C CA . TYR A 1 336 ? -4.720 23.776 5.428 1.00 96.94 336 TYR A CA 1
ATOM 2598 C C . TYR A 1 336 ? -3.299 23.521 4.917 1.00 96.94 336 TYR A C 1
ATOM 2600 O O . TYR A 1 336 ? -2.502 24.452 4.847 1.00 96.94 336 TYR A O 1
ATOM 2608 N N . ALA A 1 337 ? -2.999 22.278 4.531 1.00 96.75 337 ALA A N 1
ATOM 2609 C CA . ALA A 1 337 ? -1.681 21.867 4.054 1.00 96.75 337 ALA A CA 1
ATOM 2610 C C . ALA A 1 337 ? -1.779 20.771 2.988 1.00 96.75 337 ALA A C 1
ATOM 2612 O O . ALA A 1 337 ? -2.764 20.028 2.929 1.00 96.75 337 ALA A O 1
ATOM 2613 N N . VAL A 1 338 ? -0.729 20.668 2.174 1.00 97.81 338 VAL A N 1
ATOM 2614 C CA . VAL A 1 338 ? -0.552 19.626 1.157 1.00 97.81 338 VAL A CA 1
ATOM 2615 C C . VAL A 1 338 ? 0.750 18.896 1.464 1.00 97.81 338 VAL A C 1
ATOM 2617 O O . VAL A 1 338 ? 1.824 19.452 1.267 1.00 97.81 338 VAL A O 1
ATOM 2620 N N . GLU A 1 339 ? 0.662 17.675 1.976 1.00 97.38 339 GLU A N 1
ATOM 2621 C CA . GLU A 1 339 ? 1.808 16.814 2.275 1.00 97.38 339 GLU A CA 1
ATOM 2622 C C . GLU A 1 339 ? 2.109 15.916 1.072 1.00 97.38 339 GLU A C 1
ATOM 2624 O O . GLU A 1 339 ? 1.218 15.230 0.562 1.00 97.38 339 GLU A O 1
ATOM 2629 N N . ILE A 1 340 ? 3.365 15.902 0.623 1.00 97.00 340 ILE A N 1
ATOM 2630 C CA . ILE A 1 340 ? 3.803 15.062 -0.499 1.00 97.00 340 ILE A CA 1
ATOM 2631 C C . ILE A 1 340 ? 4.637 13.870 -0.025 1.00 97.00 340 ILE A C 1
ATOM 2633 O O . ILE A 1 340 ? 5.525 14.002 0.818 1.00 97.00 340 ILE A O 1
ATOM 2637 N N . VAL A 1 341 ? 4.364 12.700 -0.595 1.00 95.69 341 VAL A N 1
ATOM 2638 C CA . VAL A 1 341 ? 5.092 11.447 -0.360 1.00 95.69 341 VAL A CA 1
ATOM 2639 C C . VAL A 1 341 ? 5.338 10.714 -1.687 1.00 95.69 341 VAL A C 1
ATOM 2641 O O . VAL A 1 341 ? 4.868 11.136 -2.748 1.00 95.69 341 VAL A O 1
ATOM 2644 N N . GLY A 1 342 ? 6.124 9.639 -1.646 1.00 93.12 342 GLY A N 1
ATOM 2645 C CA . GLY A 1 342 ? 6.480 8.861 -2.831 1.00 93.12 342 GLY A CA 1
ATOM 2646 C C . GLY A 1 342 ? 7.674 9.440 -3.593 1.00 93.12 342 GLY A C 1
ATOM 2647 O O . GLY A 1 342 ? 7.862 10.654 -3.709 1.00 93.12 342 GLY A O 1
ATOM 2648 N N . GLY A 1 343 ? 8.528 8.561 -4.120 1.00 92.81 343 GLY A N 1
ATOM 2649 C CA . GLY A 1 343 ? 9.827 8.953 -4.675 1.00 92.81 343 GLY A CA 1
ATOM 2650 C C .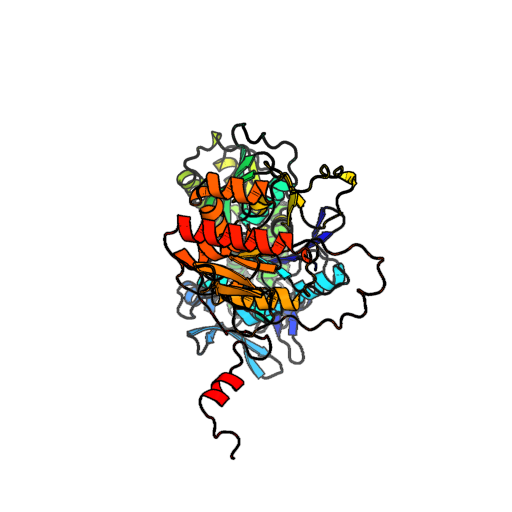 GLY A 1 343 ? 9.759 9.888 -5.891 1.00 92.81 343 GLY A C 1
ATOM 2651 O O . GLY A 1 343 ? 10.654 10.715 -6.063 1.00 92.81 343 GLY A O 1
ATOM 2652 N N . ALA A 1 344 ? 8.711 9.801 -6.717 1.00 95.06 344 ALA A N 1
ATOM 2653 C CA . ALA A 1 344 ? 8.567 10.650 -7.903 1.00 95.06 344 ALA A CA 1
ATOM 2654 C C . ALA A 1 344 ? 8.070 12.068 -7.569 1.00 95.06 344 ALA A C 1
ATOM 2656 O O . ALA A 1 344 ? 8.296 12.986 -8.355 1.00 95.06 344 ALA A O 1
ATOM 2657 N N . SER A 1 345 ? 7.523 12.294 -6.367 1.00 95.25 345 SER A N 1
ATOM 2658 C CA . SER A 1 345 ? 7.201 13.644 -5.875 1.00 95.25 345 SER A CA 1
ATOM 2659 C C . SER A 1 345 ? 8.446 14.524 -5.692 1.00 95.25 345 SER A C 1
ATOM 2661 O O . SER A 1 345 ? 8.337 15.733 -5.514 1.00 95.25 345 SER A O 1
ATOM 2663 N N . ARG A 1 346 ? 9.655 13.942 -5.742 1.00 95.69 346 ARG A N 1
ATOM 2664 C CA . ARG A 1 346 ? 10.929 14.669 -5.644 1.00 95.69 346 ARG A CA 1
ATOM 2665 C C . ARG A 1 346 ? 11.294 15.432 -6.918 1.00 95.69 346 ARG A C 1
ATOM 2667 O O . ARG A 1 346 ? 12.141 16.317 -6.832 1.00 95.69 346 ARG A O 1
ATOM 2674 N N . ILE A 1 347 ? 10.660 15.124 -8.051 1.00 96.50 347 ILE A N 1
ATOM 2675 C CA . ILE A 1 347 ? 10.884 15.820 -9.323 1.00 96.50 347 ILE A CA 1
ATOM 2676 C C . ILE A 1 347 ? 10.400 17.279 -9.182 1.00 96.50 347 ILE A C 1
ATOM 2678 O O . ILE A 1 347 ? 9.228 17.484 -8.855 1.00 96.50 347 ILE A O 1
ATOM 2682 N N . PRO A 1 348 ? 11.254 18.296 -9.426 1.00 96.25 348 PRO A N 1
ATOM 2683 C CA . PRO A 1 348 ? 10.893 19.705 -9.248 1.00 96.25 348 PRO A CA 1
ATOM 2684 C C . PRO A 1 348 ? 9.627 20.129 -10.001 1.00 96.25 348 PRO A C 1
ATOM 2686 O O . PRO A 1 348 ? 8.725 20.672 -9.369 1.00 96.25 348 PRO A O 1
ATOM 2689 N N . ALA A 1 349 ? 9.494 19.786 -11.286 1.00 96.44 349 ALA A N 1
ATOM 2690 C CA . ALA A 1 349 ? 8.284 20.086 -12.054 1.00 96.44 349 ALA A CA 1
ATOM 2691 C C . ALA A 1 349 ? 7.003 19.469 -11.462 1.00 96.44 349 ALA A C 1
ATOM 2693 O O . ALA A 1 349 ? 5.950 20.100 -11.493 1.00 96.44 349 ALA A O 1
ATOM 2694 N N . VAL A 1 350 ? 7.066 18.268 -10.873 1.00 97.25 350 VAL A N 1
ATOM 2695 C CA . VAL A 1 350 ? 5.899 17.656 -10.206 1.00 97.25 350 VAL A CA 1
ATOM 2696 C C . VAL A 1 350 ? 5.505 18.477 -8.976 1.00 97.25 350 VAL A C 1
ATOM 2698 O O . VAL A 1 350 ? 4.328 18.793 -8.802 1.00 97.25 350 VAL A O 1
ATOM 2701 N N . LYS A 1 351 ? 6.481 18.887 -8.153 1.00 96.50 351 LYS A N 1
ATOM 2702 C CA . LYS A 1 351 ? 6.230 19.770 -7.001 1.00 96.50 351 LYS A CA 1
ATOM 2703 C C . LYS A 1 351 ? 5.651 21.108 -7.435 1.00 96.50 351 LYS A C 1
ATOM 2705 O O . LYS A 1 351 ? 4.690 21.576 -6.837 1.00 96.50 351 LYS A O 1
ATOM 2710 N N . GLU A 1 352 ? 6.215 21.715 -8.472 1.00 96.44 352 GLU A N 1
ATOM 2711 C CA . GLU A 1 352 ? 5.752 23.003 -8.977 1.00 96.44 352 GLU A CA 1
ATOM 2712 C C . GLU A 1 352 ? 4.300 22.921 -9.453 1.00 96.44 352 GLU A C 1
ATOM 2714 O O . GLU A 1 352 ? 3.493 23.768 -9.082 1.00 96.44 352 GLU A O 1
ATOM 2719 N N . ARG A 1 353 ? 3.932 21.865 -10.190 1.00 96.88 353 ARG A N 1
ATOM 2720 C CA . ARG A 1 353 ? 2.552 21.642 -10.650 1.00 96.88 353 ARG A CA 1
ATOM 2721 C C . ARG A 1 353 ? 1.571 21.514 -9.491 1.00 96.88 353 ARG A C 1
ATOM 2723 O O . ARG A 1 353 ? 0.547 22.193 -9.487 1.00 96.88 353 ARG A O 1
ATOM 2730 N N . ILE A 1 354 ? 1.898 20.704 -8.482 1.00 97.69 354 ILE A N 1
ATOM 2731 C CA . ILE A 1 354 ? 1.041 20.524 -7.300 1.00 97.69 354 ILE A CA 1
ATOM 2732 C C . ILE A 1 354 ? 0.942 21.841 -6.508 1.00 97.69 354 ILE A C 1
ATOM 2734 O O . ILE A 1 354 ? -0.156 22.265 -6.148 1.00 97.69 354 ILE A O 1
ATOM 2738 N N . SER A 1 355 ? 2.070 22.522 -6.280 1.00 97.38 355 SER A N 1
ATOM 2739 C CA . SER A 1 355 ? 2.141 23.807 -5.568 1.00 97.38 355 SER A CA 1
ATOM 2740 C C . SER A 1 355 ? 1.307 24.884 -6.265 1.00 97.38 355 SER A C 1
ATOM 2742 O O . SER A 1 355 ? 0.444 25.512 -5.651 1.00 97.38 355 SER A O 1
ATOM 2744 N N . LYS A 1 356 ? 1.486 25.033 -7.583 1.00 97.12 356 LYS A N 1
ATOM 2745 C CA . LYS A 1 356 ? 0.742 25.972 -8.426 1.00 97.12 356 LYS A CA 1
ATOM 2746 C C . LYS A 1 356 ? -0.749 25.653 -8.455 1.00 97.12 356 LYS A C 1
ATOM 2748 O O . LYS A 1 356 ? -1.561 26.574 -8.405 1.00 97.12 356 LYS A O 1
ATOM 2753 N N . PHE A 1 357 ? -1.121 24.372 -8.492 1.00 97.44 357 PHE A N 1
ATOM 2754 C CA . PHE A 1 357 ? -2.521 23.967 -8.436 1.00 97.44 357 PHE A CA 1
ATOM 2755 C C . PHE A 1 357 ? -3.183 24.424 -7.131 1.00 97.44 357 PHE A C 1
ATOM 2757 O O . PHE A 1 357 ? -4.256 25.022 -7.187 1.00 97.44 357 PHE A O 1
ATOM 2764 N N . PHE A 1 358 ? -2.561 24.192 -5.971 1.00 97.19 358 PHE A N 1
ATOM 2765 C CA . PHE A 1 358 ? -3.132 24.582 -4.673 1.00 97.19 358 PHE A CA 1
ATOM 2766 C C . PHE A 1 358 ? -2.893 26.050 -4.292 1.00 97.19 358 PHE A C 1
ATOM 2768 O O . PHE A 1 358 ? -3.560 26.544 -3.384 1.00 97.19 358 PHE A O 1
ATOM 2775 N N . GLY A 1 359 ? -1.965 26.743 -4.960 1.00 96.44 359 GLY A N 1
ATOM 2776 C CA . GLY A 1 359 ? -1.541 28.097 -4.597 1.00 96.44 359 GLY A CA 1
ATOM 2777 C C . GLY A 1 359 ? -0.875 28.160 -3.218 1.00 96.44 359 GLY A C 1
ATOM 2778 O O . GLY A 1 359 ? -1.013 29.161 -2.518 1.00 96.44 359 GLY A O 1
ATOM 2779 N N . LYS A 1 360 ? -0.228 27.068 -2.789 1.00 95.31 360 LYS A N 1
ATOM 2780 C CA . LYS A 1 360 ? 0.331 26.887 -1.441 1.00 95.31 360 LYS A CA 1
ATOM 2781 C C . LYS A 1 360 ? 1.671 26.169 -1.515 1.00 95.31 360 LYS A C 1
ATOM 2783 O O . LYS A 1 360 ? 1.852 25.278 -2.341 1.00 95.31 360 LYS A O 1
ATOM 2788 N N . GLU A 1 361 ? 2.573 26.513 -0.601 1.00 95.31 361 GLU A N 1
ATOM 2789 C CA . GLU A 1 361 ? 3.815 25.767 -0.419 1.00 95.31 361 GLU A CA 1
ATOM 2790 C C . GLU A 1 361 ? 3.519 24.337 0.058 1.00 95.31 361 GLU A C 1
ATOM 2792 O O . GLU A 1 361 ? 2.651 24.103 0.905 1.00 95.31 361 GLU A O 1
ATOM 2797 N N . LEU A 1 362 ? 4.231 23.368 -0.517 1.00 96.75 362 LEU A N 1
ATOM 2798 C CA . LEU A 1 362 ? 4.060 21.958 -0.187 1.00 96.75 362 LEU A CA 1
ATOM 2799 C C . LEU A 1 362 ? 4.789 21.627 1.111 1.00 96.75 362 LEU A C 1
ATOM 2801 O O . LEU A 1 362 ? 5.926 22.033 1.329 1.00 96.75 362 LEU A O 1
ATOM 2805 N N . SER A 1 363 ? 4.142 20.834 1.952 1.00 94.94 363 SER A N 1
ATOM 2806 C CA . SER A 1 363 ? 4.710 20.331 3.195 1.00 94.94 363 SER A CA 1
ATOM 2807 C C . SER A 1 363 ? 5.426 18.997 2.968 1.00 94.94 363 SER A C 1
ATOM 2809 O O . SER A 1 363 ? 4.990 18.150 2.185 1.00 94.94 363 SER A O 1
ATOM 2811 N N . THR A 1 364 ? 6.548 18.825 3.664 1.00 92.81 364 THR A N 1
ATOM 2812 C CA . THR A 1 364 ? 7.342 17.587 3.692 1.00 92.81 364 THR A CA 1
ATOM 2813 C C . THR A 1 364 ? 7.648 17.203 5.137 1.00 92.81 364 THR A C 1
ATOM 2815 O O . THR A 1 364 ? 8.796 16.932 5.490 1.00 92.81 364 THR A O 1
ATOM 2818 N N . THR A 1 365 ? 6.638 17.268 6.013 1.00 90.44 365 THR A N 1
ATOM 2819 C CA . THR A 1 365 ? 6.833 16.983 7.447 1.00 90.44 365 THR A CA 1
ATOM 2820 C C . THR A 1 365 ? 6.853 15.484 7.743 1.00 90.44 365 THR A C 1
ATOM 2822 O O . THR A 1 365 ? 7.293 15.060 8.812 1.00 90.44 365 THR A O 1
ATOM 2825 N N . LEU A 1 366 ? 6.422 14.675 6.773 1.00 88.38 366 LEU A N 1
ATOM 2826 C CA . LEU A 1 366 ? 6.519 13.222 6.779 1.00 88.38 366 LEU A CA 1
ATOM 2827 C C . LEU A 1 366 ? 7.775 12.742 6.054 1.00 88.38 366 LEU A C 1
ATOM 2829 O O . LEU A 1 366 ? 8.221 13.333 5.071 1.00 88.38 366 LEU A O 1
ATOM 2833 N N . ASN A 1 367 ? 8.295 11.590 6.477 1.00 90.69 367 ASN A N 1
ATOM 2834 C CA . ASN A 1 367 ? 9.263 10.865 5.665 1.00 90.69 367 ASN A CA 1
ATOM 2835 C C . ASN A 1 367 ? 8.545 10.266 4.442 1.00 90.69 367 ASN A C 1
ATOM 2837 O O . ASN A 1 367 ? 7.756 9.333 4.582 1.00 90.69 367 ASN A O 1
ATOM 2841 N N . ALA A 1 368 ? 8.845 10.803 3.258 1.00 88.06 368 ALA A N 1
ATOM 2842 C CA . ALA A 1 368 ? 8.186 10.458 1.998 1.00 88.06 368 ALA A CA 1
ATOM 2843 C C . ALA A 1 368 ? 8.305 8.980 1.580 1.00 88.06 368 ALA A C 1
ATOM 2845 O O . ALA A 1 368 ? 7.491 8.532 0.776 1.00 88.06 368 ALA A O 1
ATOM 2846 N N . ASP A 1 369 ? 9.292 8.249 2.107 1.00 88.81 369 ASP A N 1
ATOM 2847 C CA . ASP A 1 369 ? 9.523 6.834 1.796 1.00 88.81 369 ASP A CA 1
ATOM 2848 C C . ASP A 1 369 ? 8.946 5.909 2.885 1.00 88.81 369 ASP A C 1
ATOM 2850 O O . ASP A 1 369 ? 8.431 4.836 2.598 1.00 88.81 369 ASP A O 1
ATOM 2854 N N . GLU A 1 370 ? 9.007 6.323 4.153 1.00 90.38 370 GLU A N 1
ATOM 2855 C CA . GLU A 1 370 ? 8.682 5.459 5.298 1.00 90.38 370 GLU A CA 1
ATOM 2856 C C . GLU A 1 370 ? 7.239 5.628 5.820 1.00 90.38 370 GLU A C 1
ATOM 2858 O O . GLU A 1 370 ? 6.762 4.796 6.598 1.00 90.38 370 GLU A O 1
ATOM 2863 N N . ALA A 1 371 ? 6.538 6.705 5.440 1.00 86.81 371 ALA A N 1
ATOM 2864 C CA . ALA A 1 371 ? 5.238 7.071 6.015 1.00 86.81 371 ALA A CA 1
ATOM 2865 C C . ALA A 1 371 ? 4.158 5.992 5.832 1.00 86.81 371 ALA A C 1
ATOM 2867 O O . ALA A 1 371 ? 3.382 5.749 6.758 1.00 86.81 371 ALA A O 1
ATOM 2868 N N . VAL A 1 372 ? 4.132 5.312 4.680 1.00 85.19 372 VAL A N 1
ATOM 2869 C CA . VAL A 1 372 ? 3.161 4.243 4.398 1.00 85.19 372 VAL A CA 1
ATOM 2870 C C . VAL A 1 372 ? 3.375 3.057 5.341 1.00 85.19 372 VAL A C 1
ATOM 2872 O O . VAL A 1 372 ? 2.442 2.639 6.028 1.00 85.19 372 VAL A O 1
ATOM 2875 N N . ALA A 1 373 ? 4.605 2.537 5.430 1.00 82.19 373 ALA A N 1
ATOM 2876 C CA . ALA A 1 373 ? 4.909 1.393 6.288 1.00 82.19 373 ALA A CA 1
ATOM 2877 C C . ALA A 1 373 ? 4.636 1.723 7.759 1.00 82.19 373 ALA A C 1
ATOM 2879 O O . ALA A 1 373 ? 3.999 0.934 8.461 1.00 82.19 373 ALA A O 1
ATOM 2880 N N . ARG A 1 374 ? 5.049 2.918 8.210 1.00 84.19 374 ARG A N 1
ATOM 2881 C CA . ARG A 1 374 ? 4.798 3.388 9.579 1.00 84.19 374 ARG A CA 1
ATOM 2882 C C . ARG A 1 374 ? 3.308 3.452 9.894 1.00 84.19 374 ARG A C 1
ATOM 2884 O O . ARG A 1 374 ? 2.920 3.023 10.969 1.00 84.19 374 ARG A O 1
ATOM 2891 N N . GLY A 1 375 ? 2.481 3.922 8.961 1.00 70.25 375 GLY A N 1
ATOM 2892 C CA . GLY A 1 375 ? 1.030 3.921 9.131 1.00 70.25 375 GLY A CA 1
ATOM 2893 C C . GLY A 1 375 ? 0.414 2.522 9.219 1.00 70.25 375 GLY A C 1
ATOM 2894 O O . GLY A 1 375 ? -0.631 2.390 9.843 1.00 70.25 375 GLY A O 1
ATOM 2895 N N . CYS A 1 376 ? 1.039 1.505 8.600 1.00 72.12 376 CYS A N 1
ATOM 2896 C CA . CYS A 1 376 ? 0.568 0.110 8.549 1.00 72.12 376 CYS A CA 1
ATOM 2897 C C . CYS A 1 376 ? 0.784 -0.677 9.833 1.00 72.12 376 CYS A C 1
ATOM 2899 O O . CYS A 1 376 ? -0.082 -1.458 10.223 1.00 72.12 376 CYS A O 1
ATOM 2901 N N . ALA A 1 377 ? 1.888 -0.460 10.539 1.00 60.88 377 ALA A N 1
ATOM 2902 C CA . ALA A 1 377 ? 1.902 -0.856 11.935 1.00 60.88 377 ALA A CA 1
ATOM 2903 C C . ALA A 1 377 ? 0.789 -0.038 12.615 1.00 60.88 377 ALA A C 1
ATOM 2905 O O . ALA A 1 377 ? 0.701 1.144 12.320 1.00 60.88 377 ALA A O 1
ATOM 2906 N N . LEU A 1 378 ? -0.019 -0.638 13.502 1.00 66.94 378 LEU A N 1
ATOM 2907 C CA . LEU A 1 378 ? -0.759 0.011 14.604 1.00 66.94 378 LEU A CA 1
ATOM 2908 C C . LEU A 1 378 ? -2.318 0.081 14.599 1.00 66.94 378 LEU A C 1
ATOM 2910 O O . LEU A 1 378 ? -2.907 0.880 13.878 1.00 66.94 378 LEU A O 1
ATOM 2914 N N . GLN A 1 379 ? -2.964 -0.605 15.570 1.00 53.12 379 GLN A N 1
ATOM 2915 C CA . GLN A 1 379 ? -3.954 -0.042 16.533 1.00 53.12 379 GLN A CA 1
ATOM 2916 C C . GLN A 1 379 ? -4.229 -1.029 17.705 1.00 53.12 379 GLN A C 1
ATOM 2918 O O . GLN A 1 379 ? -4.503 -2.199 17.453 1.00 53.12 379 GLN A O 1
ATOM 2923 N N . ILE A 1 380 ? -4.197 -0.576 18.973 1.00 50.41 380 ILE A N 1
ATOM 2924 C CA . ILE A 1 380 ? -4.705 -1.312 20.155 1.00 50.41 380 ILE A CA 1
ATOM 2925 C C . ILE A 1 380 ? -5.736 -0.424 20.866 1.00 50.41 380 ILE A C 1
ATOM 2927 O O . ILE A 1 380 ? -5.469 0.744 21.151 1.00 50.41 380 ILE A O 1
ATOM 2931 N N . VAL A 1 381 ? -6.912 -0.974 21.171 1.00 54.38 381 VAL A N 1
ATOM 2932 C CA . VAL A 1 381 ? -7.980 -0.289 21.917 1.00 54.38 381 VAL A CA 1
ATOM 2933 C C . VAL A 1 381 ? -8.195 -1.017 23.239 1.00 54.38 381 VAL A C 1
ATOM 2935 O O . VAL A 1 381 ? -8.403 -2.226 23.241 1.00 54.38 381 VAL A O 1
ATOM 2938 N N . VAL A 1 382 ? -8.150 -0.287 24.352 1.00 54.34 382 VAL A N 1
ATOM 2939 C CA . VAL A 1 382 ? -8.444 -0.792 25.698 1.00 54.34 382 VAL A CA 1
ATOM 2940 C C . VAL A 1 382 ? -9.649 -0.050 26.258 1.00 54.34 382 VAL A C 1
ATOM 2942 O O . VAL A 1 382 ? -9.657 1.175 26.336 1.00 54.34 382 VAL A O 1
ATOM 2945 N N . LEU A 1 383 ? -10.664 -0.801 26.669 1.00 56.78 383 LEU A N 1
ATOM 2946 C CA . LEU A 1 383 ? -11.794 -0.288 27.434 1.00 56.78 383 LEU A CA 1
ATOM 2947 C C . LEU A 1 383 ? -11.466 -0.419 28.921 1.00 56.78 383 LEU A C 1
ATOM 2949 O O . LEU A 1 383 ? -11.308 -1.529 29.425 1.00 56.78 383 LEU A O 1
ATOM 2953 N N . TRP A 1 384 ? -11.321 0.707 29.615 1.00 66.38 384 TRP A N 1
ATOM 2954 C CA . TRP A 1 384 ? -11.055 0.738 31.047 1.00 66.38 384 TRP A CA 1
ATOM 2955 C C . TRP A 1 384 ? -12.361 0.873 31.820 1.00 66.38 384 TRP A C 1
ATOM 2957 O O . TRP A 1 384 ? -12.944 1.954 31.904 1.00 66.38 384 TRP A O 1
ATOM 2967 N N . ASN A 1 385 ? -12.808 -0.241 32.391 1.00 61.72 385 ASN A N 1
ATOM 2968 C CA . ASN A 1 385 ? -14.052 -0.321 33.143 1.00 61.72 385 ASN A CA 1
ATOM 2969 C C . ASN A 1 385 ? -13.839 -1.043 34.481 1.00 61.72 385 ASN A C 1
ATOM 2971 O O . ASN A 1 385 ? -14.420 -2.088 34.756 1.00 61.72 385 ASN A O 1
ATOM 2975 N N . CYS A 1 386 ? -12.919 -0.502 35.279 1.00 61.38 386 CYS A N 1
ATOM 2976 C CA . CYS A 1 386 ? -12.551 -1.011 36.596 1.00 61.38 386 CYS A CA 1
ATOM 2977 C C . CYS A 1 386 ? -12.947 0.002 37.682 1.00 61.38 386 CYS A C 1
ATOM 2979 O O . CYS A 1 386 ? -12.937 1.216 37.456 1.00 61.38 386 CYS A O 1
ATOM 2981 N N . ASP A 1 387 ? -13.227 -0.479 38.897 1.00 63.12 387 ASP A N 1
ATOM 2982 C CA . ASP A 1 387 ? -13.437 0.384 40.067 1.00 63.12 387 ASP A CA 1
ATOM 2983 C C . ASP A 1 387 ? -12.204 1.238 40.370 1.00 63.12 387 ASP A C 1
ATOM 2985 O O . ASP A 1 387 ? -12.324 2.385 40.812 1.00 63.12 387 ASP A O 1
ATOM 2989 N N . LYS A 1 388 ? -11.016 0.699 40.072 1.00 70.19 388 LYS A N 1
ATOM 2990 C CA . LYS A 1 388 ? -9.747 1.401 40.229 1.00 70.19 388 LYS A CA 1
ATOM 2991 C C . LYS A 1 388 ? -9.616 2.502 39.172 1.00 70.19 388 LYS A C 1
ATOM 2993 O O . LYS A 1 388 ? -9.883 2.248 37.993 1.00 70.19 388 LYS A O 1
ATOM 2998 N N . PRO A 1 389 ? -9.164 3.705 39.570 1.00 73.19 389 PRO A N 1
ATOM 2999 C CA . PRO A 1 389 ? -8.896 4.766 38.615 1.00 73.19 389 PRO A CA 1
ATOM 3000 C C . PRO A 1 389 ? -7.854 4.301 37.602 1.00 73.19 389 PRO A C 1
ATOM 3002 O O . PRO A 1 389 ? -6.980 3.483 37.917 1.00 73.19 389 PRO A O 1
ATOM 3005 N N . LEU A 1 390 ? -7.960 4.845 36.392 1.00 74.06 390 LEU A N 1
ATOM 3006 C CA . LEU A 1 390 ? -6.963 4.658 35.352 1.00 74.06 390 LEU A CA 1
ATOM 3007 C C . LEU A 1 390 ? -5.568 4.921 35.929 1.00 74.06 390 LEU A C 1
ATOM 3009 O O . LEU A 1 390 ? -5.350 5.980 36.529 1.00 74.06 390 LEU A O 1
ATOM 3013 N N . PRO A 1 391 ? -4.618 3.976 35.797 1.00 77.88 391 PRO A N 1
ATOM 3014 C CA . PRO A 1 391 ? -3.264 4.233 36.236 1.00 77.88 391 PRO A CA 1
ATOM 3015 C C . PRO A 1 391 ? -2.729 5.467 35.498 1.00 77.88 391 PRO A C 1
ATOM 3017 O O . PRO A 1 391 ? -3.075 5.677 34.330 1.00 77.88 391 PRO A O 1
ATOM 3020 N N . PRO A 1 392 ? -1.883 6.278 36.150 1.00 80.81 392 PRO A N 1
ATOM 3021 C CA . PRO A 1 392 ? -1.143 7.340 35.482 1.00 80.81 392 PRO A CA 1
ATOM 3022 C C . PRO A 1 392 ? -0.473 6.826 34.198 1.00 80.81 392 PRO A C 1
ATOM 3024 O O . PRO A 1 392 ? -0.020 5.679 34.156 1.00 80.81 392 PRO A O 1
ATOM 3027 N N . ARG A 1 393 ? -0.447 7.641 33.132 1.00 73.56 393 ARG A N 1
ATOM 3028 C CA . ARG A 1 393 ? 0.034 7.216 31.798 1.00 73.56 393 ARG A CA 1
ATOM 3029 C C . ARG A 1 393 ? 1.464 6.670 31.815 1.00 73.56 393 ARG A C 1
ATOM 3031 O O . ARG A 1 393 ? 1.785 5.787 31.031 1.00 73.56 393 ARG A O 1
ATOM 3038 N N . ASP A 1 394 ? 2.299 7.159 32.720 1.00 78.06 394 ASP A N 1
ATOM 3039 C CA . ASP A 1 394 ? 3.664 6.690 32.992 1.00 78.06 394 ASP A CA 1
ATOM 3040 C C . ASP A 1 394 ? 3.734 5.233 33.479 1.00 78.06 394 ASP A C 1
ATOM 3042 O O . ASP A 1 394 ? 4.766 4.585 33.327 1.00 78.06 394 ASP A O 1
ATOM 3046 N N . LYS A 1 395 ? 2.634 4.692 34.015 1.00 75.50 395 LYS A N 1
ATOM 3047 C CA . LYS A 1 395 ? 2.512 3.289 34.440 1.00 75.50 395 LYS A CA 1
ATOM 3048 C C . LYS A 1 395 ? 1.872 2.388 33.388 1.00 75.50 395 LYS A C 1
ATOM 3050 O O . LYS A 1 395 ? 1.695 1.196 33.643 1.00 75.50 395 LYS A O 1
ATOM 3055 N N . TRP A 1 396 ? 1.468 2.930 32.239 1.00 77.62 396 TRP A N 1
ATOM 3056 C CA . TRP A 1 396 ? 0.905 2.111 31.170 1.00 77.62 396 TRP A CA 1
ATOM 3057 C C . TRP A 1 396 ? 2.002 1.231 30.564 1.00 77.62 396 TRP A C 1
ATOM 3059 O O . TRP A 1 396 ? 3.158 1.655 30.482 1.00 77.62 396 TRP A O 1
ATOM 3069 N N . PRO A 1 397 ? 1.676 -0.000 30.132 1.00 62.34 397 PRO A N 1
ATOM 3070 C CA . PRO A 1 397 ? 2.654 -0.847 29.473 1.00 62.34 397 PRO A CA 1
ATOM 3071 C C . PRO A 1 397 ? 3.195 -0.125 28.238 1.00 62.34 397 PRO A C 1
ATOM 3073 O O . PRO A 1 397 ? 2.424 0.387 27.422 1.00 62.34 397 PRO A O 1
ATOM 3076 N N . SER A 1 398 ? 4.522 -0.106 28.094 1.00 59.44 398 SER A N 1
ATOM 3077 C CA . SER A 1 398 ? 5.163 0.367 26.869 1.00 59.44 398 SER A CA 1
ATOM 3078 C C . SER A 1 398 ? 4.753 -0.573 25.745 1.00 59.44 398 SER A C 1
ATOM 3080 O O . SER A 1 398 ? 5.261 -1.687 25.602 1.00 59.44 398 SER A O 1
ATOM 3082 N N . THR A 1 399 ? 3.745 -0.148 24.998 1.00 52.75 399 THR A N 1
ATOM 3083 C CA . THR A 1 399 ? 3.245 -0.882 23.856 1.00 52.75 399 THR A CA 1
ATOM 3084 C C . THR A 1 399 ? 3.923 -0.335 22.623 1.00 52.75 399 THR A C 1
ATOM 3086 O O . THR A 1 399 ? 4.203 0.851 22.467 1.00 52.75 399 THR A O 1
ATOM 3089 N N . SER A 1 400 ? 4.220 -1.259 21.733 1.00 42.00 400 SER A N 1
ATOM 3090 C CA . SER A 1 400 ? 4.723 -0.974 20.410 1.00 42.00 400 SER A CA 1
ATOM 3091 C C . SER A 1 400 ? 3.687 -0.205 19.570 1.00 42.00 400 SER A C 1
ATOM 3093 O O . SER A 1 400 ? 4.047 0.510 18.642 1.00 42.00 400 SER A O 1
ATOM 3095 N N . VAL A 1 401 ? 2.404 -0.325 19.930 1.00 47.00 401 VAL A N 1
ATOM 3096 C CA . VAL A 1 401 ? 1.241 0.189 19.210 1.00 47.00 401 VAL A CA 1
ATOM 3097 C C . VAL A 1 401 ? 0.470 1.224 20.035 1.00 47.00 401 VAL A C 1
ATOM 3099 O O . VAL A 1 401 ? 0.311 0.979 21.224 1.00 47.00 401 VAL A O 1
ATOM 3102 N N . PRO A 1 402 ? -0.052 2.342 19.469 1.00 55.31 402 PRO A N 1
ATOM 3103 C CA . PRO A 1 402 ? -0.826 3.332 20.190 1.00 55.31 402 PRO A CA 1
ATOM 3104 C C . PRO A 1 402 ? -1.991 2.666 20.884 1.00 55.31 402 PRO A C 1
ATOM 3106 O O . PRO A 1 402 ? -2.861 2.046 20.263 1.00 55.31 402 PRO A O 1
ATOM 3109 N N . LEU A 1 403 ? -1.951 2.830 22.194 1.00 58.72 403 LEU A N 1
ATOM 3110 C CA . LEU A 1 403 ? -2.935 2.369 23.134 1.00 58.72 403 LEU A CA 1
ATOM 3111 C C . LEU A 1 403 ? -4.013 3.445 23.252 1.00 58.72 403 LEU A C 1
ATOM 3113 O O . LEU A 1 403 ? -3.803 4.485 23.876 1.00 58.72 403 LEU A O 1
ATOM 3117 N N . THR A 1 404 ? -5.166 3.214 22.630 1.00 67.44 404 THR A N 1
ATOM 3118 C CA . THR A 1 404 ? -6.343 4.064 22.841 1.00 67.44 404 THR A CA 1
ATOM 3119 C C . THR A 1 404 ? -7.093 3.530 24.048 1.00 67.44 404 THR A C 1
ATOM 3121 O O . THR A 1 404 ? -7.697 2.465 23.953 1.00 67.44 404 THR A O 1
ATOM 3124 N N . VAL A 1 405 ? -7.043 4.244 25.175 1.00 68.50 405 VAL A N 1
ATOM 3125 C CA . VAL A 1 405 ? -7.815 3.879 26.367 1.00 68.50 405 VAL A CA 1
ATOM 3126 C C . VAL A 1 405 ? -9.110 4.678 26.407 1.00 68.50 405 VAL A C 1
ATOM 3128 O O . VAL A 1 405 ? -9.078 5.907 26.370 1.00 68.50 405 VAL A O 1
ATOM 3131 N N . ILE A 1 406 ? -10.236 3.979 26.470 1.00 73.19 406 ILE A N 1
ATOM 3132 C CA . ILE A 1 406 ? -11.572 4.557 26.609 1.00 73.19 406 ILE A CA 1
ATOM 3133 C C . ILE A 1 406 ? -12.036 4.260 28.029 1.00 73.19 406 ILE A C 1
ATOM 3135 O O . ILE A 1 406 ? -12.136 3.095 28.407 1.00 73.19 406 ILE A O 1
ATOM 3139 N N . GLU A 1 407 ? -12.307 5.296 28.813 1.00 72.81 407 GLU A N 1
ATOM 3140 C CA . GLU A 1 407 ? -12.891 5.133 30.142 1.00 72.81 407 GLU A CA 1
ATOM 3141 C C . GLU A 1 407 ? -14.404 4.916 30.017 1.00 72.81 407 GLU A C 1
ATOM 3143 O O . GLU A 1 407 ? -15.092 5.650 29.301 1.00 72.81 407 GLU A O 1
ATOM 3148 N N . GLY A 1 408 ? -14.916 3.872 30.670 1.00 66.56 408 GLY A N 1
ATOM 3149 C CA . GLY A 1 408 ? -16.345 3.569 30.678 1.00 66.56 408 GLY A CA 1
ATOM 3150 C C . GLY A 1 408 ? -17.148 4.692 31.338 1.00 66.56 408 GLY A C 1
ATOM 3151 O O . GLY A 1 408 ? -16.810 5.149 32.427 1.00 66.56 408 GLY A O 1
ATOM 3152 N N . GLN A 1 409 ? -18.238 5.128 30.698 1.00 65.06 409 GLN A N 1
ATOM 3153 C CA . GLN A 1 409 ? -19.112 6.177 31.244 1.00 65.06 409 GLN A CA 1
ATOM 3154 C C . GLN A 1 409 ? -19.864 5.728 32.509 1.00 65.06 409 GLN A C 1
ATOM 3156 O O . GLN A 1 409 ? -20.222 6.555 33.342 1.00 65.06 409 GLN A O 1
ATOM 3161 N N . THR A 1 410 ? -20.114 4.423 32.658 1.00 65.81 410 THR A N 1
ATOM 3162 C CA . THR A 1 410 ? -20.799 3.823 33.811 1.00 65.81 410 THR A CA 1
ATOM 3163 C C . THR A 1 410 ? -20.094 2.536 34.232 1.00 65.81 410 THR A C 1
ATOM 3165 O O . THR A 1 410 ? -19.773 1.699 33.396 1.00 65.81 410 THR A O 1
ATOM 3168 N N . LYS A 1 411 ? -19.859 2.375 35.540 1.00 69.06 411 LYS A N 1
ATOM 3169 C CA . LYS A 1 411 ? -19.137 1.234 36.133 1.00 69.06 411 LYS A CA 1
ATOM 3170 C C . LYS A 1 411 ? -20.085 0.085 36.495 1.00 69.06 411 LYS A C 1
ATOM 3172 O O . LYS A 1 411 ? -20.166 -0.320 37.650 1.00 69.06 411 LYS A O 1
ATOM 3177 N N . THR A 1 412 ? -20.872 -0.388 35.533 1.00 76.25 412 THR A N 1
ATOM 3178 C CA . THR A 1 412 ? -21.811 -1.508 35.732 1.00 76.25 412 THR A CA 1
ATOM 3179 C C . THR A 1 412 ? -21.390 -2.736 34.928 1.00 76.25 412 THR A C 1
ATOM 3181 O O . THR A 1 412 ? -20.643 -2.615 33.960 1.00 76.25 412 THR A O 1
ATOM 3184 N N . MET A 1 413 ? -21.853 -3.935 35.294 1.00 71.56 413 MET A N 1
ATOM 3185 C CA . MET A 1 413 ? -21.498 -5.175 34.579 1.00 71.56 413 MET A CA 1
ATOM 3186 C C . MET A 1 413 ? -21.942 -5.157 33.109 1.00 71.56 413 MET A C 1
ATOM 3188 O O . MET A 1 413 ? -21.212 -5.633 32.239 1.00 71.56 413 MET A O 1
ATOM 3192 N N . SER A 1 414 ? -23.103 -4.565 32.810 1.00 81.12 414 SER A N 1
ATOM 3193 C CA . SER A 1 414 ? -23.628 -4.466 31.442 1.00 81.12 414 SER A CA 1
ATOM 3194 C C . SER A 1 414 ? -22.798 -3.570 30.521 1.00 81.12 414 SER A C 1
ATOM 3196 O O . SER A 1 414 ? -22.842 -3.739 29.302 1.00 81.12 414 SER A O 1
ATOM 3198 N N . SER A 1 415 ? -22.001 -2.655 31.080 1.00 79.19 415 SER A N 1
ATOM 3199 C CA . SER A 1 415 ? -21.260 -1.663 30.297 1.00 79.19 415 SER A CA 1
ATOM 3200 C C . SER A 1 415 ? -20.237 -2.255 29.325 1.00 79.19 415 SER A C 1
ATOM 3202 O O . SER A 1 415 ? -19.911 -1.627 28.319 1.00 79.19 415 SER A O 1
ATOM 3204 N N . ARG A 1 416 ? -19.801 -3.505 29.547 1.00 78.56 416 ARG A N 1
ATOM 3205 C CA . ARG A 1 416 ? -18.971 -4.269 28.598 1.00 78.56 416 ARG A CA 1
ATOM 3206 C C . ARG A 1 416 ? -19.643 -4.502 27.235 1.00 78.56 416 ARG A C 1
ATOM 3208 O O . ARG A 1 416 ? -18.969 -4.913 26.294 1.00 78.56 416 ARG A O 1
ATOM 3215 N N . PHE A 1 417 ? -20.960 -4.303 27.144 1.00 87.25 417 PHE A N 1
ATOM 3216 C CA . PHE A 1 417 ? -21.754 -4.463 25.927 1.00 87.25 417 PHE A CA 1
ATOM 3217 C C . PHE A 1 417 ? -22.184 -3.136 25.298 1.00 87.25 417 PHE A C 1
ATOM 3219 O O . PHE A 1 417 ? -22.975 -3.156 24.353 1.00 87.25 417 PHE A O 1
ATOM 3226 N N . TYR A 1 418 ? -21.697 -1.991 25.790 1.00 86.19 418 TYR A N 1
ATOM 3227 C CA . TYR A 1 418 ? -21.992 -0.724 25.133 1.00 86.19 418 TYR A CA 1
ATOM 3228 C C . TYR A 1 418 ? -21.313 -0.644 23.761 1.00 86.19 418 TYR A C 1
ATOM 3230 O O . TYR A 1 418 ? -20.142 -1.005 23.618 1.00 86.19 418 TYR A O 1
ATOM 3238 N N . PRO A 1 419 ? -22.021 -0.158 22.726 1.00 84.88 419 PRO A N 1
ATOM 3239 C CA . PRO A 1 419 ? -21.428 0.049 21.423 1.00 84.88 419 PRO A CA 1
ATOM 3240 C C . PRO A 1 419 ? -20.410 1.186 21.511 1.00 84.88 419 PRO A C 1
ATOM 3242 O O . PRO A 1 419 ? -20.716 2.301 21.930 1.00 84.88 419 PRO A O 1
ATOM 3245 N N . HIS A 1 420 ? -19.189 0.903 21.070 1.00 78.88 420 HIS A N 1
ATOM 3246 C CA . HIS A 1 420 ? -18.140 1.902 20.934 1.00 78.88 420 HIS A CA 1
ATOM 3247 C C . HIS A 1 420 ? -17.832 2.105 19.452 1.00 78.88 420 HIS A C 1
ATOM 3249 O O . HIS A 1 420 ? -17.398 1.169 18.783 1.00 78.88 420 HIS A O 1
ATOM 3255 N N . ASP A 1 421 ? -17.968 3.336 18.952 1.00 75.81 421 ASP A N 1
ATOM 3256 C CA . ASP A 1 421 ? -17.729 3.693 17.536 1.00 75.81 421 ASP A CA 1
ATOM 3257 C C . ASP A 1 421 ? -16.319 3.338 17.032 1.00 75.81 421 ASP A C 1
ATOM 3259 O O . ASP A 1 421 ? -16.055 3.219 15.831 1.00 75.81 421 ASP A O 1
ATOM 3263 N N . VAL A 1 422 ? -15.382 3.184 17.965 1.00 67.62 422 VAL A N 1
ATOM 3264 C CA . VAL A 1 422 ? -13.990 2.818 17.700 1.00 67.62 422 VAL A CA 1
ATOM 3265 C C . VAL A 1 422 ? -13.846 1.319 17.386 1.00 67.62 422 VAL A C 1
ATOM 3267 O O . VAL A 1 422 ? -12.917 0.935 16.671 1.00 67.62 422 VAL A O 1
ATOM 3270 N N . ILE A 1 423 ? -14.779 0.475 17.841 1.00 67.75 423 ILE A N 1
ATOM 3271 C CA . ILE A 1 423 ? -14.833 -0.958 17.526 1.00 67.75 423 ILE A CA 1
ATOM 3272 C C . ILE A 1 423 ? -15.507 -1.129 16.160 1.00 67.75 423 ILE A C 1
ATOM 3274 O O . ILE A 1 423 ? -16.729 -1.190 16.014 1.00 67.75 423 ILE A O 1
ATOM 3278 N N . ARG A 1 424 ? -14.678 -1.185 15.115 1.00 68.50 424 ARG A N 1
ATOM 3279 C CA . ARG A 1 424 ? -15.139 -1.289 13.720 1.00 68.50 424 ARG A CA 1
ATOM 3280 C C . ARG A 1 424 ? -15.264 -2.723 13.202 1.00 68.50 424 ARG A C 1
ATOM 3282 O O . ARG A 1 424 ? -15.809 -2.909 12.119 1.00 68.50 424 ARG A O 1
ATOM 3289 N N . THR A 1 425 ? -14.734 -3.707 13.925 1.00 73.31 425 THR A N 1
ATOM 3290 C CA . THR A 1 425 ? -14.766 -5.121 13.531 1.00 73.31 425 THR A CA 1
ATOM 3291 C C . THR A 1 425 ? -16.093 -5.760 13.907 1.00 73.31 425 THR A C 1
ATOM 3293 O O . THR A 1 425 ? -16.633 -5.484 14.974 1.00 73.31 425 THR A O 1
ATOM 3296 N N . ASP A 1 426 ? -16.603 -6.641 13.048 1.00 84.88 426 ASP A N 1
ATOM 3297 C CA . ASP A 1 426 ? -17.883 -7.307 13.292 1.00 84.88 426 ASP A CA 1
ATOM 3298 C C . ASP A 1 426 ? -17.814 -8.337 14.422 1.00 84.88 426 ASP A C 1
ATOM 3300 O O . ASP A 1 426 ? -18.785 -8.500 15.153 1.00 84.88 426 ASP A O 1
ATOM 3304 N N . ALA A 1 427 ? -16.662 -8.981 14.616 1.00 85.81 427 ALA A N 1
ATOM 3305 C CA . ALA A 1 427 ? -16.439 -9.909 15.716 1.00 85.81 427 ALA A CA 1
ATOM 3306 C C . ALA A 1 427 ? -16.021 -9.178 16.992 1.00 85.81 427 ALA A C 1
ATOM 3308 O O . ALA A 1 427 ? -15.090 -8.366 16.973 1.00 85.81 427 ALA A O 1
ATOM 3309 N N . VAL A 1 428 ? -16.651 -9.539 18.105 1.00 87.12 428 VAL A N 1
ATOM 3310 C CA . VAL A 1 428 ? -16.250 -9.137 19.452 1.00 87.12 428 VAL A CA 1
ATOM 3311 C C . VAL A 1 428 ? -15.863 -10.387 20.228 1.00 87.12 428 VAL A C 1
ATOM 3313 O O . VAL A 1 428 ? -16.695 -11.271 20.417 1.00 87.12 428 VAL A O 1
ATOM 3316 N N . LEU A 1 429 ? -14.612 -10.449 20.688 1.00 87.75 429 LEU A N 1
ATOM 3317 C CA . LEU A 1 429 ? -14.186 -11.407 21.706 1.00 87.75 429 LEU A CA 1
ATOM 3318 C C . LEU A 1 429 ? -14.397 -10.787 23.082 1.00 87.75 429 LEU A C 1
ATOM 3320 O O . LEU A 1 429 ? -13.814 -9.754 23.401 1.00 87.75 429 LEU A O 1
ATOM 3324 N N . SER A 1 430 ? -15.199 -11.447 23.900 1.00 85.25 430 SER A N 1
ATOM 3325 C CA . SER A 1 430 ? -15.454 -11.056 25.276 1.00 85.25 430 SER A CA 1
ATOM 3326 C C . SER A 1 430 ? -14.805 -12.067 26.218 1.00 85.25 430 SER A C 1
ATOM 3328 O O . SER A 1 430 ? -15.031 -13.273 26.079 1.00 85.25 430 SER A O 1
ATOM 3330 N N . LEU A 1 431 ? -13.970 -11.566 27.134 1.00 75.12 431 LEU A N 1
ATOM 3331 C CA . LEU A 1 431 ? -13.195 -12.354 28.095 1.00 75.12 431 LEU A CA 1
ATOM 3332 C C . LEU A 1 431 ? -13.373 -11.812 29.515 1.00 75.12 431 LEU A C 1
ATOM 3334 O O . LEU A 1 431 ? -13.350 -10.598 29.709 1.00 75.12 431 LEU A O 1
ATOM 3338 N N . ASP A 1 432 ? -13.535 -12.708 30.484 1.00 73.31 432 ASP A N 1
ATOM 3339 C CA . ASP A 1 432 ? -13.493 -12.391 31.914 1.00 73.31 432 ASP A CA 1
ATOM 3340 C C . ASP A 1 432 ? -12.058 -12.486 32.448 1.00 73.31 432 ASP A C 1
ATOM 3342 O O . ASP A 1 432 ? -11.210 -13.173 31.875 1.00 73.31 432 ASP A O 1
ATOM 3346 N N . GLU A 1 433 ? -11.777 -11.803 33.559 1.00 60.75 433 GLU A N 1
ATOM 3347 C CA . GLU A 1 433 ? -10.426 -11.699 34.135 1.00 60.75 433 GLU A CA 1
ATOM 3348 C C . GLU A 1 433 ? -9.820 -13.053 34.549 1.00 60.75 433 GLU A C 1
ATOM 3350 O O . GLU A 1 433 ? -8.599 -13.203 34.581 1.00 60.75 433 GLU A O 1
ATOM 3355 N N . ASP A 1 434 ? -10.655 -14.046 34.857 1.00 63.28 434 ASP A N 1
ATOM 3356 C CA . ASP A 1 434 ? -10.260 -15.399 35.257 1.00 63.28 434 ASP A CA 1
ATOM 3357 C C . ASP A 1 434 ? -10.238 -16.403 34.089 1.00 63.28 434 ASP A C 1
ATOM 3359 O O . ASP A 1 434 ? -9.919 -17.583 34.276 1.00 63.28 434 ASP A O 1
ATOM 3363 N N . SER A 1 435 ? -10.543 -15.947 32.871 1.00 70.00 435 SER A N 1
ATOM 3364 C CA . SER A 1 435 ? -10.541 -16.794 31.682 1.00 70.00 435 SER A CA 1
ATOM 3365 C C . SER A 1 435 ? -9.127 -16.999 31.146 1.00 70.00 435 SER A C 1
ATOM 3367 O O . SER A 1 435 ? -8.488 -16.088 30.626 1.00 70.00 435 SER A O 1
ATOM 3369 N N . VAL A 1 436 ? -8.650 -18.242 31.219 1.00 71.94 436 VAL A N 1
ATOM 3370 C CA . VAL A 1 436 ? -7.359 -18.657 30.657 1.00 71.94 436 VAL A CA 1
ATOM 3371 C C . VAL A 1 436 ? -7.597 -19.401 29.343 1.00 71.94 436 VAL A C 1
ATOM 3373 O O . VAL A 1 436 ? -8.048 -20.548 29.340 1.00 71.9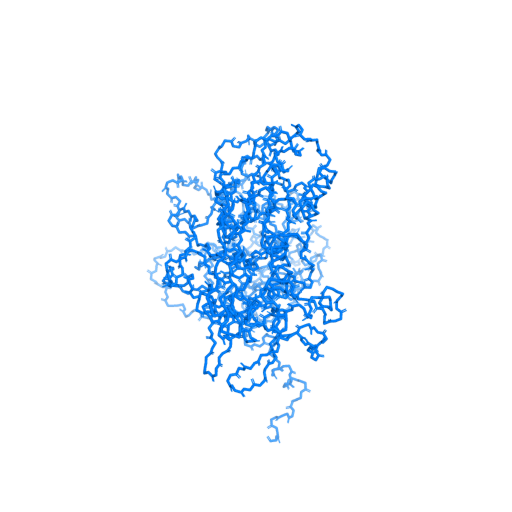4 436 VAL A O 1
ATOM 3376 N N . LEU A 1 437 ? -7.286 -18.741 28.226 1.00 71.81 437 LEU A N 1
ATOM 3377 C CA . LEU A 1 437 ? -7.311 -19.317 26.881 1.00 71.81 437 LEU A CA 1
ATOM 3378 C C . LEU A 1 437 ? -5.938 -19.172 26.223 1.00 71.81 437 LEU A C 1
ATOM 3380 O O . LEU A 1 437 ? -5.288 -18.131 26.321 1.00 71.81 437 LEU A O 1
ATOM 3384 N N . SER A 1 438 ? -5.503 -20.212 25.523 1.00 72.25 438 SER A N 1
ATOM 3385 C CA . SER A 1 438 ? -4.358 -20.143 24.618 1.00 72.25 438 SER A CA 1
ATOM 3386 C C . SER A 1 438 ? -4.723 -19.409 23.325 1.00 72.25 438 SER A C 1
ATOM 3388 O O . SER A 1 438 ? -5.884 -19.374 22.920 1.00 72.25 438 SER A O 1
ATOM 3390 N N . THR A 1 439 ? -3.722 -18.863 22.631 1.00 63.81 439 THR A N 1
ATOM 3391 C CA . THR A 1 439 ? -3.917 -18.205 21.325 1.00 63.81 439 THR A CA 1
ATOM 3392 C C . THR A 1 439 ? -4.597 -19.133 20.321 1.00 63.81 439 THR A C 1
ATOM 3394 O O . THR A 1 439 ? -5.569 -18.739 19.695 1.00 63.81 439 THR A O 1
ATOM 3397 N N . ASN A 1 440 ? -4.184 -20.403 20.269 1.00 68.00 440 ASN A N 1
ATOM 3398 C CA . ASN A 1 440 ? -4.774 -21.406 19.377 1.00 68.00 440 ASN A CA 1
ATOM 3399 C C . ASN A 1 440 ? -6.261 -21.663 19.659 1.00 68.00 440 ASN A C 1
ATOM 3401 O O . ASN A 1 440 ? -7.019 -21.952 18.738 1.00 68.00 440 ASN A O 1
ATOM 3405 N N . GLU A 1 441 ? -6.679 -21.604 20.927 1.00 80.75 441 GLU A N 1
ATOM 3406 C CA . GLU A 1 441 ? -8.094 -21.730 21.284 1.00 80.75 441 GLU A CA 1
ATOM 3407 C C . GLU A 1 441 ? -8.862 -20.510 20.773 1.00 80.75 441 GLU A C 1
ATOM 3409 O O . GLU A 1 441 ? -9.867 -20.670 20.080 1.00 80.75 441 GLU A O 1
ATOM 3414 N N . VAL A 1 442 ? -8.353 -19.302 21.038 1.00 77.75 442 VAL A N 1
ATOM 3415 C CA . VAL A 1 442 ? -8.956 -18.048 20.564 1.00 77.75 442 VAL A CA 1
ATOM 3416 C C . VAL A 1 442 ? -9.084 -18.030 19.038 1.00 77.75 442 VAL A C 1
ATOM 3418 O O . VAL A 1 442 ? -10.176 -17.769 18.533 1.00 77.75 442 VAL A O 1
ATOM 3421 N N . ASP A 1 443 ? -8.022 -18.378 18.314 1.00 74.62 443 ASP A N 1
ATOM 3422 C CA . ASP A 1 443 ? -8.012 -18.433 16.849 1.00 74.62 443 ASP A CA 1
ATOM 3423 C C . ASP A 1 443 ? -9.025 -19.452 16.322 1.00 74.62 443 ASP A C 1
ATOM 3425 O O . ASP A 1 443 ? -9.803 -19.159 15.413 1.00 74.62 443 ASP A O 1
ATOM 3429 N N . PHE A 1 444 ? -9.080 -20.642 16.928 1.00 84.81 444 PHE A N 1
ATOM 3430 C CA . PHE A 1 444 ? -10.054 -21.659 16.550 1.00 84.81 444 PHE A CA 1
ATOM 3431 C C . PHE A 1 444 ? -11.494 -21.182 16.763 1.00 84.81 444 PHE A C 1
ATOM 3433 O O . PHE A 1 444 ? -12.331 -21.316 15.869 1.00 84.81 444 PHE A O 1
ATOM 3440 N N . ALA A 1 445 ? -11.790 -20.595 17.924 1.00 87.62 445 ALA A N 1
ATOM 3441 C CA . ALA A 1 445 ? -13.113 -20.059 18.218 1.00 87.62 445 ALA A CA 1
ATOM 3442 C C . ALA A 1 445 ? -13.503 -18.932 17.251 1.00 87.62 445 ALA A C 1
ATOM 3444 O O . ALA A 1 445 ? -14.659 -18.872 16.830 1.00 87.62 445 ALA A O 1
ATOM 3445 N N . PHE A 1 446 ? -12.544 -18.098 16.840 1.00 88.75 446 PHE A N 1
ATOM 3446 C CA . PHE A 1 446 ? -12.758 -17.071 15.827 1.00 88.75 446 PHE A CA 1
ATOM 3447 C C . PHE A 1 446 ? -13.063 -17.671 14.449 1.00 88.75 446 PHE A C 1
ATOM 3449 O O . PHE A 1 446 ? -14.040 -17.275 13.821 1.00 88.75 446 PHE A O 1
ATOM 3456 N N . ILE A 1 447 ? -12.300 -18.671 13.998 1.00 85.25 447 ILE A N 1
ATOM 3457 C CA . ILE A 1 447 ? -12.527 -19.375 12.721 1.00 85.25 447 ILE A CA 1
ATOM 3458 C C . ILE A 1 447 ? -13.907 -20.057 12.697 1.00 85.25 447 ILE A C 1
ATOM 3460 O O . ILE A 1 447 ? -14.624 -20.032 11.688 1.00 85.25 447 ILE A O 1
ATOM 3464 N N . VAL A 1 448 ? -14.313 -20.647 13.824 1.00 90.88 448 VAL A N 1
ATOM 3465 C CA . VAL A 1 448 ? -15.666 -21.185 13.986 1.00 90.88 448 VAL A CA 1
ATOM 3466 C C . VAL A 1 448 ? -16.698 -20.061 13.893 1.00 90.88 448 VAL A C 1
ATOM 3468 O O . VAL A 1 448 ? -17.644 -20.188 13.119 1.00 90.88 448 VAL A O 1
ATOM 3471 N N . TRP A 1 449 ? -16.502 -18.947 14.603 1.00 95.06 449 TRP A N 1
ATOM 3472 C CA . TRP A 1 449 ? -17.395 -17.787 14.537 1.00 95.06 449 TRP A CA 1
ATOM 3473 C C . TRP A 1 449 ? -17.507 -17.201 13.125 1.00 95.06 449 TRP A C 1
ATOM 3475 O O . TRP A 1 449 ? -18.612 -16.925 12.684 1.00 95.06 449 TRP A O 1
ATOM 3485 N N . GLN A 1 450 ? -16.423 -17.115 12.350 1.00 89.19 450 GLN A N 1
ATOM 3486 C CA . GLN A 1 450 ? -16.476 -16.664 10.951 1.00 89.19 450 GLN A CA 1
ATOM 3487 C C . GLN A 1 450 ? -17.384 -17.535 10.069 1.00 89.19 450 GLN A C 1
ATOM 3489 O O . GLN A 1 450 ? -17.888 -17.068 9.052 1.00 89.19 450 GLN A O 1
ATOM 3494 N N . SER A 1 451 ? -17.587 -18.803 10.440 1.00 91.31 451 SER A N 1
ATOM 3495 C CA . SER A 1 451 ? -18.494 -19.716 9.731 1.00 91.31 451 SER A CA 1
ATOM 3496 C C . SER A 1 451 ? -19.954 -19.577 10.172 1.00 91.31 451 SER A C 1
ATOM 3498 O O . SER A 1 451 ? -20.834 -20.066 9.471 1.00 91.31 451 SER A O 1
ATOM 3500 N N . PHE A 1 452 ? -20.192 -18.952 11.327 1.00 94.62 452 PHE A N 1
ATOM 3501 C CA . PHE A 1 452 ? -21.499 -18.782 11.965 1.00 94.62 452 PHE A CA 1
ATOM 3502 C C . PHE A 1 452 ? -21.587 -17.400 12.648 1.00 94.62 452 PHE A C 1
ATOM 3504 O O . PHE A 1 452 ? -21.761 -17.332 13.872 1.00 94.62 452 PHE A O 1
ATOM 3511 N N . PRO A 1 453 ? -21.383 -16.292 11.905 1.00 92.62 453 PRO A N 1
ATOM 3512 C CA . PRO A 1 453 ? -21.180 -14.960 12.485 1.00 92.62 453 PRO A CA 1
ATOM 3513 C C . PRO A 1 453 ? -22.382 -14.462 13.296 1.00 92.62 453 PRO A C 1
ATOM 3515 O O . PRO A 1 453 ? -22.233 -13.653 14.212 1.00 92.62 453 PRO A O 1
ATOM 3518 N N . GLU A 1 454 ? -23.573 -14.970 12.996 1.00 94.25 454 GLU A N 1
ATOM 3519 C CA . GLU A 1 454 ? -24.815 -14.690 13.705 1.00 94.25 454 GLU A CA 1
ATOM 3520 C C . GLU A 1 454 ? -24.896 -15.348 15.093 1.00 94.25 454 GLU A C 1
ATOM 3522 O O . GLU A 1 454 ? -25.685 -14.906 15.925 1.00 94.25 454 GLU A O 1
ATOM 3527 N N . ARG A 1 455 ? -24.084 -16.364 15.402 1.00 95.31 455 ARG A N 1
ATOM 3528 C CA . ARG A 1 455 ? -24.191 -17.142 16.649 1.00 95.31 455 ARG A CA 1
ATOM 3529 C C . ARG A 1 455 ? -23.130 -16.728 17.671 1.00 95.31 455 ARG A C 1
ATOM 3531 O O . ARG A 1 455 ? -22.042 -16.273 17.326 1.00 95.31 455 ARG A O 1
ATOM 3538 N N . ILE A 1 456 ? -23.429 -16.935 18.956 1.00 96.94 456 ILE A N 1
ATOM 3539 C CA . ILE A 1 456 ? -22.409 -16.873 20.015 1.00 96.94 456 ILE A CA 1
ATOM 3540 C C . ILE A 1 456 ? -21.569 -18.152 19.935 1.00 96.94 456 ILE A C 1
ATOM 3542 O O . ILE A 1 456 ? -22.123 -19.254 19.974 1.00 96.94 456 ILE A O 1
ATOM 3546 N N . VAL A 1 457 ? -20.247 -18.014 19.856 1.00 96.56 457 VAL A N 1
ATOM 3547 C CA . VAL A 1 457 ? -19.287 -19.126 19.801 1.00 96.56 457 VAL A CA 1
ATOM 3548 C C . VAL A 1 457 ? -18.322 -19.030 20.975 1.00 96.56 457 VAL A C 1
ATOM 3550 O O . VAL A 1 457 ? -17.614 -18.040 21.104 1.00 96.56 457 VAL A O 1
ATOM 3553 N N . GLY A 1 458 ? -18.245 -20.045 21.832 1.00 93.69 458 GLY A N 1
ATOM 3554 C CA . GLY A 1 458 ? -17.391 -19.960 23.023 1.00 93.69 458 GLY A CA 1
ATOM 3555 C C . GLY A 1 458 ? -17.307 -21.245 23.836 1.00 93.69 458 GLY A C 1
ATOM 3556 O O . GLY A 1 458 ? -17.692 -22.319 23.371 1.00 93.69 458 GLY A O 1
ATOM 3557 N N . TYR A 1 459 ? -16.772 -21.146 25.053 1.00 90.44 459 TYR A N 1
ATOM 3558 C CA . TYR A 1 459 ? -16.337 -22.317 25.831 1.00 90.44 459 TYR A CA 1
ATOM 3559 C C . TYR A 1 459 ? -17.284 -22.691 26.978 1.00 90.44 459 TYR A C 1
ATOM 3561 O O . TYR A 1 459 ? -17.700 -23.857 27.053 1.00 90.44 459 TYR A O 1
ATOM 3569 N N . PRO A 1 460 ? -17.656 -21.766 27.890 1.00 89.38 460 PRO A N 1
ATOM 3570 C CA . PRO A 1 460 ? -18.404 -22.134 29.083 1.00 89.38 460 PRO A CA 1
ATOM 3571 C C . PRO A 1 460 ? -19.881 -22.307 28.727 1.00 89.38 460 PRO A C 1
ATOM 3573 O O . PRO A 1 460 ? -20.632 -21.343 28.606 1.00 89.38 460 PRO A O 1
ATOM 3576 N N . ALA A 1 461 ? -20.305 -23.556 28.554 1.00 90.06 461 ALA A N 1
ATOM 3577 C CA . ALA A 1 461 ? -21.684 -23.884 28.215 1.00 90.06 461 ALA A CA 1
ATOM 3578 C C . ALA A 1 461 ? -22.569 -24.012 29.467 1.00 90.06 461 ALA A C 1
ATOM 3580 O O . ALA A 1 461 ? -22.125 -24.505 30.512 1.00 90.06 461 ALA A O 1
ATOM 3581 N N . ARG A 1 462 ? -23.826 -23.576 29.358 1.00 92.94 462 ARG A N 1
ATOM 3582 C CA . ARG A 1 462 ? -24.873 -23.678 30.388 1.00 92.94 462 ARG A CA 1
ATOM 3583 C C . ARG A 1 462 ? -26.189 -24.104 29.753 1.00 92.94 462 ARG A C 1
ATOM 3585 O O . ARG A 1 462 ? -26.357 -24.000 28.539 1.00 92.94 462 ARG A O 1
ATOM 3592 N N . SER A 1 463 ? -27.121 -24.578 30.571 1.00 93.81 463 SER A N 1
ATOM 3593 C CA . SER A 1 463 ? -28.421 -25.030 30.080 1.00 93.81 463 SER A CA 1
ATOM 3594 C C . SER A 1 463 ? -29.564 -24.496 30.930 1.00 93.81 463 SER A C 1
ATOM 3596 O O . SER A 1 463 ? -29.400 -24.238 32.128 1.00 93.81 463 SER A O 1
ATOM 3598 N N . HIS A 1 464 ? -30.717 -24.332 30.290 1.00 94.12 464 HIS A N 1
ATOM 3599 C CA . HIS A 1 464 ? -31.989 -24.107 30.957 1.00 94.12 464 HIS A CA 1
ATOM 3600 C C . HIS A 1 464 ? -32.814 -25.401 30.960 1.00 94.12 464 HIS A C 1
ATOM 3602 O O . HIS A 1 464 ? -32.629 -26.276 30.113 1.00 94.12 464 HIS A O 1
ATOM 3608 N N . TYR A 1 465 ? -33.721 -25.529 31.923 1.00 93.56 465 TYR A N 1
ATOM 3609 C CA . TYR A 1 465 ? -34.679 -26.630 32.009 1.00 93.56 465 TYR A CA 1
ATOM 3610 C C . TYR A 1 465 ? -36.006 -26.130 32.579 1.00 93.56 465 TYR A C 1
ATOM 3612 O O . TYR A 1 465 ? -36.038 -25.120 33.278 1.00 93.56 465 TYR A O 1
ATOM 3620 N N . TRP A 1 466 ? -37.107 -26.822 32.296 1.00 94.38 466 TRP A N 1
ATOM 3621 C CA . TRP A 1 466 ? -38.396 -26.532 32.923 1.00 94.38 466 TRP A CA 1
ATOM 3622 C C . TRP A 1 466 ? -38.533 -27.314 34.232 1.00 94.38 466 TRP A C 1
ATOM 3624 O O . TRP A 1 466 ? -38.431 -28.542 34.234 1.00 94.38 466 TRP A O 1
ATOM 3634 N N . ASP A 1 467 ? -38.763 -26.620 35.347 1.00 92.31 467 ASP A N 1
ATOM 3635 C CA . ASP A 1 467 ? -39.111 -27.252 36.618 1.00 92.31 467 ASP A CA 1
ATOM 3636 C C . ASP A 1 467 ? -40.635 -27.342 36.731 1.00 92.31 467 ASP A C 1
ATOM 3638 O O . ASP A 1 467 ? -41.309 -26.378 37.101 1.00 92.31 467 ASP A O 1
ATOM 3642 N N . SER A 1 468 ? -41.172 -28.525 36.426 1.00 92.81 468 SER A N 1
ATOM 3643 C CA . SER A 1 468 ? -42.618 -28.779 36.466 1.00 92.81 468 SER A CA 1
ATOM 3644 C C . SER A 1 468 ? -43.199 -28.661 37.878 1.00 92.81 468 SER A C 1
ATOM 3646 O O . SER A 1 468 ? -44.358 -28.289 38.025 1.00 92.81 468 SER A O 1
ATOM 3648 N N . SER A 1 469 ? -42.404 -28.925 38.923 1.00 93.50 469 SER A N 1
ATOM 3649 C CA . SER A 1 469 ? -42.876 -28.857 40.314 1.00 93.50 469 SER A CA 1
ATOM 3650 C C . SER A 1 469 ? -43.107 -27.420 40.782 1.00 93.50 469 SER A C 1
ATOM 3652 O O . SER A 1 469 ? -43.989 -27.159 41.595 1.00 93.50 469 SER A O 1
ATOM 3654 N N . ARG A 1 470 ? -42.328 -26.476 40.242 1.00 90.56 470 ARG A N 1
ATOM 3655 C CA . ARG A 1 470 ? -42.378 -25.050 40.597 1.00 90.56 470 ARG A CA 1
ATOM 3656 C C . ARG A 1 470 ? -42.978 -24.173 39.499 1.00 90.56 470 ARG A C 1
ATOM 3658 O O . ARG A 1 470 ? -43.034 -22.962 39.682 1.00 90.56 470 ARG A O 1
ATOM 3665 N N . SER A 1 471 ? -43.381 -24.768 38.372 1.00 92.25 471 SER A N 1
ATOM 3666 C CA . SER A 1 471 ? -43.882 -24.080 37.172 1.00 92.25 471 SER A CA 1
ATOM 3667 C C . SER A 1 471 ? -43.011 -22.887 36.758 1.00 92.25 471 SER A C 1
ATOM 3669 O O . SER A 1 471 ? -43.506 -21.788 36.515 1.00 92.25 471 SER A O 1
ATOM 3671 N N . ARG A 1 472 ? -41.689 -23.091 36.730 1.00 93.12 472 ARG A N 1
ATOM 3672 C CA . ARG A 1 472 ? -40.718 -22.037 36.404 1.00 93.12 472 ARG A CA 1
ATOM 3673 C C . ARG A 1 472 ? -39.510 -22.589 35.662 1.00 93.12 472 ARG A C 1
ATOM 3675 O O . ARG A 1 472 ? -39.141 -23.753 35.819 1.00 93.12 472 ARG A O 1
ATOM 3682 N N . TRP A 1 473 ? -38.825 -21.729 34.920 1.00 93.94 473 TRP A N 1
ATOM 3683 C CA . TRP A 1 473 ? -37.568 -22.089 34.270 1.00 93.94 473 TRP A CA 1
ATOM 3684 C C . TRP A 1 473 ? -36.433 -22.190 35.295 1.00 93.94 473 TRP A C 1
ATOM 3686 O O . TRP A 1 473 ? -36.350 -21.391 36.230 1.00 93.94 473 TRP A O 1
ATOM 3696 N N . GLY A 1 474 ? -35.550 -23.175 35.136 1.00 91.25 474 GLY A N 1
ATOM 3697 C CA . GLY A 1 474 ? -34.359 -23.425 35.946 1.00 91.25 474 GLY A CA 1
ATOM 3698 C C . GLY A 1 474 ? -33.053 -23.312 35.169 1.00 91.25 474 GLY A C 1
ATOM 3699 O O . GLY A 1 474 ? -32.990 -23.623 33.986 1.00 91.25 474 GLY A O 1
ATOM 3700 N N . TYR A 1 475 ? -32.011 -22.834 35.847 1.00 91.62 475 TYR A N 1
ATOM 3701 C CA . TYR A 1 475 ? -30.663 -22.674 35.303 1.00 91.62 475 TYR A CA 1
ATOM 3702 C C . TYR A 1 475 ? -29.756 -23.782 35.846 1.00 91.62 475 TYR A C 1
ATOM 3704 O O . TYR A 1 475 ? -29.805 -24.098 37.037 1.00 91.62 475 TYR A O 1
ATOM 3712 N N . THR A 1 476 ? -28.919 -24.381 34.996 1.00 87.56 476 THR A N 1
ATOM 3713 C CA . THR A 1 476 ? -27.949 -25.394 35.424 1.00 87.56 476 THR A CA 1
ATOM 3714 C C . THR A 1 476 ? -26.568 -25.195 34.805 1.00 87.56 476 THR A C 1
ATOM 3716 O O . THR A 1 476 ? -26.410 -24.855 33.630 1.00 87.56 476 THR A O 1
ATOM 3719 N N . SER A 1 477 ? -25.547 -25.445 35.626 1.00 82.75 477 SER A N 1
ATOM 3720 C CA . SER A 1 477 ? -24.139 -25.527 35.231 1.00 82.75 477 SER A CA 1
ATOM 3721 C C . SER A 1 477 ? -23.644 -26.965 35.078 1.00 82.75 477 SER A C 1
ATOM 3723 O O . SER A 1 477 ? -22.443 -27.173 34.899 1.00 82.75 477 SER A O 1
ATOM 3725 N N . LYS A 1 478 ? -24.538 -27.965 35.161 1.00 78.62 478 LYS A N 1
ATOM 3726 C CA . LYS A 1 478 ? -24.162 -29.369 34.976 1.00 78.62 478 LYS A CA 1
ATOM 3727 C C . LYS A 1 478 ? -23.475 -29.533 33.622 1.00 78.62 478 LYS A C 1
ATOM 3729 O O . LYS A 1 478 ? -24.007 -29.133 32.588 1.00 78.62 478 LYS A O 1
ATOM 3734 N N . TRP A 1 479 ? -22.291 -30.139 33.648 1.00 66.06 479 TRP A N 1
ATOM 3735 C CA . TRP A 1 479 ? -21.487 -30.431 32.466 1.00 66.06 479 TRP A CA 1
ATOM 3736 C C . TRP A 1 479 ? -22.129 -31.559 31.664 1.00 66.06 479 TRP A C 1
ATOM 3738 O O . TRP A 1 479 ? -21.706 -32.709 31.737 1.00 66.06 479 TRP A O 1
ATOM 3748 N N . THR A 1 480 ? -23.175 -31.231 30.917 1.00 74.12 480 THR A N 1
ATOM 3749 C CA . THR A 1 480 ? -23.790 -32.152 29.964 1.00 74.12 480 THR A CA 1
ATOM 3750 C C . THR A 1 480 ? -23.391 -31.771 28.538 1.00 74.12 480 THR A C 1
ATOM 3752 O O . THR A 1 480 ? -22.865 -30.678 28.290 1.00 74.12 480 THR A O 1
ATOM 3755 N N . ASN A 1 481 ? -23.586 -32.695 27.597 1.00 76.44 481 ASN A N 1
ATOM 3756 C CA . ASN A 1 481 ? -23.421 -32.389 26.176 1.00 76.44 481 ASN A CA 1
ATOM 3757 C C . ASN A 1 481 ? -24.571 -31.538 25.634 1.00 76.44 481 ASN A C 1
ATOM 3759 O O . ASN A 1 481 ? -24.427 -30.992 24.549 1.00 76.44 481 ASN A O 1
ATOM 3763 N N . ASP A 1 482 ? -25.661 -31.409 26.387 1.00 87.75 482 ASP A N 1
ATOM 3764 C CA . ASP A 1 482 ? -26.809 -30.593 26.037 1.00 87.75 482 ASP A CA 1
ATOM 3765 C C . ASP A 1 482 ? -26.716 -29.214 26.705 1.00 87.75 482 ASP A C 1
ATOM 3767 O O . ASP A 1 482 ? -26.535 -29.080 27.922 1.00 87.75 482 ASP A O 1
ATOM 3771 N N . TYR A 1 483 ? -26.771 -28.164 25.897 1.00 93.50 483 TYR A N 1
ATOM 3772 C CA . TYR A 1 483 ? -26.606 -26.794 26.356 1.00 93.50 483 TYR A CA 1
ATOM 3773 C C . TYR A 1 483 ? -27.462 -25.845 25.528 1.00 93.50 483 TYR A C 1
ATOM 3775 O O . TYR A 1 483 ? -27.746 -26.089 24.362 1.00 93.50 483 TYR A O 1
ATOM 3783 N N . SER A 1 484 ? -27.846 -24.726 26.127 1.00 94.88 484 SER A N 1
ATOM 3784 C CA . SER A 1 484 ? -28.657 -23.703 25.462 1.00 94.88 484 SER A CA 1
ATOM 3785 C C . SER A 1 484 ? -28.038 -22.312 25.533 1.00 94.88 484 SER A C 1
ATOM 3787 O O . SER A 1 484 ? -28.594 -21.354 25.011 1.00 94.88 484 SER A O 1
ATOM 3789 N N . MET A 1 485 ? -26.920 -22.181 26.245 1.00 96.06 485 MET A N 1
ATOM 3790 C CA . MET A 1 485 ? -26.218 -20.926 26.476 1.00 96.06 485 MET A CA 1
ATOM 3791 C C . MET A 1 485 ? -24.712 -21.152 26.403 1.00 96.06 485 MET A C 1
ATOM 3793 O O . MET A 1 485 ? -24.208 -22.190 26.843 1.00 96.06 485 MET A O 1
ATOM 3797 N N . VAL A 1 486 ? -23.999 -20.144 25.914 1.00 94.19 486 VAL A N 1
ATOM 3798 C CA . VAL A 1 486 ? -22.546 -20.012 26.043 1.00 94.19 486 VAL A CA 1
ATOM 3799 C C . VAL A 1 486 ? -22.270 -18.680 26.724 1.00 94.19 486 VAL A C 1
ATOM 3801 O O . VAL A 1 486 ? -22.721 -17.637 26.253 1.00 94.19 486 VAL A O 1
ATOM 3804 N N . LEU A 1 487 ? -21.571 -18.713 27.857 1.00 92.00 487 LEU A N 1
ATOM 3805 C CA . LEU A 1 487 ? -21.323 -17.507 28.640 1.00 92.00 487 LEU A CA 1
ATOM 3806 C C . LEU A 1 487 ? -20.369 -16.570 27.897 1.00 92.00 487 LEU A C 1
ATOM 3808 O O . LEU A 1 487 ? -19.340 -16.993 27.371 1.00 92.00 487 LEU A O 1
ATOM 3812 N N . THR A 1 488 ? -20.694 -15.280 27.903 1.00 90.81 488 THR A N 1
ATOM 3813 C CA . THR A 1 488 ? -19.928 -14.222 27.229 1.00 90.81 488 THR A CA 1
ATOM 3814 C C . THR A 1 488 ? -18.592 -13.915 27.898 1.00 90.81 488 THR A C 1
ATOM 3816 O O . THR A 1 488 ? -17.832 -13.110 27.371 1.00 90.81 488 THR A O 1
ATOM 3819 N N . GLY A 1 489 ? -18.292 -14.544 29.036 1.00 85.19 489 GLY A N 1
ATOM 3820 C CA . GLY A 1 489 ? -16.990 -14.463 29.695 1.00 85.19 489 GLY A CA 1
ATOM 3821 C C . GLY A 1 489 ? -15.861 -15.161 28.941 1.00 85.19 489 GLY A C 1
ATOM 3822 O O . GLY A 1 489 ? -14.699 -14.939 29.245 1.00 85.19 489 GLY A O 1
ATOM 3823 N N . ALA A 1 490 ? -16.178 -15.983 27.940 1.00 89.50 490 ALA A N 1
ATOM 3824 C CA . ALA A 1 490 ? -15.203 -16.487 26.981 1.00 89.50 490 ALA A CA 1
ATOM 3825 C C . ALA A 1 490 ? -15.917 -16.875 25.681 1.00 89.50 490 ALA A C 1
ATOM 3827 O O . ALA A 1 490 ? -16.199 -18.055 25.437 1.00 89.50 490 ALA A O 1
ATOM 3828 N N . ALA A 1 491 ? -16.269 -15.871 24.873 1.00 93.44 491 ALA A N 1
ATOM 3829 C CA . ALA A 1 491 ? -17.002 -16.085 23.628 1.00 93.44 491 ALA A CA 1
ATOM 3830 C C . ALA A 1 491 ? -16.788 -14.985 22.580 1.00 93.44 491 ALA A C 1
ATOM 3832 O O . ALA A 1 491 ? -16.601 -13.814 22.910 1.00 93.44 491 ALA A O 1
ATOM 3833 N N . PHE A 1 492 ? -16.902 -15.389 21.318 1.00 93.94 492 PHE A N 1
ATOM 3834 C CA . PHE A 1 492 ? -17.086 -14.533 20.157 1.00 93.94 492 PHE A CA 1
ATOM 3835 C C . PHE A 1 492 ? -18.569 -14.346 19.846 1.00 93.94 492 PHE A C 1
ATOM 3837 O O . PHE A 1 492 ? -19.354 -15.295 19.916 1.00 93.94 492 PHE A O 1
ATOM 3844 N N . TYR A 1 493 ? -18.944 -13.132 19.460 1.00 95.50 493 TYR A N 1
ATOM 3845 C CA . TYR A 1 493 ? -20.267 -12.815 18.931 1.00 95.50 493 TYR A CA 1
ATOM 3846 C C . TYR A 1 493 ? -20.220 -11.528 18.095 1.00 95.50 493 TYR A C 1
ATOM 3848 O O . TYR A 1 493 ? -19.236 -10.787 18.118 1.00 95.50 493 TYR A O 1
ATOM 3856 N N . HIS A 1 494 ? -21.282 -11.262 17.334 1.00 94.12 494 HIS A N 1
ATOM 3857 C CA . HIS A 1 494 ? -21.346 -10.100 16.450 1.00 94.12 494 HIS A CA 1
ATOM 3858 C C . HIS A 1 494 ? -21.550 -8.788 17.228 1.00 94.12 494 HIS A C 1
ATOM 3860 O O . HIS A 1 494 ? -22.425 -8.709 18.092 1.00 94.12 494 HIS A O 1
ATOM 3866 N N . ARG A 1 495 ? -20.833 -7.713 16.868 1.00 91.75 495 ARG A N 1
ATOM 3867 C CA . ARG A 1 495 ? -20.961 -6.375 17.490 1.00 91.75 495 ARG A CA 1
ATOM 3868 C C . ARG A 1 495 ? -22.375 -5.803 17.434 1.00 91.75 495 ARG A C 1
ATOM 3870 O O . ARG A 1 495 ? -22.754 -4.986 18.260 1.00 91.75 495 ARG A O 1
ATOM 3877 N N . TYR A 1 496 ? -23.172 -6.229 16.456 1.00 93.44 496 TYR A N 1
ATOM 3878 C CA . TYR A 1 496 ? -24.579 -5.826 16.328 1.00 93.44 496 TYR A CA 1
ATOM 3879 C C . TYR A 1 496 ? -25.375 -6.138 17.601 1.00 93.44 496 TYR A C 1
ATOM 3881 O O . TYR A 1 496 ? -26.286 -5.398 17.966 1.00 93.44 496 TYR A O 1
ATOM 3889 N N . TYR A 1 497 ? -24.979 -7.179 18.335 1.00 94.56 497 TYR A N 1
ATOM 3890 C CA . TYR A 1 497 ? -25.604 -7.509 19.602 1.00 94.56 497 TYR A CA 1
ATOM 3891 C C . TYR A 1 497 ? -25.274 -6.517 20.716 1.00 94.56 497 TYR A C 1
ATOM 3893 O O . TYR A 1 497 ? -26.112 -6.348 21.584 1.00 94.56 497 TYR A O 1
ATOM 3901 N N . HIS A 1 498 ? -24.160 -5.774 20.669 1.00 91.94 498 HIS A N 1
ATOM 3902 C CA . HIS A 1 498 ? -23.937 -4.626 21.569 1.00 91.94 498 HIS A CA 1
ATOM 3903 C C . HIS A 1 498 ? -24.947 -3.506 21.313 1.00 91.94 498 HIS A C 1
ATOM 3905 O O . HIS A 1 498 ? -25.549 -2.980 22.250 1.00 91.94 498 HIS A O 1
ATOM 3911 N N . TYR A 1 499 ? -25.188 -3.187 20.036 1.00 92.25 499 TYR A N 1
ATOM 3912 C CA . TYR A 1 499 ? -26.181 -2.183 19.645 1.00 92.25 499 TYR A CA 1
ATOM 3913 C C . TYR A 1 499 ? -27.577 -2.578 20.139 1.00 92.25 499 TYR A C 1
ATOM 3915 O O . TYR A 1 499 ? -28.258 -1.792 20.791 1.00 92.25 499 TYR A O 1
ATOM 3923 N N . LEU A 1 500 ? -27.986 -3.822 19.893 1.00 93.62 500 LEU A N 1
ATOM 3924 C CA . LEU A 1 500 ? -29.281 -4.324 20.342 1.00 93.62 500 LEU A CA 1
ATOM 3925 C C . LEU A 1 500 ? -29.376 -4.432 21.865 1.00 93.62 500 LEU A C 1
ATOM 3927 O O . LEU A 1 500 ? -30.389 -4.043 22.436 1.00 93.62 500 LEU A O 1
ATOM 3931 N N . PHE A 1 501 ? -28.328 -4.908 22.536 1.00 93.50 501 PHE A N 1
ATOM 3932 C CA . PHE A 1 501 ? -28.301 -4.987 23.994 1.00 93.50 501 PHE A CA 1
ATOM 3933 C C . PHE A 1 501 ? -28.509 -3.605 24.622 1.00 93.50 501 PHE A C 1
ATOM 3935 O O . PHE A 1 501 ? -29.249 -3.469 25.589 1.00 93.50 501 PHE A O 1
ATOM 3942 N N . THR A 1 502 ? -27.923 -2.573 24.016 1.00 90.25 502 THR A N 1
ATOM 3943 C CA . THR A 1 502 ? -28.005 -1.193 24.507 1.00 90.25 502 THR A CA 1
ATOM 3944 C C . THR A 1 502 ? -29.316 -0.497 24.146 1.00 90.25 502 THR A C 1
ATOM 3946 O O . THR A 1 502 ? -29.867 0.229 24.967 1.00 90.25 502 THR A O 1
ATOM 3949 N N . HIS A 1 503 ? -29.823 -0.686 22.924 1.00 90.81 503 HIS A N 1
ATOM 3950 C CA . HIS A 1 503 ? -30.941 0.111 22.401 1.00 90.81 503 HIS A CA 1
ATOM 3951 C C . HIS A 1 503 ? -32.281 -0.628 22.337 1.00 90.81 503 HIS A C 1
ATOM 3953 O O . HIS A 1 503 ? -33.320 0.019 22.233 1.00 90.81 503 HIS A O 1
ATOM 3959 N N . HIS A 1 504 ? -32.281 -1.961 22.364 1.00 92.81 504 HIS A N 1
ATOM 3960 C CA . HIS A 1 504 ? -33.492 -2.773 22.220 1.00 92.81 504 HIS A CA 1
ATOM 3961 C C . HIS A 1 504 ? -33.980 -3.363 23.549 1.00 92.81 504 HIS A C 1
ATOM 3963 O O . HIS A 1 504 ? -35.177 -3.596 23.717 1.00 92.81 504 HIS A O 1
ATOM 3969 N N . ILE A 1 505 ? -33.078 -3.604 24.505 1.00 93.06 505 ILE A N 1
ATOM 3970 C CA . ILE A 1 505 ? -33.455 -4.134 25.817 1.00 93.06 505 ILE A CA 1
ATOM 3971 C C . ILE A 1 505 ? -34.077 -3.018 26.674 1.00 93.06 505 ILE A C 1
ATOM 3973 O O . ILE A 1 505 ? -33.498 -1.935 26.780 1.00 93.06 505 ILE A O 1
ATOM 3977 N N . PRO A 1 506 ? -35.220 -3.265 27.344 1.00 92.69 506 PRO A N 1
ATOM 3978 C CA . PRO A 1 506 ? -35.817 -2.296 28.253 1.00 92.69 506 PRO A CA 1
ATOM 3979 C C . PRO A 1 506 ? -34.870 -1.889 29.382 1.00 92.69 506 PRO A C 1
ATOM 3981 O O . PRO A 1 506 ? -34.263 -2.734 30.046 1.00 92.69 506 PRO A O 1
ATOM 3984 N N . THR A 1 507 ? -34.845 -0.593 29.691 1.00 89.62 507 THR A N 1
ATOM 3985 C CA . THR A 1 507 ? -34.032 -0.026 30.778 1.00 89.62 507 THR A CA 1
ATOM 3986 C C . THR A 1 507 ? -34.298 -0.694 32.130 1.00 89.62 507 THR A C 1
ATOM 3988 O O . THR A 1 507 ? -33.384 -0.815 32.942 1.00 89.62 507 THR A O 1
ATOM 3991 N N . SER A 1 508 ? -35.520 -1.180 32.379 1.00 91.88 508 SER A N 1
ATOM 3992 C CA . SER A 1 508 ? -35.871 -1.916 33.601 1.00 91.88 508 SER A CA 1
ATOM 3993 C C . SER A 1 508 ? -35.089 -3.225 33.761 1.00 91.88 508 SER A C 1
ATOM 3995 O O . SER A 1 508 ? -34.635 -3.523 34.865 1.00 91.88 508 SER A O 1
ATOM 3997 N N . LEU A 1 509 ? -34.878 -3.979 32.675 1.00 90.88 509 LEU A N 1
ATOM 3998 C CA . LEU A 1 509 ? -34.095 -5.218 32.700 1.00 90.88 509 LEU A CA 1
ATOM 3999 C C . LEU A 1 509 ? -32.599 -4.941 32.825 1.00 90.88 509 LEU A C 1
ATOM 4001 O O . LEU A 1 509 ? -31.928 -5.614 33.603 1.00 90.88 509 LEU A O 1
ATOM 4005 N N . LEU A 1 510 ? -32.091 -3.924 32.123 1.00 89.56 510 LEU A N 1
ATOM 4006 C CA . LEU A 1 510 ? -30.696 -3.491 32.259 1.00 89.56 510 LEU A CA 1
ATOM 4007 C C . LEU A 1 510 ? -30.399 -3.049 33.699 1.00 89.56 510 LEU A C 1
ATOM 4009 O O . LEU A 1 510 ? -29.434 -3.505 34.304 1.00 89.56 510 LEU A O 1
ATOM 4013 N N . THR A 1 511 ? -31.301 -2.266 34.298 1.00 89.38 511 THR A N 1
ATOM 4014 C CA . THR A 1 511 ? -31.193 -1.832 35.700 1.00 89.38 511 THR A CA 1
ATOM 4015 C C . THR A 1 511 ? -31.246 -3.016 36.667 1.00 89.38 511 THR A C 1
ATOM 4017 O O . THR A 1 511 ? -30.549 -3.013 37.679 1.00 89.38 511 THR A O 1
ATOM 4020 N N . MET A 1 512 ? -32.065 -4.034 36.383 1.00 90.00 512 MET A N 1
ATOM 4021 C CA . MET A 1 512 ? -32.127 -5.258 37.187 1.00 90.00 512 MET A CA 1
ATOM 4022 C C . MET A 1 512 ? -30.795 -6.017 37.143 1.00 90.00 512 MET A C 1
ATOM 4024 O O . MET A 1 512 ? -30.254 -6.334 38.199 1.00 90.00 512 MET A O 1
ATOM 4028 N N . VAL A 1 513 ? -30.252 -6.257 35.946 1.00 89.69 513 VAL A N 1
ATOM 4029 C CA . VAL A 1 513 ? -28.950 -6.917 35.743 1.00 89.69 513 VAL A CA 1
ATOM 4030 C C . VAL A 1 513 ? -27.828 -6.156 36.447 1.00 89.69 513 VAL A C 1
ATOM 4032 O O . VAL A 1 513 ? -27.041 -6.754 37.178 1.00 89.69 513 VAL A O 1
ATOM 4035 N N . ASP A 1 514 ? -27.800 -4.831 36.305 1.00 87.38 514 ASP A N 1
ATOM 4036 C CA . ASP A 1 514 ? -26.774 -3.989 36.917 1.00 87.38 514 ASP A CA 1
ATOM 4037 C C . ASP A 1 514 ? -26.859 -3.967 38.445 1.00 87.38 514 ASP A C 1
ATOM 4039 O O . ASP A 1 514 ? -25.833 -4.070 39.114 1.00 87.38 514 ASP A O 1
ATOM 4043 N N . ARG A 1 515 ? -28.069 -3.896 39.019 1.00 86.56 515 ARG A N 1
ATOM 4044 C CA . ARG A 1 515 ? -28.268 -3.971 40.479 1.00 86.56 515 ARG A CA 1
ATOM 4045 C C . ARG A 1 515 ? -27.883 -5.328 41.053 1.00 86.56 515 ARG A C 1
ATOM 4047 O O . ARG A 1 515 ? -27.410 -5.396 42.182 1.00 86.56 515 ARG A O 1
ATOM 4054 N N . MET A 1 516 ? -28.123 -6.396 40.298 1.00 85.06 516 MET A N 1
ATOM 4055 C CA . MET A 1 516 ? -27.770 -7.756 40.702 1.00 85.06 516 MET A CA 1
ATOM 4056 C C . MET A 1 516 ? -26.292 -8.076 40.450 1.00 85.06 516 MET A C 1
ATOM 4058 O O . MET A 1 516 ? -25.803 -9.061 40.996 1.00 85.06 516 MET A O 1
ATOM 4062 N N . ALA A 1 517 ? -25.598 -7.267 39.638 1.00 83.69 517 ALA A N 1
ATOM 4063 C CA . ALA A 1 517 ? -24.243 -7.521 39.149 1.00 83.69 517 ALA A CA 1
ATOM 4064 C C . ALA A 1 517 ? -24.077 -8.953 38.598 1.00 83.69 517 ALA A C 1
ATOM 4066 O O . ALA A 1 517 ? -23.083 -9.629 38.862 1.00 83.69 517 ALA A O 1
ATOM 4067 N N . ASN A 1 518 ? -25.105 -9.440 37.895 1.00 84.69 518 ASN A N 1
ATOM 4068 C CA . ASN A 1 518 ? -25.227 -10.823 37.441 1.00 84.69 518 ASN A CA 1
ATOM 4069 C C . ASN A 1 518 ? -26.229 -10.906 36.278 1.00 84.69 518 ASN A C 1
ATOM 4071 O O . ASN A 1 518 ? -27.098 -10.044 36.139 1.00 84.69 518 ASN A O 1
ATOM 4075 N N . CYS A 1 519 ? -26.192 -12.009 35.529 1.00 90.69 519 CYS A N 1
ATOM 4076 C CA . CYS A 1 519 ? -27.140 -12.374 34.469 1.00 90.69 519 CYS A CA 1
ATOM 4077 C C . CYS A 1 519 ? -27.016 -11.613 33.137 1.00 90.69 519 CYS A C 1
ATOM 4079 O O . CYS A 1 519 ? -27.848 -11.824 32.251 1.00 90.69 519 CYS A O 1
ATOM 4081 N N . GLU A 1 520 ? -26.010 -10.762 32.956 1.00 91.81 520 GLU A N 1
ATOM 4082 C CA . GLU A 1 520 ? -25.765 -10.030 31.711 1.00 91.81 520 GLU A CA 1
ATOM 4083 C C . GLU A 1 520 ? -25.434 -10.976 30.541 1.00 91.81 520 GLU A C 1
ATOM 4085 O O . GLU A 1 520 ? -25.901 -10.793 29.416 1.00 91.81 520 GLU A O 1
ATOM 4090 N N . ASP A 1 521 ? -24.704 -12.052 30.835 1.00 92.00 521 ASP A N 1
ATOM 4091 C CA . ASP A 1 521 ? -24.376 -13.149 29.926 1.00 92.00 521 ASP A CA 1
ATOM 4092 C C . ASP A 1 521 ? -25.623 -13.937 29.486 1.00 92.00 521 ASP A C 1
ATOM 4094 O O . ASP A 1 521 ? -25.790 -14.260 28.305 1.00 92.00 521 ASP A O 1
ATOM 4098 N N . ILE A 1 522 ? -26.526 -14.224 30.428 1.00 94.19 522 ILE A N 1
ATOM 4099 C CA . ILE A 1 522 ? -27.813 -14.884 30.172 1.00 94.19 522 ILE A CA 1
ATOM 4100 C C . ILE A 1 522 ? -28.680 -13.982 29.297 1.00 94.19 522 ILE A C 1
ATOM 4102 O O . ILE A 1 522 ? -29.225 -14.447 28.297 1.00 94.19 522 ILE A O 1
ATOM 4106 N N . LEU A 1 523 ? -28.776 -12.695 29.634 1.00 95.25 523 LEU A N 1
ATOM 4107 C CA . LEU A 1 523 ? -29.567 -11.731 28.880 1.00 95.25 523 LEU A CA 1
ATOM 4108 C C . LEU A 1 523 ? -29.067 -11.594 27.433 1.00 95.25 523 LEU A C 1
ATOM 4110 O O . LEU A 1 523 ? -29.878 -11.580 26.508 1.00 95.25 523 LEU A O 1
ATOM 4114 N N . MET A 1 524 ? -27.746 -11.596 27.219 1.00 95.69 524 MET A N 1
ATOM 4115 C CA . MET A 1 524 ? -27.163 -11.616 25.874 1.00 95.69 524 MET A CA 1
ATOM 4116 C C . MET A 1 524 ? -27.557 -12.886 25.102 1.00 95.69 524 MET A C 1
ATOM 4118 O O . MET A 1 524 ? -27.964 -12.805 23.945 1.00 95.69 524 MET A O 1
ATOM 4122 N N . ASN A 1 525 ? -27.508 -14.066 25.732 1.00 96.88 525 ASN A N 1
ATOM 4123 C CA . ASN A 1 525 ? -27.947 -15.311 25.087 1.00 96.88 525 ASN A CA 1
ATOM 4124 C C . ASN A 1 525 ? -29.449 -15.293 24.752 1.00 96.88 525 ASN A C 1
ATOM 4126 O O . ASN A 1 525 ? -29.837 -15.779 23.688 1.00 96.88 525 ASN A O 1
ATOM 4130 N N . PHE A 1 526 ? -30.285 -14.717 25.622 1.00 96.62 526 PHE A N 1
ATOM 4131 C CA . PHE A 1 526 ? -31.714 -14.511 25.366 1.00 96.62 526 PHE A CA 1
ATOM 4132 C C . PHE A 1 526 ? -31.936 -13.617 24.147 1.00 96.62 526 PHE A C 1
ATOM 4134 O O . PHE A 1 526 ? -32.684 -13.998 23.250 1.00 96.62 526 PHE A O 1
ATOM 4141 N N . LEU A 1 527 ? -31.252 -12.471 24.093 1.00 95.94 527 LEU A N 1
ATOM 4142 C CA . LEU A 1 527 ? -31.326 -11.523 22.985 1.00 95.94 527 LEU A CA 1
ATOM 4143 C C . LEU A 1 527 ? -30.921 -12.181 21.658 1.00 95.94 527 LEU A C 1
ATOM 4145 O O . LEU A 1 527 ? -31.686 -12.153 20.695 1.00 95.94 527 LEU A O 1
ATOM 4149 N N . VAL A 1 528 ? -29.748 -12.822 21.614 1.00 96.38 528 VAL A N 1
ATOM 4150 C CA . VAL A 1 528 ? -29.239 -13.459 20.390 1.00 96.38 528 VAL A CA 1
ATOM 4151 C C . VAL A 1 528 ? -30.145 -14.603 19.937 1.00 96.38 528 VAL A C 1
ATOM 4153 O O . VAL A 1 528 ? -30.467 -14.695 18.751 1.00 96.38 528 VAL A O 1
ATOM 4156 N N . SER A 1 529 ? -30.604 -15.455 20.858 1.00 96.25 529 SER A N 1
ATOM 4157 C CA . SER A 1 529 ? -31.477 -16.587 20.512 1.00 96.25 529 SER A CA 1
ATOM 4158 C C . SER A 1 529 ? -32.867 -16.120 20.072 1.00 96.25 529 SER A C 1
ATOM 4160 O O . SER A 1 529 ? -33.449 -16.688 19.149 1.00 96.25 529 SER A O 1
ATOM 4162 N N . ALA A 1 530 ? -33.397 -15.047 20.670 1.00 95.56 530 ALA A N 1
ATOM 4163 C CA . ALA A 1 530 ? -34.690 -14.485 20.289 1.00 95.56 530 ALA A CA 1
ATOM 4164 C C . ALA A 1 530 ? -34.691 -13.965 18.845 1.00 95.56 530 ALA A C 1
ATOM 4166 O O . ALA A 1 530 ? -35.715 -14.087 18.168 1.00 95.56 530 ALA A O 1
ATOM 4167 N N . ILE A 1 531 ? -33.554 -13.436 18.383 1.00 94.56 531 ILE A N 1
ATOM 4168 C CA . ILE A 1 531 ? -33.373 -12.858 17.046 1.00 94.56 531 ILE A CA 1
ATOM 4169 C C . ILE A 1 531 ? -33.044 -13.935 16.018 1.00 94.56 531 ILE A C 1
ATOM 4171 O O . ILE A 1 531 ? -33.698 -14.024 14.984 1.00 94.56 531 ILE A O 1
ATOM 4175 N N . THR A 1 532 ? -32.042 -14.766 16.300 1.00 95.38 532 THR A N 1
ATOM 4176 C CA . THR A 1 532 ? -31.539 -15.748 15.328 1.00 95.38 532 THR A CA 1
ATOM 4177 C C . THR A 1 532 ? -32.388 -17.009 15.263 1.00 95.38 532 THR A C 1
ATOM 4179 O O . THR A 1 532 ? -32.344 -17.718 14.263 1.00 95.38 532 THR A O 1
ATOM 4182 N N . LYS A 1 533 ? -33.142 -17.311 16.331 1.00 95.94 533 LYS A N 1
ATOM 4183 C CA . LYS A 1 533 ? -33.815 -18.603 16.546 1.00 95.94 533 LYS A CA 1
ATOM 4184 C C . LYS A 1 533 ? -32.851 -19.794 16.499 1.00 95.94 533 LYS A C 1
ATOM 4186 O O . LYS A 1 533 ? -33.263 -20.917 16.218 1.00 95.94 533 LYS A O 1
ATOM 4191 N N . GLN A 1 534 ? -31.569 -19.558 16.774 1.00 95.38 534 GLN A N 1
ATOM 4192 C CA . GLN A 1 534 ? -30.520 -20.567 16.734 1.00 95.38 534 GLN A CA 1
ATOM 4193 C C . GLN A 1 534 ? -29.815 -20.684 18.093 1.00 95.38 534 GLN A C 1
ATOM 4195 O O . GLN A 1 534 ? -29.658 -19.686 18.797 1.00 95.38 534 GLN A O 1
ATOM 4200 N N . PRO A 1 535 ? -29.357 -21.891 18.472 1.00 95.69 535 PRO A N 1
ATOM 4201 C CA . PRO A 1 535 ? -28.605 -22.085 19.706 1.00 95.69 535 PRO A CA 1
ATOM 4202 C C . PRO A 1 535 ? -27.174 -21.536 19.576 1.00 95.69 535 PRO A C 1
ATOM 4204 O O . PRO A 1 535 ? -26.678 -21.392 18.463 1.00 95.69 535 PRO A O 1
ATOM 4207 N N . PRO A 1 536 ? -26.420 -21.309 20.658 1.00 96.25 536 PRO A N 1
ATOM 4208 C CA . PRO A 1 536 ? -24.995 -20.982 20.558 1.00 96.25 536 PRO A CA 1
ATOM 4209 C C . PRO A 1 536 ? -24.137 -22.194 20.135 1.00 96.25 536 PRO A C 1
ATOM 4211 O O . PRO A 1 536 ? -24.604 -23.338 20.111 1.00 96.25 536 PRO A O 1
ATOM 4214 N N . ILE A 1 537 ? -22.864 -21.969 19.801 1.00 95.38 537 ILE A N 1
ATOM 4215 C CA . ILE A 1 537 ? -21.895 -23.018 19.441 1.00 95.38 537 ILE A CA 1
ATOM 4216 C C . ILE A 1 537 ? -20.848 -23.158 20.538 1.00 95.38 537 ILE A C 1
ATOM 4218 O O . ILE A 1 537 ? -20.171 -22.198 20.908 1.00 95.38 537 ILE A O 1
ATOM 4222 N N . LYS A 1 538 ? -20.672 -24.389 21.015 1.00 93.44 538 LYS A N 1
ATOM 4223 C CA . LYS A 1 538 ? -19.622 -24.730 21.968 1.00 93.44 538 LYS A CA 1
ATOM 4224 C C . LYS A 1 538 ? -18.351 -25.160 21.235 1.00 93.44 538 LYS A C 1
ATOM 4226 O O . LYS A 1 538 ? -18.387 -26.088 20.425 1.00 93.44 538 LYS A O 1
ATOM 4231 N N . VAL A 1 539 ? -17.221 -24.551 21.572 1.00 91.38 539 VAL A N 1
ATOM 4232 C CA . VAL A 1 539 ? -15.885 -24.983 21.127 1.00 91.38 539 VAL A CA 1
ATOM 4233 C C . VAL A 1 539 ? -15.131 -25.705 22.242 1.00 91.38 539 VAL A C 1
ATOM 4235 O O . VAL A 1 539 ? -15.472 -25.607 23.425 1.00 91.38 539 VAL A O 1
ATOM 4238 N N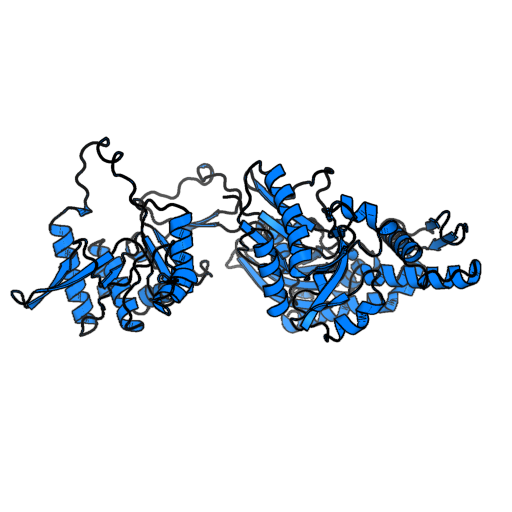 . THR A 1 540 ? -14.142 -26.517 21.873 1.00 83.81 540 THR A N 1
ATOM 4239 C CA . THR A 1 540 ? -13.358 -27.297 22.832 1.00 83.81 540 THR A CA 1
ATOM 4240 C C . THR A 1 540 ? -12.249 -26.461 23.462 1.00 83.81 540 THR A C 1
ATOM 4242 O O . THR A 1 540 ? -11.438 -25.849 22.779 1.00 83.81 540 THR A O 1
ATOM 4245 N N . GLN A 1 541 ? -12.205 -26.466 24.795 1.00 76.00 541 GLN A N 1
ATOM 4246 C CA . GLN A 1 541 ? -11.037 -26.024 25.553 1.00 76.00 541 GLN A CA 1
ATOM 4247 C C . GLN A 1 541 ? -10.132 -27.240 25.779 1.00 76.00 541 GLN A C 1
ATOM 4249 O O . GLN A 1 541 ? -10.626 -28.325 26.123 1.00 76.00 541 GLN A O 1
ATOM 4254 N N . LYS A 1 542 ? -8.817 -27.091 25.605 1.00 64.12 542 LYS A N 1
ATOM 4255 C CA . LYS A 1 542 ? -7.860 -28.113 26.032 1.00 64.12 542 LYS A CA 1
ATOM 4256 C C . LYS A 1 542 ? -7.969 -28.239 27.550 1.00 64.12 542 LYS A C 1
ATOM 4258 O O . LYS A 1 542 ? -7.922 -27.245 28.269 1.00 64.12 542 LYS A O 1
ATOM 4263 N N . LYS A 1 543 ? -8.120 -29.467 28.059 1.00 52.69 543 LYS A N 1
ATOM 4264 C CA . LYS A 1 543 ? -8.050 -29.721 29.504 1.00 52.69 543 LYS A CA 1
ATOM 4265 C C . LYS A 1 543 ? -6.660 -29.308 29.994 1.00 52.69 543 LYS A C 1
ATOM 4267 O O . LYS A 1 543 ? -5.718 -30.082 29.866 1.00 52.69 543 LYS A O 1
ATOM 4272 N N . GLN A 1 544 ? -6.527 -28.118 30.572 1.00 45.97 544 GLN A N 1
ATOM 4273 C CA . GLN A 1 544 ? -5.435 -27.865 31.500 1.00 45.97 544 GLN A CA 1
ATOM 4274 C C . GLN A 1 544 ? -5.706 -28.741 32.721 1.00 45.97 544 GLN A C 1
ATOM 4276 O O . GLN A 1 544 ? -6.747 -28.622 33.371 1.00 45.97 544 GLN A O 1
ATOM 4281 N N . TYR A 1 545 ? -4.813 -29.696 32.971 1.00 37.03 545 TYR A N 1
ATOM 4282 C CA . TYR A 1 545 ? -4.837 -30.489 34.190 1.00 37.03 545 TYR A CA 1
ATOM 4283 C C . TYR A 1 545 ? -4.748 -29.497 35.359 1.00 37.03 545 TYR A C 1
ATOM 4285 O O . TYR A 1 545 ? -3.763 -28.771 35.489 1.00 37.03 545 TYR A O 1
ATOM 4293 N N . LYS A 1 546 ? -5.832 -29.375 36.135 1.00 35.47 546 LYS A N 1
ATOM 4294 C CA . LYS A 1 546 ? -5.930 -28.497 37.308 1.00 35.47 546 LYS A CA 1
ATOM 4295 C C . LYS A 1 546 ? -4.992 -29.013 38.403 1.00 35.47 546 LYS A C 1
ATOM 4297 O O . LYS A 1 546 ? -5.448 -29.630 39.355 1.00 35.47 546 LYS A O 1
ATOM 4302 N N . GLU A 1 547 ? -3.699 -28.760 38.279 1.00 32.50 547 GLU A N 1
ATOM 4303 C CA . GLU A 1 547 ? -2.745 -28.984 39.373 1.00 32.50 547 GLU A CA 1
ATOM 4304 C C . GLU A 1 547 ? -2.307 -27.663 40.022 1.00 32.50 547 GLU A C 1
ATOM 4306 O O . GLU A 1 547 ? -1.868 -27.636 41.163 1.00 32.50 547 GLU A O 1
ATOM 4311 N N . THR A 1 548 ? -2.540 -26.522 39.366 1.00 34.19 548 THR A N 1
ATOM 4312 C CA . THR A 1 548 ? -2.061 -25.212 39.846 1.00 34.19 548 THR A CA 1
ATOM 4313 C C . THR A 1 548 ? -3.086 -24.408 40.658 1.00 34.19 548 THR A C 1
ATOM 4315 O O . THR A 1 548 ? -2.777 -23.313 41.112 1.00 34.19 548 THR A O 1
ATOM 4318 N N . MET A 1 549 ? -4.303 -24.925 40.873 1.00 34.16 549 MET A N 1
ATOM 4319 C CA . MET A 1 549 ? -5.349 -24.232 41.654 1.00 34.16 549 MET A CA 1
ATOM 4320 C C . MET A 1 549 ? -5.478 -24.700 43.113 1.00 34.16 549 MET A C 1
ATOM 4322 O O . MET A 1 549 ? -6.317 -24.171 43.834 1.00 34.16 549 MET A O 1
ATOM 4326 N N . MET A 1 550 ? -4.663 -25.657 43.573 1.00 31.16 550 MET A N 1
ATOM 4327 C CA . MET A 1 550 ? -4.696 -26.126 44.971 1.00 31.16 550 MET A CA 1
ATOM 4328 C C . MET A 1 550 ? -3.670 -25.439 45.890 1.00 31.16 550 MET A C 1
ATOM 4330 O O . MET A 1 550 ? -3.659 -25.712 47.085 1.00 31.16 550 MET A O 1
ATOM 4334 N N . THR A 1 551 ? -2.844 -24.519 45.382 1.00 33.53 551 THR A N 1
ATOM 4335 C CA . THR A 1 551 ? -1.801 -23.825 46.168 1.00 33.53 551 THR A CA 1
ATOM 4336 C C . THR A 1 551 ? -2.076 -22.347 46.455 1.00 33.53 551 THR A C 1
ATOM 4338 O O . THR A 1 551 ? -1.225 -21.678 47.037 1.00 33.53 551 THR A O 1
ATOM 4341 N N . GLN A 1 552 ? -3.263 -21.821 46.135 1.00 32.69 552 GLN A N 1
ATOM 4342 C CA . GLN A 1 552 ? -3.672 -20.489 46.595 1.00 32.69 552 GLN A CA 1
ATOM 4343 C C . GLN A 1 552 ? -4.765 -20.597 47.656 1.00 32.69 552 GLN A C 1
ATOM 4345 O O . GLN A 1 552 ? -5.797 -21.230 47.452 1.00 32.69 552 GLN A O 1
ATOM 4350 N N . GLY A 1 553 ? -4.480 -19.999 48.815 1.00 32.31 553 GLY A N 1
ATOM 4351 C CA . GLY A 1 553 ? -5.288 -20.068 50.023 1.00 32.31 553 GLY A CA 1
ATOM 4352 C C . GLY A 1 553 ? -6.767 -19.753 49.804 1.00 32.31 553 GLY A C 1
ATOM 4353 O O . GLY A 1 553 ? -7.153 -18.902 49.004 1.00 32.31 553 GLY A O 1
ATOM 4354 N N . SER A 1 554 ? -7.583 -20.463 50.574 1.00 36.44 554 SER A N 1
ATOM 4355 C CA . SER A 1 554 ? -9.036 -20.398 50.661 1.00 36.44 554 SER A CA 1
ATOM 4356 C C . SER A 1 554 ? -9.616 -18.975 50.628 1.00 36.44 554 SER A C 1
ATOM 4358 O O . SER A 1 554 ? -9.749 -18.310 51.657 1.00 36.44 554 SER A O 1
ATOM 4360 N N . LYS A 1 555 ? -10.087 -18.544 49.458 1.00 37.78 555 LYS A N 1
ATOM 4361 C CA . LYS A 1 555 ? -11.302 -17.730 49.355 1.00 37.78 555 LYS A CA 1
ATOM 4362 C C . LYS A 1 555 ? -12.291 -18.519 48.514 1.00 37.78 555 LYS A C 1
ATOM 4364 O O . LYS A 1 555 ? -12.006 -18.835 47.362 1.00 37.78 555 LYS A O 1
ATOM 4369 N N . ALA A 1 556 ? -13.424 -18.888 49.111 1.00 37.88 556 ALA A N 1
ATOM 4370 C CA . ALA A 1 556 ? -14.520 -19.511 48.385 1.00 37.88 556 ALA A CA 1
ATOM 4371 C C . ALA A 1 556 ? -14.864 -18.636 47.170 1.00 37.88 556 ALA A C 1
ATOM 4373 O O . ALA A 1 556 ? -15.054 -17.425 47.295 1.00 37.88 556 ALA A O 1
ATOM 4374 N N . SER A 1 557 ? -14.874 -19.241 45.986 1.00 42.91 557 SER A N 1
ATOM 4375 C CA . SER A 1 557 ? -15.278 -18.571 44.755 1.00 42.91 557 SER A CA 1
ATOM 4376 C C . SER A 1 557 ? -16.691 -18.001 44.929 1.00 42.91 557 SER A C 1
ATOM 4378 O O . SER A 1 557 ? -17.604 -18.758 45.256 1.00 42.91 557 SER A O 1
ATOM 4380 N N . ARG A 1 558 ? -16.892 -16.697 44.669 1.00 45.91 558 ARG A N 1
ATOM 4381 C CA . ARG A 1 558 ? -18.233 -16.064 44.625 1.00 45.91 558 ARG A CA 1
ATOM 4382 C C . ARG A 1 558 ? -19.207 -16.821 43.707 1.00 45.91 558 ARG A C 1
ATOM 4384 O O . ARG A 1 558 ? -20.413 -16.758 43.894 1.00 45.91 558 ARG A O 1
ATOM 4391 N N . TRP A 1 559 ? -18.681 -17.574 42.743 1.00 47.03 559 TRP A N 1
ATOM 4392 C CA . TRP A 1 559 ? -19.436 -18.352 41.763 1.00 47.03 559 TRP A CA 1
ATOM 4393 C C . TRP A 1 559 ? -19.981 -19.690 42.292 1.00 47.03 559 TRP A C 1
ATOM 4395 O O . TRP A 1 559 ? -20.743 -20.354 41.587 1.00 47.03 559 TRP A O 1
ATOM 4405 N N . ALA A 1 560 ? -19.579 -20.109 43.497 1.00 47.50 560 ALA A N 1
ATOM 4406 C CA . ALA A 1 560 ? -20.055 -21.323 44.169 1.00 47.50 560 ALA A CA 1
ATOM 4407 C C . ALA A 1 560 ? -21.165 -21.050 45.206 1.00 47.50 560 ALA A C 1
ATOM 4409 O O . ALA A 1 560 ? -21.600 -21.975 45.889 1.00 47.50 560 ALA A O 1
ATOM 4410 N N . ASP A 1 561 ? -21.618 -19.799 45.317 1.00 59.72 561 ASP A N 1
ATOM 4411 C CA . ASP A 1 561 ? -22.678 -19.378 46.231 1.00 59.72 561 ASP A CA 1
ATOM 4412 C C . ASP A 1 561 ? -24.057 -19.912 45.768 1.00 59.72 561 ASP A C 1
ATOM 4414 O O . ASP A 1 561 ? -24.452 -19.675 44.618 1.00 59.72 561 ASP A O 1
ATOM 4418 N N . PRO A 1 562 ? -24.815 -20.641 46.611 1.00 64.00 562 PRO A N 1
ATOM 4419 C CA . PRO A 1 562 ? -26.193 -21.039 46.315 1.00 64.00 562 PRO A CA 1
ATOM 4420 C C . PRO A 1 562 ? -27.100 -19.868 45.903 1.00 64.00 562 PRO A C 1
ATOM 4422 O O . PRO A 1 562 ? -27.945 -20.034 45.014 1.00 64.00 562 PRO A O 1
ATOM 4425 N N . ASP A 1 563 ? -26.882 -18.677 46.468 1.00 71.50 563 ASP A N 1
ATOM 4426 C CA . ASP A 1 563 ? -27.663 -17.479 46.152 1.00 71.50 563 ASP A CA 1
ATOM 4427 C C . ASP A 1 563 ? -27.404 -16.997 44.718 1.00 71.50 563 ASP A C 1
ATOM 4429 O O . ASP A 1 563 ? -28.319 -16.528 44.036 1.00 71.50 563 ASP A O 1
ATOM 4433 N N . HIS A 1 564 ? -26.196 -17.213 44.189 1.00 75.88 564 HIS A N 1
ATOM 4434 C CA . HIS A 1 564 ? -25.840 -16.866 42.812 1.00 75.88 564 HIS A CA 1
ATOM 4435 C C . HIS A 1 564 ? -26.633 -17.693 41.776 1.00 75.88 564 HIS A C 1
ATOM 4437 O O . HIS A 1 564 ? -27.049 -17.173 40.735 1.00 75.88 564 HIS A O 1
ATOM 4443 N N . PHE A 1 565 ? -26.907 -18.974 42.056 1.00 80.31 565 PHE A N 1
ATOM 4444 C CA . PHE A 1 565 ? -27.757 -19.810 41.193 1.00 80.31 565 PHE A CA 1
ATOM 4445 C C . PHE A 1 565 ? -29.231 -19.411 41.274 1.00 80.31 565 PHE A C 1
ATOM 4447 O O . PHE A 1 565 ? -29.912 -19.370 40.243 1.00 80.31 565 PHE A O 1
ATOM 4454 N N . ALA A 1 566 ? -29.715 -19.092 42.477 1.00 83.19 566 ALA A N 1
ATOM 4455 C CA . ALA A 1 566 ? -31.078 -18.618 42.681 1.00 83.19 566 ALA A CA 1
ATOM 4456 C C . ALA A 1 566 ? -31.325 -17.294 41.936 1.00 83.19 566 ALA A C 1
ATOM 4458 O O . ALA A 1 566 ? -32.325 -17.165 41.230 1.00 83.19 566 ALA A O 1
ATOM 4459 N N . GLN A 1 567 ? -30.377 -16.355 41.999 1.00 87.19 567 GLN A N 1
ATOM 4460 C CA . GLN A 1 567 ? -30.425 -15.088 41.265 1.00 87.19 567 GLN A CA 1
ATOM 4461 C C . GLN A 1 567 ? -30.504 -15.288 39.747 1.00 87.19 567 GLN A C 1
AT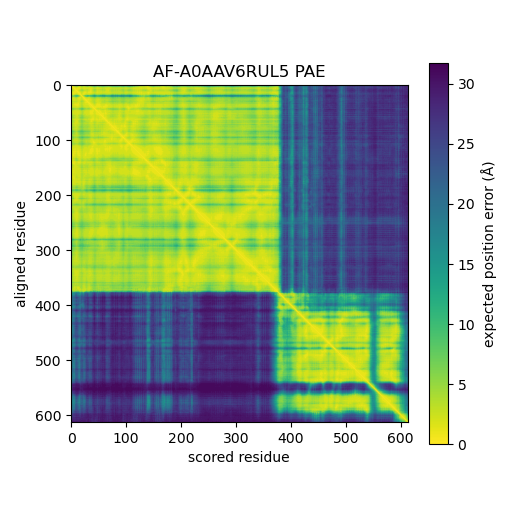OM 4463 O O . GLN A 1 567 ? -31.383 -14.718 39.101 1.00 87.19 567 GLN A O 1
ATOM 4468 N N . ARG A 1 568 ? -29.655 -16.151 39.171 1.00 90.19 568 ARG A N 1
ATOM 4469 C CA . ARG A 1 568 ? -29.693 -16.472 37.731 1.00 90.19 568 ARG A CA 1
ATOM 4470 C C . ARG A 1 568 ? -31.012 -17.102 37.304 1.00 90.19 568 ARG A C 1
ATOM 4472 O O . ARG A 1 568 ? -31.522 -16.789 36.227 1.00 90.19 568 ARG A O 1
ATOM 4479 N N . GLN A 1 569 ? -31.594 -17.949 38.154 1.00 91.19 569 GLN A N 1
ATOM 4480 C CA . GLN A 1 569 ? -32.926 -18.498 37.916 1.00 91.19 569 GLN A CA 1
ATOM 4481 C C . GLN A 1 569 ? -33.990 -17.388 37.897 1.00 91.19 569 GLN A C 1
ATOM 4483 O O . GLN A 1 569 ? -34.823 -17.364 36.990 1.00 91.19 569 GLN A O 1
ATOM 4488 N N . THR A 1 570 ? -33.944 -16.447 38.841 1.00 91.50 570 THR A N 1
ATOM 4489 C CA . THR A 1 570 ? -34.853 -15.290 38.883 1.00 91.50 570 THR A CA 1
ATOM 4490 C C . THR A 1 570 ? -34.731 -14.425 37.628 1.00 91.50 570 THR A C 1
ATOM 4492 O O . THR A 1 570 ? -35.745 -14.147 36.987 1.00 91.50 570 THR A O 1
ATOM 4495 N N . CYS A 1 571 ? -33.508 -14.072 37.219 1.00 93.00 571 CYS A N 1
ATOM 4496 C CA . CYS A 1 571 ? -33.248 -13.314 35.992 1.00 93.00 571 CYS A CA 1
ATOM 4497 C C . CYS A 1 571 ? -33.848 -13.993 34.758 1.00 93.00 571 CYS A C 1
ATOM 4499 O O . CYS A 1 571 ? -34.576 -13.377 33.989 1.00 93.00 571 CYS A O 1
ATOM 4501 N N . MET A 1 572 ? -33.585 -15.290 34.591 1.00 93.50 572 MET A N 1
ATOM 4502 C CA . MET A 1 572 ? -34.045 -16.049 33.433 1.00 93.50 572 MET A CA 1
ATOM 4503 C C . MET A 1 572 ? -35.577 -16.072 33.320 1.00 93.50 572 MET A C 1
ATOM 4505 O O . MET A 1 572 ? -36.117 -15.931 32.223 1.00 93.50 572 MET A O 1
ATOM 4509 N N . ASN A 1 573 ? -36.282 -16.204 34.448 1.00 94.56 573 ASN A N 1
ATOM 4510 C CA . ASN A 1 573 ? -37.742 -16.126 34.457 1.00 94.56 573 ASN A CA 1
ATOM 4511 C C . ASN A 1 573 ? -38.226 -14.711 34.101 1.00 94.56 573 ASN A C 1
ATOM 4513 O O . ASN A 1 573 ? -39.117 -14.585 33.263 1.00 94.56 573 ASN A O 1
ATOM 4517 N N . ALA A 1 574 ? -37.597 -13.659 34.638 1.00 94.25 574 ALA A N 1
ATOM 4518 C CA . ALA A 1 574 ? -37.916 -12.273 34.284 1.00 94.25 574 ALA A CA 1
ATOM 4519 C C . ALA A 1 574 ? -37.713 -11.989 32.782 1.00 94.25 574 ALA A C 1
ATOM 4521 O O . ALA A 1 574 ? -38.575 -11.383 32.146 1.00 94.25 574 ALA A O 1
ATOM 4522 N N . PHE A 1 575 ? -36.624 -12.486 32.188 1.00 95.56 575 PHE A N 1
ATOM 4523 C CA . PHE A 1 575 ? -36.346 -12.329 30.757 1.00 95.56 575 PHE A CA 1
ATOM 4524 C C . PHE A 1 575 ? -37.357 -13.086 29.890 1.00 95.56 575 PHE A C 1
ATOM 4526 O O . PHE A 1 575 ? -37.841 -12.543 28.898 1.00 95.56 575 PHE A O 1
ATOM 4533 N N . SER A 1 576 ? -37.720 -14.315 30.278 1.00 95.12 576 SER A N 1
ATOM 4534 C CA . SER A 1 576 ? -38.741 -15.096 29.564 1.00 95.12 576 SER A CA 1
ATOM 4535 C C . SER A 1 576 ? -40.126 -14.453 29.643 1.00 95.12 576 SER A C 1
ATOM 4537 O O . SER A 1 576 ? -40.859 -14.445 28.660 1.00 95.12 576 SER A O 1
ATOM 4539 N N . HIS A 1 577 ? -40.463 -13.850 30.787 1.00 94.25 577 HIS A N 1
ATOM 4540 C CA . HIS A 1 577 ? -41.713 -13.123 30.966 1.00 94.25 577 HIS A CA 1
ATOM 4541 C C . HIS A 1 577 ? -41.748 -11.857 30.104 1.00 94.25 577 HIS A C 1
ATOM 4543 O O . HIS A 1 577 ? -42.763 -11.574 29.478 1.00 94.25 577 HIS A O 1
ATOM 4549 N N . TRP A 1 578 ? -40.638 -11.114 30.026 1.00 93.69 578 TRP A N 1
ATOM 4550 C CA . TRP A 1 578 ? -40.532 -9.944 29.149 1.00 93.69 578 TRP A CA 1
ATOM 4551 C C . TRP A 1 578 ? -40.722 -10.298 27.668 1.00 93.69 578 TRP A C 1
ATOM 4553 O O . TRP A 1 578 ? -41.468 -9.614 26.973 1.00 93.69 578 TRP A O 1
ATOM 4563 N N . LEU A 1 579 ? -40.085 -11.369 27.188 1.00 91.88 579 LEU A N 1
ATOM 4564 C CA . LEU A 1 579 ? -40.236 -11.812 25.797 1.00 91.88 579 LEU A CA 1
ATOM 4565 C C . LEU A 1 579 ? -41.582 -12.494 25.518 1.00 91.88 579 LEU A C 1
ATOM 4567 O O . LEU A 1 579 ? -41.955 -12.640 24.357 1.00 91.88 579 LEU A O 1
ATOM 4571 N N . GLY A 1 580 ? -42.288 -12.946 26.558 1.00 94.12 580 GLY A N 1
ATOM 4572 C CA . GLY A 1 580 ? -43.521 -13.730 26.453 1.00 94.12 580 GLY A CA 1
ATOM 4573 C C . GLY A 1 580 ? -43.307 -15.212 26.114 1.00 94.12 580 GLY A C 1
ATOM 4574 O O . GLY A 1 580 ? -44.279 -15.950 25.975 1.00 94.12 580 GLY A O 1
ATOM 4575 N N . PHE A 1 581 ? -42.059 -15.670 25.974 1.00 94.69 581 PHE A N 1
ATOM 4576 C CA . PHE A 1 581 ? -41.696 -17.068 25.717 1.00 94.69 581 PHE A CA 1
ATOM 4577 C C . PHE A 1 581 ? -40.233 -17.344 26.113 1.00 94.69 581 PHE A C 1
ATOM 4579 O O . PHE A 1 581 ? -39.475 -16.426 26.426 1.00 94.69 581 PHE A O 1
ATOM 4586 N N . MET A 1 582 ? -39.816 -18.616 26.091 1.00 96.25 582 MET A N 1
ATOM 4587 C CA . MET A 1 582 ? -38.413 -19.013 26.276 1.00 96.25 582 MET A CA 1
ATOM 4588 C C . MET A 1 582 ? -37.678 -19.007 24.925 1.00 96.25 582 MET A C 1
ATOM 4590 O O . MET A 1 582 ? -37.960 -19.873 24.097 1.00 96.25 582 MET A O 1
ATOM 4594 N N . PRO A 1 583 ? -36.748 -18.065 24.666 1.00 96.50 583 PRO A N 1
ATOM 4595 C CA . PRO A 1 583 ? -36.060 -17.984 23.378 1.00 96.50 583 PRO A CA 1
ATOM 4596 C C . PRO A 1 583 ? -34.868 -18.934 23.248 1.00 96.50 583 PRO A C 1
ATOM 4598 O O . PRO A 1 583 ? -34.384 -19.134 22.138 1.00 96.50 583 PRO A O 1
ATOM 4601 N N . LEU A 1 584 ? -34.343 -19.457 24.360 1.00 96.81 584 LEU A N 1
ATOM 4602 C CA . LEU A 1 584 ? -33.141 -20.281 24.352 1.00 96.81 584 LEU A CA 1
ATOM 4603 C C . LEU A 1 584 ? -33.412 -21.615 23.655 1.00 96.81 584 LEU A C 1
ATOM 4605 O O . LEU A 1 584 ? -34.362 -22.317 23.989 1.00 96.81 584 LEU A O 1
ATOM 4609 N N . VAL A 1 585 ? -32.532 -21.983 22.729 1.00 94.94 585 VAL A N 1
ATOM 4610 C CA . VAL A 1 585 ? -32.613 -23.242 21.982 1.00 94.94 585 VAL A CA 1
ATOM 4611 C C . VAL A 1 585 ? -31.517 -24.181 22.475 1.00 94.94 585 VAL A C 1
ATOM 4613 O O . VAL A 1 585 ? -30.384 -23.751 22.689 1.00 94.94 585 VAL A O 1
ATOM 4616 N N . HIS A 1 586 ? -31.839 -25.458 22.674 1.00 94.50 586 HIS A N 1
ATOM 4617 C CA . HIS A 1 586 ? -30.863 -26.486 23.041 1.00 94.50 586 HIS A CA 1
ATOM 4618 C C . HIS A 1 586 ? -30.013 -26.926 21.843 1.00 94.50 586 HIS A C 1
ATOM 4620 O O . HIS A 1 586 ? -30.444 -26.908 20.690 1.00 94.50 586 HIS A O 1
ATOM 4626 N N . SER A 1 587 ? -28.778 -27.330 22.117 1.00 93.06 587 SER A N 1
ATOM 4627 C CA . SER A 1 587 ? -27.813 -27.827 21.145 1.00 93.06 587 SER A CA 1
ATOM 4628 C C . SER A 1 587 ? -26.867 -28.817 21.801 1.00 93.06 587 SER A C 1
ATOM 4630 O O . SER A 1 587 ? -26.487 -28.682 22.961 1.00 93.06 587 SER A O 1
ATOM 4632 N N . GLN A 1 588 ? -26.424 -29.779 20.998 1.00 91.12 588 GLN A N 1
ATOM 4633 C CA . GLN A 1 588 ? -25.336 -30.697 21.333 1.00 91.12 588 GLN A CA 1
ATOM 4634 C C . GLN A 1 588 ? -24.098 -30.472 20.450 1.00 91.12 588 GLN A C 1
ATOM 4636 O O . GLN A 1 588 ? -23.128 -31.229 20.503 1.00 91.12 588 GLN A O 1
ATOM 4641 N N . MET A 1 589 ? -24.123 -29.427 19.615 1.00 86.19 589 MET A N 1
ATOM 4642 C CA . MET A 1 589 ? -23.075 -29.116 18.648 1.00 86.19 589 MET A CA 1
ATOM 4643 C C . MET A 1 589 ? -21.789 -28.679 19.351 1.00 86.19 589 MET A C 1
ATOM 4645 O O . MET A 1 589 ? -21.701 -27.600 19.930 1.00 86.19 589 MET A O 1
ATOM 4649 N N . ARG A 1 590 ? -20.756 -29.512 19.253 1.00 86.75 590 ARG A N 1
ATOM 4650 C CA . ARG A 1 590 ? -19.425 -29.215 19.774 1.00 86.75 590 ARG A CA 1
ATOM 4651 C C . ARG A 1 590 ? -18.417 -29.269 18.640 1.00 86.75 590 ARG A C 1
ATOM 4653 O O . ARG A 1 590 ? -18.295 -30.302 17.986 1.00 86.75 590 ARG A O 1
ATOM 4660 N N . LEU A 1 591 ? -17.708 -28.169 18.418 1.00 88.38 591 LEU A N 1
ATOM 4661 C CA . LEU A 1 591 ? -16.672 -28.087 17.394 1.00 88.38 591 LEU A CA 1
ATOM 4662 C C . LEU A 1 591 ? -15.287 -28.178 18.029 1.00 88.38 591 LEU A C 1
ATOM 4664 O O . LEU A 1 591 ? -15.029 -27.572 19.069 1.00 88.38 591 LEU A O 1
ATOM 4668 N N . ASP A 1 592 ? -14.428 -28.975 17.402 1.00 83.75 592 ASP A N 1
ATOM 4669 C CA . ASP A 1 592 ? -13.066 -29.263 17.846 1.00 83.75 592 ASP A CA 1
ATOM 4670 C C . ASP A 1 592 ? -12.067 -28.955 16.721 1.00 83.75 592 ASP A C 1
ATOM 4672 O O . ASP A 1 592 ? -12.397 -29.246 15.565 1.00 83.75 592 ASP A O 1
ATOM 4676 N N . PRO A 1 593 ? -10.867 -28.420 17.022 1.00 74.06 593 PRO A N 1
ATOM 4677 C CA . PRO A 1 593 ? -9.865 -28.088 16.012 1.00 74.06 593 PRO A CA 1
ATOM 4678 C C . PRO A 1 593 ? -9.501 -29.249 15.088 1.00 74.06 593 PRO A C 1
ATOM 4680 O O . PRO A 1 593 ? -9.180 -29.013 13.930 1.00 74.06 593 PRO A O 1
ATOM 4683 N N . VAL A 1 594 ? -9.560 -30.494 15.577 1.00 70.94 594 VAL A N 1
ATOM 4684 C CA . VAL A 1 594 ? -9.186 -31.676 14.788 1.00 70.94 594 VAL A CA 1
ATOM 4685 C C . VAL A 1 594 ? -10.263 -32.039 13.764 1.00 70.94 594 VAL A C 1
ATOM 4687 O O . VAL A 1 594 ? -9.951 -32.498 12.673 1.00 70.94 594 VAL A O 1
ATOM 4690 N N . LEU A 1 595 ? -11.540 -31.845 14.106 1.00 66.00 595 LEU A N 1
ATOM 4691 C CA . LEU A 1 595 ? -12.674 -32.307 13.294 1.00 66.00 595 LEU A CA 1
ATOM 4692 C C . LEU A 1 595 ? -13.325 -31.190 12.472 1.00 66.00 595 LEU A C 1
ATOM 4694 O O . LEU A 1 595 ? -14.117 -31.458 11.564 1.00 66.00 595 LEU A O 1
ATOM 4698 N N . PHE A 1 596 ? -13.056 -29.931 12.808 1.00 71.94 596 PHE A N 1
ATOM 4699 C CA . PHE A 1 596 ? -13.666 -28.791 12.146 1.00 71.94 596 PHE A CA 1
ATOM 4700 C C . PHE A 1 596 ? -13.074 -28.589 10.748 1.00 71.94 596 PHE A C 1
ATOM 4702 O O . PHE A 1 596 ? -11.895 -28.288 10.602 1.00 71.94 596 PHE A O 1
ATOM 4709 N N . ARG A 1 597 ? -13.919 -28.735 9.718 1.00 63.19 597 ARG A N 1
ATOM 4710 C CA . ARG A 1 597 ? -13.549 -28.646 8.290 1.00 63.19 597 ARG A CA 1
ATOM 4711 C C . ARG A 1 597 ? -12.503 -29.673 7.824 1.00 63.19 597 ARG A C 1
ATOM 4713 O O . ARG A 1 597 ? -11.950 -29.512 6.740 1.00 63.19 597 ARG A O 1
ATOM 4720 N N . ASP A 1 598 ? -12.288 -30.751 8.576 1.00 63.09 598 ASP A N 1
ATOM 4721 C CA . ASP A 1 598 ? -11.464 -31.866 8.112 1.00 63.09 598 ASP A CA 1
ATOM 4722 C C . ASP A 1 598 ? -12.138 -32.567 6.916 1.00 63.09 598 ASP A C 1
ATOM 4724 O O . ASP A 1 598 ? -13.174 -33.232 7.052 1.00 63.09 598 ASP A O 1
ATOM 4728 N N . GLN A 1 599 ? -11.544 -32.408 5.729 1.00 52.75 599 GLN A N 1
ATOM 4729 C CA . GLN A 1 599 ? -12.001 -33.061 4.502 1.00 52.75 599 GLN A CA 1
ATOM 4730 C C . GLN A 1 599 ? -11.990 -34.587 4.638 1.00 52.75 599 GLN A C 1
ATOM 4732 O O . GLN A 1 599 ? -12.888 -35.238 4.105 1.00 52.75 599 GLN A O 1
ATOM 4737 N N . VAL A 1 600 ? -11.046 -35.162 5.392 1.00 56.28 600 VAL A N 1
ATOM 4738 C CA . VAL A 1 600 ? -10.937 -36.613 5.588 1.00 56.28 600 VAL A CA 1
ATOM 4739 C C . VAL A 1 600 ? -12.106 -37.122 6.424 1.00 56.28 600 VAL A C 1
ATOM 4741 O O . VAL A 1 600 ? -12.754 -38.090 6.036 1.00 56.28 600 VAL A O 1
ATOM 4744 N N . SER A 1 601 ? -12.460 -36.447 7.518 1.00 56.94 601 SER A N 1
ATOM 4745 C CA . SER A 1 601 ? -13.633 -36.794 8.331 1.00 56.94 601 SER A CA 1
ATOM 4746 C C . SER A 1 601 ? -14.958 -36.633 7.579 1.00 56.94 601 SER A C 1
ATOM 4748 O O . SER A 1 601 ? -15.868 -37.445 7.760 1.00 56.94 601 SER A O 1
ATOM 4750 N N . ILE A 1 602 ? -15.091 -35.615 6.721 1.00 55.84 602 ILE A N 1
ATOM 4751 C CA . ILE A 1 602 ? -16.279 -35.431 5.869 1.00 55.84 602 ILE A CA 1
ATOM 4752 C C . ILE A 1 602 ? -16.374 -36.559 4.831 1.00 55.84 602 ILE A C 1
ATOM 4754 O O . ILE A 1 602 ? -17.447 -37.139 4.655 1.00 55.84 602 ILE A O 1
ATOM 4758 N N . LEU A 1 603 ? -15.256 -36.921 4.196 1.00 53.81 603 LEU A N 1
ATOM 4759 C CA . LEU A 1 603 ? -15.182 -38.032 3.247 1.00 53.81 603 LEU A CA 1
ATOM 4760 C C . LEU A 1 603 ? -15.424 -39.387 3.927 1.00 53.81 603 LEU A C 1
ATOM 4762 O O . LEU A 1 603 ? -16.195 -40.176 3.398 1.00 53.81 603 LEU A O 1
ATOM 4766 N N . ARG A 1 604 ? -14.885 -39.632 5.128 1.00 57.56 604 ARG A N 1
ATOM 4767 C CA . ARG A 1 604 ? -15.140 -40.848 5.928 1.00 57.56 604 ARG A CA 1
ATOM 4768 C C . ARG A 1 604 ? -16.597 -40.973 6.367 1.00 57.56 604 ARG A C 1
ATOM 4770 O O . ARG A 1 604 ? -17.159 -42.062 6.354 1.00 57.56 604 ARG A O 1
ATOM 4777 N N . LYS A 1 605 ? -17.249 -39.860 6.727 1.00 56.56 605 LYS A N 1
ATOM 4778 C CA . LYS A 1 605 ? -18.692 -39.851 7.031 1.00 56.56 605 LYS A CA 1
ATOM 4779 C C . LYS A 1 605 ? -19.547 -40.114 5.790 1.00 56.56 605 LYS A C 1
ATOM 4781 O O . LYS A 1 605 ? -20.597 -40.740 5.921 1.00 56.56 605 LYS A O 1
ATOM 4786 N N . LYS A 1 606 ? -19.108 -39.637 4.619 1.00 56.56 606 LYS A N 1
ATOM 4787 C CA . LYS A 1 606 ? -19.784 -39.817 3.324 1.00 56.56 606 LYS A CA 1
ATOM 4788 C C . LYS A 1 606 ? -19.543 -41.206 2.712 1.00 56.56 606 LYS A C 1
ATOM 4790 O O . LYS A 1 606 ? -20.436 -41.730 2.059 1.00 56.56 606 LYS A O 1
ATOM 4795 N N . TYR A 1 607 ? -18.386 -41.810 2.972 1.00 58.78 607 TYR A N 1
ATOM 4796 C CA . TYR A 1 607 ? -17.967 -43.122 2.481 1.00 58.78 607 TYR A CA 1
ATOM 4797 C C . TYR A 1 607 ? -17.501 -43.986 3.658 1.00 58.78 607 TYR A C 1
ATOM 4799 O O . TYR A 1 607 ? -16.305 -44.147 3.901 1.00 58.78 607 TYR A O 1
ATOM 4807 N N . ARG A 1 608 ? -18.464 -44.531 4.413 1.00 53.88 608 ARG A N 1
ATOM 4808 C CA . ARG A 1 608 ? -18.191 -45.346 5.613 1.00 53.88 608 ARG A CA 1
ATOM 4809 C C . ARG A 1 608 ? -17.385 -46.620 5.322 1.00 53.88 608 ARG A C 1
ATOM 4811 O O . ARG A 1 608 ? -16.764 -47.144 6.236 1.00 53.88 608 ARG A O 1
ATOM 4818 N N . ASP A 1 609 ? -17.362 -47.077 4.071 1.00 61.06 609 ASP A N 1
ATOM 4819 C CA . ASP A 1 609 ? -16.716 -48.328 3.653 1.00 61.06 609 ASP A CA 1
ATOM 4820 C C . ASP A 1 609 ? -15.268 -48.164 3.153 1.00 61.06 609 ASP A C 1
ATOM 4822 O O . ASP A 1 609 ? -14.660 -49.139 2.722 1.00 61.06 609 ASP A O 1
ATOM 4826 N N . ILE A 1 610 ? -14.679 -46.961 3.221 1.00 53.88 610 ILE A N 1
ATOM 4827 C CA . ILE A 1 610 ? -13.295 -46.718 2.760 1.00 53.88 610 ILE A CA 1
ATOM 4828 C C . ILE A 1 610 ? -12.243 -47.529 3.540 1.00 53.88 610 ILE A C 1
ATOM 4830 O O . ILE A 1 610 ? -11.162 -47.769 3.020 1.00 53.88 610 ILE A O 1
ATOM 4834 N N . GLU A 1 611 ? -12.547 -47.994 4.755 1.00 47.41 611 GLU A N 1
ATOM 4835 C CA . GLU A 1 611 ? -11.622 -48.806 5.566 1.00 47.41 611 GLU A CA 1
ATOM 4836 C C . GLU A 1 611 ? -11.682 -50.318 5.258 1.00 47.41 611 GLU A C 1
ATOM 4838 O O . GLU A 1 611 ? -11.033 -51.106 5.940 1.00 47.41 611 GLU A O 1
ATOM 4843 N N . ARG A 1 612 ? -12.458 -50.748 4.249 1.00 50.12 612 ARG A N 1
ATOM 4844 C CA . ARG A 1 612 ? -12.577 -52.163 3.837 1.00 50.12 612 ARG A CA 1
ATOM 4845 C C . ARG A 1 612 ? -11.758 -52.554 2.597 1.00 50.12 612 ARG A C 1
ATOM 4847 O O . ARG A 1 612 ? -11.972 -53.651 2.082 1.00 50.12 612 ARG A O 1
ATOM 4854 N N . LEU A 1 613 ? -10.839 -51.707 2.135 1.00 36.34 613 LEU A N 1
ATOM 4855 C CA . LEU A 1 613 ? -9.935 -52.002 1.014 1.00 36.34 613 LEU A CA 1
ATOM 4856 C C . LEU A 1 613 ? -8.473 -52.027 1.448 1.00 36.34 613 LEU A C 1
ATOM 4858 O O . LEU A 1 613 ? -8.047 -51.055 2.113 1.00 36.34 613 LEU A O 1
#

Radius of gyration: 30.22 Å; Cα contacts (8 Å, |Δi|>4): 1142; chains: 1; bounding box: 75×80×86 Å

Nearest PDB structures (foldseek):
  6gfa-assembly1_A  TM=9.929E-01  e=7.090E-61  Homo sapiens
  6s02-assembly1_A  TM=9.239E-01  e=1.655E-42  Plasmodium falciparum 3D7
  6rzq-assembly1_A  TM=9.281E-01  e=8.037E-42  Plasmodium falciparum 3D7
  3kvg-assembly2_B  TM=9.099E-01  e=4.413E-42  Cryptosporidium parvum Iowa II
  3l6q-assembly2_B  TM=8.828E-01  e=3.360E-42  Cryptosporidium parvum Iowa II

Sequence (613 aa):
MSVVGFDVGFMNCYVAVARAGGIETVANEYSDRCTPAFVSYGPRNRSIGAAAKSQIVTNCKNTVQGFKRFHGRAFSDPYVQRVKNSLVYDIVQMPTGTAGIKVMYMEEEKVFSIEQVTAMLLTKLKETAESALKKPVADCVVSVPCYYTDAERRSVVDAAQIAGLNCLRLMNETTAVALAYGIYKQDLPAPEEKARNVVFVDVGHSGFQTSVCAFNKGKLKVLATACDPELGGKDFDEALVKHFCEEFGKKYKLDVKSKPRALVRLYQECEKLKKLMSANSSDLPLNIECFMNDIDVSGRMNRGHFEEMCADVLARVEPPLQSLLEYAKLKKEDIYAVEIVGGASRIPAVKERISKFFGKELSTTLNADEAVARGCALQIVVLWNCDKPLPPRDKWPSTSVPLTVIEGQTKTMSSRFYPHDVIRTDAVLSLDEDSVLSTNEVDFAFIVWQSFPERIVGYPARSHYWDSSRSRWGYTSKWTNDYSMVLTGAAFYHRYYHYLFTHHIPTSLLTMVDRMANCEDILMNFLVSAITKQPPIKVTQKKQYKETMMTQGSKASRWADPDHFAQRQTCMNAFSHWLGFMPLVHSQMRLDPVLFRDQVSILRKKYRDIERL

Secondary structure (DSSP, 8-state):
---EEEEE-SSEEEEEEEETTEEEEPP-TTS-SEEE--EEE-SS-EEETHHHHTTTTTTGGGEE-SGGGGTT-BTT-HHHHHHTTT-SSEEEE-TTSBEEEEEEETTEEEEEEHHHHHHHHHHHHHHHHHHHHTS---EEEEEE-TT--HHHHHHHHHHHHHTT-EEEEEEEHHHHHHHHHHHH-S-PPPTTSPPEEEEEEEE-SS-EEEEEEEEETTEEEEEEEEEETT-SHHHHHHHHHHHHHHHHHHHS---GGG-HHHHHHHHHHHHHHHHHHHH--S-EEEEEEEEETTEEEEEEE-HHHHHHHTHHHHHTTHHHHHHHHHHHT--GGG--EEEEESGGGGSHHHHHHHHHHHTSPPB--S-TTTHHHHHHS--EEEEE--SSPPPPGGGS---SS-EEEEE-SS-SGGGGGS--TT---SEEEEE-TT----HHHHHHHHHHHHHSTTS-EES-EEEEEEETTTTEEEEE----S-BSEE-TTEEEEETHHHHHHHHTS-HHHHHHHHHHT--HHHHHHHHHHHHH----EEEPPP---S-TTSSS-----GGG-HHHHHHHHHHHHHHHHHHTS-----B--EE-TTTTT-HHHHHHHH-TTGGG-

Foldseek 3Di:
DWEKFWEQAQFWIWIWTQDDLAIDIFAAPVRHRIFTLKWAADQPDIDGTPRLVVCCLVRVQRIDGRLLVQQLAFCPPPVNVVCQLVGSYHWDQDPVRGIWTWHQHNNDIDTHDSLQSLLVHVLRSQVRVCVVVVHHAAEYEYEDAPPDDPSNVVSPCSSCVSNNHHHPYYHHLQLLLVLLVLVPDPPFAAPPDFWAWEKEWAAAAAWTKIWIWTDHNVDIDTLFMFIDRGAHVVVLLVLQLVVVCVVCCVPVVDNQSVPSSLSVVSSVQSSVVQLVLLVDQDKAKRWDACSDPRDIDIDIDGLVVSCVSCVVSLVVLQPRVVVNCVSSVHDLVSHPAYEYAYDRCSRPSSLVSVCVNSVHHHDHPDDRDCSSRSSGDEDAEAEDQDPDPDPDPVPDPSTSHDYHYDYQPDNFLLSVLADDPVPPDFKDWAADPPDDADPVQVVVQVVVCVVVQLAKTFAQFWAWDQDPVVRAIATDSPPDLKGQFDFSNGIMYTSVLSVCSPPVDDPVLVVLCRVVSDCSRVLSSQSSLQVPVDGHEHEDDDDPPPPPPPPDDDDPPPCPDPVRRVSNRVSQRVSCVVVVHRSTDMDSHYDYPVQPPPPVNVVCVVCVCPVVD

InterPro domains:
  IPR013126 Heat shock protein 70 family [PF00012] (3-384)
  IPR013126 Heat shock protein 70 family [PTHR45639] (1-380)
  IPR018181 Heat shock protein 70, conserved site [PS01036] (338-352)

pLDDT: mean 86.62, std 14.16, range [31.16, 98.19]

Mean predicted aligned error: 14.87 Å

Solvent-accessible surface area (backbone atoms only — not comparable to full-atom values): 33408 Å² total; per-residue (Å²): 136,55,56,29,4,33,22,69,46,54,57,42,24,31,41,11,40,46,48,95,65,35,69,45,71,46,47,41,99,82,71,35,51,63,38,38,41,23,43,19,41,35,69,84,51,71,35,56,21,61,66,10,56,75,35,36,55,85,41,33,52,27,29,48,59,58,57,72,82,45,38,57,34,43,35,84,34,70,66,48,64,67,46,46,81,78,48,69,39,49,68,42,71,38,98,87,45,31,38,20,41,43,30,52,43,60,85,34,85,42,73,38,46,44,34,55,56,49,10,55,50,48,38,51,54,46,52,34,50,22,66,73,67,76,44,83,60,48,40,30,19,40,40,40,64,78,82,60,47,72,52,32,48,50,31,52,47,51,9,30,48,74,38,63,30,47,64,80,41,82,38,37,35,64,57,17,34,51,46,38,49,60,72,71,50,83,85,50,36,53,79,90,45,80,60,46,28,37,35,40,38,37,24,26,49,55,30,27,40,34,30,36,31,37,30,25,54,98,43,81,40,79,64,27,66,27,56,40,76,86,37,30,40,47,61,59,32,50,51,48,41,52,51,52,44,55,49,36,34,71,76,68,69,42,68,43,84,84,35,62,50,40,40,50,49,46,48,55,52,32,48,52,48,54,56,49,37,46,79,37,68,60,80,40,81,47,77,41,75,64,48,57,94,78,37,65,47,78,51,72,50,32,35,68,61,53,52,61,74,36,45,72,66,59,60,62,61,52,59,31,57,52,50,24,32,62,69,47,73,49,57,65,84,63,48,73,46,39,38,51,24,28,76,37,46,59,34,56,70,54,43,49,52,55,23,62,72,55,73,44,81,71,40,68,91,57,56,42,81,53,27,37,9,44,26,37,24,68,82,40,80,43,80,49,73,60,96,62,76,81,71,58,78,91,73,51,79,85,40,37,38,65,72,47,75,44,72,54,95,53,94,46,70,58,51,84,39,56,74,50,91,84,66,77,58,59,72,38,81,34,72,39,97,88,61,88,75,55,69,71,50,54,52,47,40,48,57,54,25,73,77,40,50,87,34,45,20,20,51,55,58,28,28,72,47,80,36,78,92,72,76,42,59,38,66,43,74,70,94,58,72,60,26,30,36,45,37,45,48,42,20,36,31,38,44,66,52,20,46,41,59,63,73,67,50,57,67,71,59,55,51,47,28,40,76,64,65,46,53,53,44,56,51,50,40,38,53,49,9,58,73,66,72,46,40,44,42,37,39,64,73,82,84,73,79,85,70,80,73,81,80,62,81,94,67,84,58,78,87,74,40,71,65,56,56,52,49,45,23,52,48,51,42,52,54,24,60,74,70,73,46,80,44,59,30,75,34,66,62,71,47,41,86,82,66,58,87,33,64,64,62,54,46,43,71,74,41,75,67,69,83,78,116

Organism: Solea senegalensis (NCBI:txid28829)